Protein AF-A0AA47M384-F1 (afdb_monomer)

Nearest PDB structures (foldseek):
  1gen-assembly1_A  TM=9.900E-01  e=2.455E-19  Homo sapiens
  1ck7-assembly1_A  TM=9.830E-01  e=1.025E-17  Homo sapiens
  1gxd-assembly2_B  TM=9.566E-01  e=8.387E-17  Homo sapiens
  4fu4-assembly1_A  TM=9.458E-01  e=5.438E-13  Homo sapiens
  3ba0-assembly1_A  TM=9.433E-01  e=1.822E-12  Homo sapiens

InterPro domains:
  IPR000585 Hemopexin-like domain [cd00094] (1-154)
  IPR002048 EF-hand domain [PF13202] (533-553)
  IPR002048 EF-hand domain [PF13499] (567-629)
  IPR002048 EF-hand domain [PS50222] (528-563)
  IPR002048 EF-hand domain [PS50222] (565-600)
  IPR002048 EF-hand domain [PS50222] (607-635)
  IPR002048 EF-hand domain [SM00054] (532-560)
  IPR002048 EF-hand domain [SM00054] (569-597)
  IPR002048 EF-hand domain [SM00054] (604-632)
  IPR002048 EF-hand domain [cd00051] (533-595)
  IPR002048 EF-hand domain [cd00051] (570-628)
  IPR002123 Phospholipid/glycerol acyltransferase [PF01553] (262-385)
  IPR002123 Phospholipid/glycerol acyltransferase [SM00563] (277-388)
  IPR011992 EF-hand domain pair [SSF47473] (482-644)
  IPR018247 EF-Hand 1, calcium-binding site [PS00018] (541-553)
  IPR018247 EF-Hand 1, calcium-binding site [PS00018] (613-625)
  IPR018486 Hemopexin, conserved site [PS00024] (100-115)
  IPR018487 Hemopexin-like repeats [PF00045] (14-56)
  IPR018487 Hemopexin-like repeats [PF00045] (62-108)
  IPR018487 Hemopexin-like repeats [PF00045] (112-154)

pLDDT: mean 78.46, std 17.77, range [26.92, 98.44]

Organism: Merluccius polli (NCBI:txid89951)

Solvent-accessible surface area (backbone atoms only — not comparable to full-atom values): 38156 Å² total; per-residue (Å²): 136,63,67,60,79,55,42,69,89,60,68,101,63,70,40,24,51,36,58,41,86,88,77,66,26,43,37,39,28,40,56,49,31,32,40,44,23,52,85,66,44,75,42,90,81,52,71,37,53,47,48,80,60,77,42,64,84,83,58,56,53,44,31,20,22,26,46,42,78,92,75,66,33,34,40,42,28,38,57,56,31,32,38,48,35,34,70,92,77,72,41,58,50,88,86,53,70,40,52,37,72,83,76,38,63,91,54,72,65,61,35,61,36,37,45,56,55,89,99,49,74,42,35,39,39,30,46,92,67,31,33,40,36,28,32,66,84,80,58,40,70,77,43,80,47,45,39,49,52,78,73,66,68,43,76,80,82,77,80,80,71,79,80,77,84,74,79,78,58,86,82,51,70,84,71,60,78,70,92,70,80,69,37,39,53,52,88,70,88,84,54,76,68,48,60,62,42,24,72,61,40,35,61,56,30,51,54,50,41,50,55,48,48,66,57,48,42,59,53,29,49,64,61,44,58,95,58,65,81,67,83,92,59,72,69,77,56,71,70,45,38,46,45,46,60,73,45,50,32,53,50,47,49,50,41,44,41,47,52,24,44,44,82,42,82,41,74,62,83,75,52,27,63,72,25,19,28,37,42,37,38,65,41,24,32,90,69,57,62,54,53,38,46,74,67,68,53,31,22,32,69,39,54,56,71,58,54,70,41,81,66,57,14,47,50,50,53,72,25,59,41,48,54,37,49,91,88,42,82,62,32,55,58,51,34,47,53,51,50,35,57,45,48,71,44,74,38,72,31,68,27,38,39,39,53,36,52,77,56,43,27,56,64,67,43,43,54,38,51,47,39,78,85,31,60,68,48,59,31,34,22,42,31,41,56,45,66,82,48,92,72,70,39,60,60,34,28,85,44,45,56,54,71,69,56,30,51,51,48,37,36,25,37,88,62,46,49,38,39,41,32,32,44,78,66,45,73,61,50,80,66,26,43,76,32,22,66,56,39,29,50,52,55,50,50,56,52,22,63,75,70,73,34,54,76,46,74,40,46,68,64,20,56,50,39,17,49,54,27,41,76,61,66,30,40,39,72,42,21,63,54,32,48,74,59,52,24,66,78,67,72,52,55,67,72,58,54,54,52,51,49,54,54,48,41,65,45,20,64,86,45,88,70,34,41,31,39,64,69,36,52,20,56,67,70,69,43,78,88,42,72,57,53,51,56,54,47,51,66,31,20,77,85,68,81,70,42,30,41,52,54,32,46,55,49,29,44,60,65,58,11,49,78,38,61,38,69,70,51,46,52,54,45,50,57,65,39,19,82,84,70,76,71,42,28,40,68,65,39,52,47,53,49,52,26,62,64,55,73,42,94,87,74,83,53,70,66,60,54,57,64,42,20,77,85,66,79,71,44,35,40,65,68,36,51,50,54,42,42,74,73,42,37,80,56,24,46,60,54,49,51,38,54,52,50,50,51,51,51,51,38,60,74,68,54,61,53,60,66,60,53,65,74,66,65,82,76,83,88,83,78,86,81,88,81,88,80,87,81,90,76,90,135

Secondary structure (DSSP, 8-state):
--GGGT-TTS-S--SEEEEETTTTEEEEEETTEEEEEETTEEPTT-SEEGGGGT--TT----SEEEEETTTTEEEEEETTEEEEEETTTTEEPTT--EEHHHHSTTPPSS-SEEEE-TT-SEEEEEETTEEEEEETTTTEEEEEEEHHHHTS-PPPPP--PPPP-----GGGGGGSPP----TTB------HHHHHHHHHHHHHHHHHHHHHHHHHHHHHHHHHTT--SSSS-----HHHHHHIIIIIHHHHHHHHHHTTEEEEEEE-PPPTTT--EEEEE----GGGGHHHHHTTS-EEEEESGGGTSTTHHHHHHTT-PEEE-SS-HHHHHHHHHHHHHHHTSTTSSPPEEE-TT-S---SSSB-PPPGGGTTT---EEEEEEE---SS------SBS--HHHHHHHHHHSS-EEEEEEEPPPBPPPHHHHH-HHHHHHHHHHHHHHHHT--B----HHHHHHHHHHHHTTS-GGGG-S-HHHHHHHHT--HHHHHHHHHHHHHHTTTSTTSSEEHHHHHHHTT----HHHHHHHHHH-SS-SSEE-HHHHHHHIIIIITGGGSHHHHHHHHHHH-SS-SSEEEHHHHHHHHHHHHT-S---THHHHHHH-SS-SSEEEHHHHHHHHHH-GGGHHHHHHHHHHHHHHHHHHTTHHHHHHHTTS-PPP--------------

Radius of gyration: 36.07 Å; Cα contacts (8 Å, |Δi|>4): 1063; chains: 1; bounding box: 95×80×96 Å

Sequence (683 aa):
MLVATYWSDLPGKIDAAYENPLEEKTVFFAGNQMWVYRADQLEKGYPKRISNLDLPADLEQIDAAFNFRKNQKTYLFSGDKFWRYNEEKKKMDPGFPKLIADAWNGIPDGMDAAFSLNNIDYSYFFKGAHYFKLDDSSLKIVKLGDIAKDWLGCCPPLVRMAPRRVSALPRQQSLLLPAVLNPFVQETRLTKTHIIRGLFLVPIRGILLTLVLLLTWPVAVITTFKHPLKGSVEPMTGWRRFMCRMVMAPLGRAYYFCMGFRVVVKGRQVSSSEAPILAVAPHSTFFDGIVCIVAGLPSTVSRVENLATPIFGRCVRCLQPVLVSREDPDSRKNTIREIEKRAKSGGLWPQVLIFPEGTCTNRSCLITFKQGAFIPGVPVQPVIMRYPNKLDTVTWTWQGFGSKTLLLLTLCQLYTTVEIEFLPPQMPTEEEKKSPPLFASTVRKVMAQALGVPVTDHTYEDCRLMISAGELTLPMEAGLVEFTKISRKLNLKWDHVHKELEGFAVMAGSCKGGRITIQEFASFLKLPVNPALEDLFALFDRDGDGTIDFREYVIGVTILCRPANTEDVLRMAFKLFDTDEDERITRAEFSALLRSALGVCDLNMTKLFKEIDADGSGFITFAEFQAFALTHPEYAKLFTTYLELQRYQALQESGELEDLEEATQPGPADQEMDSNASDKKDD

Foldseek 3Di:
DAPCVQEVPDDNDWQEWEAQPPQRWIWTWDWQWIWIDDRRHTDPPDGDGPVQQVDDPPRGTWNEWEQQPVVRWIWTADFQWIWTADPVVSHTDPPDTDGCVVPQPPADGRWNYKYDDPPDQWIWTHDDQWIFIARNVVSDGPDIGGCCVPPVVHDDDDPQDPDPDPDDDPVCVVQDDDPDDAFQADDFDDDPLLVVLLVPQVVQLVVQLVVLLVQLQVLLCVLCPPQDLDDPHAADDDVSLVSLQVPVLVSLVSNQVSLFEDEAEADDDDALLQAQAEAEDDAFFPVVCVVCSVLRLAAEADEPVQLVDPSRVSSNVSSSYQYAYPVDPCSLVSSLVVLLCRSPVSRSGGRYYYHQQPFHTNLQAAEQGHLSRQQNQAKYWYKYKDWPDPGDLGGDGPHDDDRVSSSSSSSSDNHTYMYIYTDDIDHDDPVSNVPSSVVSVVSRVVRCVVSVHYYDHDGVLLVVQLVLCVVLLEHSVLSNQSVVVCCVVLVDDSVVLSVLSNVQSVLCVVRNHQWHALVSVCVSVVHDDDPLSVVLVCQLVPVSPRIHGSNSSVCCLRPQQVVLLDLVNLVVLQCQLCPVNPQWHAPVSVVVLLCVLRVHDDRPCVVVQVVLPVVVPRIHHSVSSSVVCVVCSSCSNSSVSSVVVVVVVVCVVVVVVVVVVVVPDDDDDDDDDDDDDDDDDDD

Structure (mmCIF, N/CA/C/O backbone):
data_AF-A0AA47M384-F1
#
_entry.id   AF-A0AA47M384-F1
#
loop_
_atom_site.group_PDB
_atom_site.id
_atom_site.type_symbol
_atom_site.label_atom_id
_atom_site.label_alt_id
_atom_site.label_comp_id
_atom_site.label_asym_id
_atom_site.label_entity_id
_atom_site.label_seq_id
_atom_site.pdbx_PDB_ins_code
_atom_site.Cartn_x
_atom_site.Cartn_y
_atom_site.Cartn_z
_atom_site.occupancy
_atom_site.B_iso_or_equiv
_atom_site.auth_seq_id
_atom_site.auth_comp_id
_atom_site.auth_asym_id
_atom_site.auth_atom_id
_atom_site.pdbx_PDB_model_num
ATOM 1 N N . MET A 1 1 ? -4.490 -24.724 19.136 1.00 49.66 1 MET A N 1
ATOM 2 C CA . MET A 1 1 ? -3.395 -25.471 19.796 1.00 49.66 1 MET A CA 1
ATOM 3 C C . MET A 1 1 ? -4.061 -26.397 20.807 1.00 49.66 1 MET A C 1
ATOM 5 O O . MET A 1 1 ? -5.014 -25.944 21.425 1.00 49.66 1 MET A O 1
ATOM 9 N N . LEU A 1 2 ? -3.698 -27.680 20.889 1.00 81.69 2 LEU A N 1
ATOM 10 C CA . LEU A 1 2 ? -4.409 -28.652 21.740 1.00 81.69 2 LEU A CA 1
ATOM 11 C C . LEU A 1 2 ? -3.735 -28.754 23.115 1.00 81.69 2 LEU A C 1
ATOM 13 O O . LEU A 1 2 ? -2.510 -28.767 23.177 1.00 81.69 2 LEU A O 1
ATOM 17 N N . VAL A 1 3 ? -4.514 -28.891 24.196 1.00 84.88 3 VAL A N 1
ATOM 18 C CA . VAL A 1 3 ? -3.995 -29.068 25.574 1.00 84.88 3 VAL A CA 1
ATOM 19 C C . VAL A 1 3 ? -3.041 -30.267 25.660 1.00 84.88 3 VAL A C 1
ATOM 21 O O . VAL A 1 3 ? -1.955 -30.157 26.222 1.00 84.88 3 VAL A O 1
ATOM 24 N N . ALA A 1 4 ? -3.376 -31.364 24.973 1.00 85.12 4 ALA A N 1
ATOM 25 C CA . ALA A 1 4 ? -2.554 -32.573 24.877 1.00 85.12 4 ALA A CA 1
ATOM 26 C C . ALA A 1 4 ? -1.166 -32.362 24.236 1.00 85.12 4 ALA A C 1
ATOM 28 O O . ALA A 1 4 ? -0.329 -33.255 24.293 1.00 85.12 4 ALA A O 1
ATOM 29 N N . THR A 1 5 ? -0.907 -31.206 23.608 1.00 86.38 5 THR A N 1
ATOM 30 C CA . THR A 1 5 ? 0.441 -30.848 23.125 1.00 86.38 5 THR A CA 1
ATOM 31 C C . THR A 1 5 ? 1.400 -30.543 24.280 1.00 86.38 5 THR A C 1
ATOM 33 O O . THR A 1 5 ? 2.601 -30.727 24.116 1.00 86.38 5 THR A O 1
ATOM 36 N N . TYR A 1 6 ? 0.878 -30.094 25.424 1.00 87.38 6 TYR A N 1
ATOM 37 C CA . TYR A 1 6 ? 1.662 -29.747 26.613 1.00 87.38 6 TYR A CA 1
ATOM 38 C C . TYR A 1 6 ? 1.495 -30.770 27.736 1.00 87.38 6 TYR A C 1
ATOM 40 O O . TYR A 1 6 ? 2.471 -31.134 28.379 1.00 87.38 6 TYR A O 1
ATOM 48 N N . TRP A 1 7 ? 0.271 -31.260 27.947 1.00 90.44 7 TRP A N 1
ATOM 49 C CA . TRP A 1 7 ? -0.058 -32.175 29.038 1.00 90.44 7 TRP A CA 1
ATOM 50 C C . TRP A 1 7 ? -0.847 -33.366 28.494 1.00 90.44 7 TRP A C 1
ATOM 52 O O . TRP A 1 7 ? -2.077 -33.341 28.423 1.00 90.44 7 TRP A O 1
ATOM 62 N N . SER A 1 8 ? -0.129 -34.397 28.049 1.00 87.44 8 SER A N 1
ATOM 63 C CA . SER A 1 8 ? -0.705 -35.570 27.378 1.00 87.44 8 SER A CA 1
ATOM 64 C C . SER A 1 8 ? -1.570 -36.447 28.283 1.00 87.44 8 SER A C 1
ATOM 66 O O . SER A 1 8 ? -2.451 -37.135 27.776 1.00 87.44 8 SER A O 1
ATOM 68 N N . ASP A 1 9 ? -1.333 -36.428 29.598 1.00 91.56 9 ASP A N 1
ATOM 69 C CA . ASP A 1 9 ? -2.021 -37.300 30.559 1.00 91.56 9 ASP A CA 1
ATOM 70 C C . ASP A 1 9 ? -3.311 -36.684 31.129 1.00 91.56 9 ASP A C 1
ATOM 72 O O . ASP A 1 9 ? -3.969 -37.302 31.970 1.00 91.56 9 ASP A O 1
ATOM 76 N N . LEU A 1 10 ? -3.671 -35.461 30.713 1.00 91.31 10 LEU A N 1
ATOM 77 C CA . LEU A 1 10 ? -4.918 -34.819 31.130 1.00 91.31 10 LEU A CA 1
ATOM 78 C C . LEU A 1 10 ? -6.130 -35.374 30.361 1.00 91.31 10 LEU A C 1
ATOM 80 O O . LEU A 1 10 ? -6.035 -35.659 29.164 1.00 91.31 10 LEU A O 1
ATOM 84 N N . PRO A 1 11 ? -7.300 -35.480 31.018 1.00 91.44 11 PRO A N 1
ATOM 85 C CA . PRO A 1 11 ? -8.545 -35.813 30.339 1.00 91.44 11 PRO A CA 1
ATOM 86 C C . PRO A 1 11 ? -8.979 -34.697 29.375 1.00 91.44 11 PRO A C 1
ATOM 88 O O . PRO A 1 11 ? -8.524 -33.557 29.450 1.00 91.44 11 PRO A O 1
ATOM 91 N N . GLY A 1 12 ? -9.904 -35.017 28.463 1.00 84.56 12 GLY A N 1
ATOM 92 C CA . GLY A 1 12 ? -10.359 -34.085 27.419 1.00 84.56 12 GLY A CA 1
ATOM 93 C C . GLY A 1 12 ? -11.062 -32.818 27.930 1.00 84.56 12 GLY A C 1
ATOM 94 O O . GLY A 1 12 ? -11.183 -31.853 27.179 1.00 84.56 12 GLY A O 1
ATOM 95 N N . LYS A 1 13 ? -11.500 -32.809 29.193 1.00 91.00 13 LYS A N 1
ATOM 96 C CA . LYS A 1 13 ? -12.054 -31.653 29.903 1.00 91.00 13 LYS A CA 1
ATOM 97 C C . LYS A 1 13 ? -11.437 -31.600 31.302 1.00 91.00 13 LYS A C 1
ATOM 99 O O . LYS A 1 13 ? -11.350 -32.632 31.962 1.00 91.00 13 LYS A O 1
ATOM 104 N N . ILE A 1 14 ? -11.045 -30.405 31.728 1.00 94.94 14 ILE A N 1
ATOM 105 C CA . ILE A 1 14 ? -10.668 -30.091 33.109 1.00 94.94 14 ILE A CA 1
ATOM 106 C C . ILE A 1 14 ? -11.759 -29.223 33.736 1.00 94.94 14 ILE A C 1
ATOM 108 O O . ILE A 1 14 ? -12.448 -28.500 33.013 1.00 94.94 14 ILE A O 1
ATOM 112 N N . ASP A 1 15 ? -11.898 -29.298 35.054 1.00 94.19 15 ASP A N 1
ATOM 113 C CA . ASP A 1 15 ? -12.892 -28.523 35.801 1.00 94.19 15 ASP A CA 1
ATOM 114 C C . ASP A 1 15 ? -12.263 -27.283 36.444 1.00 94.19 15 ASP A C 1
ATOM 116 O O . ASP A 1 15 ? -12.835 -26.207 36.370 1.00 94.19 15 ASP A O 1
ATOM 120 N N . ALA A 1 16 ? -11.032 -27.382 36.957 1.00 95.31 16 ALA A N 1
ATOM 121 C CA . ALA A 1 16 ? -10.297 -26.228 37.472 1.00 95.31 16 ALA A CA 1
ATOM 122 C C . ALA A 1 16 ? -8.782 -26.380 37.283 1.00 95.31 16 ALA A C 1
ATOM 124 O O . ALA A 1 16 ? -8.254 -27.491 37.197 1.00 95.31 16 ALA A O 1
ATOM 125 N N . ALA A 1 17 ? -8.063 -25.258 37.258 1.00 95.25 17 ALA A N 1
ATOM 126 C CA . ALA A 1 17 ? -6.605 -25.244 37.239 1.00 95.25 17 ALA A CA 1
ATOM 127 C C . ALA A 1 17 ? -6.055 -24.031 37.988 1.00 95.25 17 ALA A C 1
ATOM 129 O O . ALA A 1 17 ? -6.627 -22.947 37.915 1.00 95.25 17 ALA A O 1
ATOM 130 N N . TYR A 1 18 ? -4.925 -24.202 38.671 1.00 93.62 18 TYR A N 1
ATOM 131 C CA . TYR A 1 18 ? -4.189 -23.097 39.282 1.00 93.62 18 TYR A CA 1
ATOM 132 C C . TYR A 1 18 ? -2.684 -23.375 39.308 1.00 93.62 18 TYR A C 1
ATOM 134 O O . TYR A 1 18 ? -2.234 -24.507 39.119 1.00 93.62 18 TYR A O 1
ATOM 142 N N . GLU A 1 19 ? -1.896 -22.335 39.559 1.00 91.12 19 GLU A N 1
ATOM 143 C CA . GLU A 1 19 ? -0.453 -22.442 39.756 1.00 91.12 19 GLU A CA 1
ATOM 144 C C . GLU A 1 19 ? -0.107 -22.318 41.243 1.00 91.12 19 GLU A C 1
ATOM 146 O O . GLU A 1 19 ? -0.537 -21.383 41.923 1.00 91.12 19 GLU A O 1
ATOM 151 N N . ASN A 1 20 ? 0.672 -23.272 41.752 1.00 88.25 20 ASN A N 1
ATOM 152 C CA . ASN A 1 20 ? 1.230 -23.216 43.093 1.00 88.25 20 ASN A CA 1
ATOM 153 C C . ASN A 1 20 ? 2.434 -22.259 43.100 1.00 88.25 20 ASN A C 1
ATOM 155 O O . ASN A 1 20 ? 3.462 -22.598 42.508 1.00 88.25 20 ASN A O 1
ATOM 159 N N . PRO A 1 21 ? 2.357 -21.110 43.798 1.00 83.12 21 PRO A N 1
ATOM 160 C CA . PRO A 1 21 ? 3.413 -20.102 43.760 1.00 83.12 21 PRO A CA 1
ATOM 161 C C . PRO A 1 21 ? 4.701 -20.527 44.483 1.00 83.12 21 PRO A C 1
ATOM 163 O O . PRO A 1 21 ? 5.736 -19.914 44.255 1.00 83.12 21 PRO A O 1
ATOM 166 N N . LEU A 1 22 ? 4.660 -21.537 45.366 1.00 83.88 22 LEU A N 1
ATOM 167 C CA . LEU A 1 22 ? 5.841 -21.982 46.121 1.00 83.88 22 LEU A CA 1
ATOM 168 C C . LEU A 1 22 ? 6.707 -22.960 45.329 1.00 83.88 22 LEU A C 1
ATOM 170 O O . LEU A 1 22 ? 7.931 -22.917 45.415 1.00 83.88 22 LEU A O 1
ATOM 174 N N . GLU A 1 23 ? 6.067 -23.882 44.612 1.00 85.12 23 GLU A N 1
ATOM 175 C CA . GLU A 1 23 ? 6.759 -24.952 43.885 1.00 85.12 23 GLU A CA 1
ATOM 176 C C . GLU A 1 23 ? 6.804 -24.710 42.364 1.00 85.12 23 GLU A C 1
ATOM 178 O O . GLU A 1 23 ? 7.393 -25.530 41.662 1.00 85.12 23 GLU A O 1
ATOM 183 N N . GLU A 1 24 ? 6.185 -23.628 41.862 1.00 87.06 24 GLU A N 1
ATOM 184 C CA . GLU A 1 24 ? 6.002 -23.324 40.426 1.00 87.06 24 GLU A CA 1
ATOM 185 C C . GLU A 1 24 ? 5.402 -24.514 39.656 1.00 87.06 24 GLU A C 1
ATOM 187 O O . GLU A 1 24 ? 5.809 -24.881 38.551 1.00 87.06 24 GLU A O 1
ATOM 192 N N . LYS A 1 25 ? 4.438 -25.182 40.299 1.00 92.19 25 LYS A N 1
ATOM 193 C CA . LYS A 1 25 ? 3.749 -26.352 39.751 1.00 92.19 25 LYS A CA 1
ATOM 194 C C . LYS A 1 25 ? 2.340 -25.995 39.335 1.00 92.19 25 LYS A C 1
ATOM 196 O O . LYS A 1 25 ? 1.605 -25.362 40.091 1.00 92.19 25 LYS A O 1
ATOM 201 N N . THR A 1 26 ? 1.935 -26.478 38.170 1.00 93.88 26 THR A N 1
ATOM 202 C CA . THR A 1 26 ? 0.564 -26.335 37.682 1.00 93.88 26 THR A CA 1
ATOM 203 C C . THR A 1 26 ? -0.269 -27.508 38.177 1.00 93.88 26 THR A C 1
ATOM 205 O O . THR A 1 26 ? 0.099 -28.670 37.991 1.00 93.88 26 THR A O 1
ATOM 208 N N . VAL A 1 27 ? -1.387 -27.208 38.828 1.00 94.56 27 VAL A N 1
ATOM 209 C CA . VAL A 1 27 ? -2.313 -28.194 39.381 1.00 94.56 27 VAL A CA 1
ATOM 210 C C . VAL A 1 27 ? -3.604 -28.152 38.576 1.00 94.56 27 VAL A C 1
ATOM 212 O O . VAL A 1 27 ? -4.195 -27.087 38.411 1.00 94.56 27 VAL A O 1
ATOM 215 N N . PHE A 1 28 ? -4.044 -29.311 38.097 1.00 96.12 28 PHE A N 1
ATOM 216 C CA . PHE A 1 28 ? -5.286 -29.482 37.347 1.00 96.12 28 PHE A CA 1
ATOM 217 C C . PHE A 1 28 ? -6.245 -30.386 38.115 1.00 96.12 28 PHE A C 1
ATOM 219 O O . PHE A 1 28 ? -5.817 -31.387 38.693 1.00 96.12 28 PHE A O 1
ATOM 226 N N . PHE A 1 29 ? -7.534 -30.072 38.062 1.00 95.31 29 PHE A N 1
ATOM 227 C CA . PHE A 1 29 ? -8.621 -30.874 38.610 1.00 95.31 29 PHE A CA 1
ATOM 228 C C . PHE A 1 29 ? -9.540 -31.337 37.483 1.00 95.31 29 PHE A C 1
ATOM 230 O O . PHE A 1 29 ? -9.875 -30.556 36.592 1.00 95.31 29 PHE A O 1
ATOM 237 N N . ALA A 1 30 ? -9.939 -32.605 37.524 1.00 94.62 30 ALA A N 1
ATOM 238 C CA . ALA A 1 30 ? -10.971 -33.150 36.652 1.00 94.62 30 ALA A CA 1
ATOM 239 C C . ALA A 1 30 ? -11.710 -34.276 37.386 1.00 94.62 30 ALA A C 1
ATOM 241 O O . ALA A 1 30 ? -11.102 -35.275 37.790 1.00 94.62 30 ALA A O 1
ATOM 242 N N . GLY A 1 31 ? -13.013 -34.095 37.592 1.00 92.06 31 GLY A N 1
ATOM 243 C CA . GLY A 1 31 ? -13.824 -34.901 38.493 1.00 92.06 31 GLY A CA 1
ATOM 244 C C . GLY A 1 31 ? -13.202 -34.974 39.888 1.00 92.06 31 GLY A C 1
ATOM 245 O O . GLY A 1 31 ? -12.730 -33.983 40.446 1.00 92.06 31 GLY A O 1
ATOM 246 N N . ASN A 1 32 ? -13.117 -36.189 40.430 1.00 91.88 32 ASN A N 1
ATOM 247 C CA . ASN A 1 32 ? -12.560 -36.438 41.758 1.00 91.88 32 ASN A CA 1
ATOM 248 C C . ASN A 1 32 ? -11.033 -36.642 41.766 1.00 91.88 32 ASN A C 1
ATOM 250 O O . ASN A 1 32 ? -10.484 -37.144 42.755 1.00 91.88 32 ASN A O 1
ATOM 254 N N . GLN A 1 33 ? -10.341 -36.286 40.680 1.00 94.12 33 GLN A N 1
ATOM 255 C CA . GLN A 1 33 ? -8.902 -36.464 40.515 1.00 94.12 33 GLN A CA 1
ATOM 256 C C . GLN A 1 33 ? -8.170 -35.131 40.333 1.00 94.12 33 GLN A C 1
ATOM 258 O O . GLN A 1 33 ? -8.704 -34.159 39.802 1.00 94.12 33 GLN A O 1
ATOM 263 N N . MET A 1 34 ? -6.910 -35.109 40.764 1.00 94.69 34 MET A N 1
ATOM 264 C CA . MET A 1 34 ? -5.981 -34.006 40.559 1.00 94.69 34 MET A CA 1
ATOM 265 C C . MET A 1 34 ? -4.693 -34.491 39.892 1.00 94.69 34 MET A C 1
ATOM 267 O O . MET A 1 34 ? -4.189 -35.569 40.218 1.00 94.69 34 MET A O 1
ATOM 271 N N . TRP A 1 35 ? -4.130 -33.663 39.019 1.00 95.56 35 TRP A N 1
ATOM 272 C CA . TRP A 1 35 ? -2.826 -33.839 38.384 1.00 95.56 35 TRP A CA 1
ATOM 273 C C . TRP A 1 35 ? -1.931 -32.672 38.771 1.00 95.56 35 TRP A C 1
ATOM 275 O O . TRP A 1 35 ? -2.392 -31.537 38.863 1.00 95.56 35 TRP A O 1
ATOM 285 N N . VAL A 1 36 ? -0.645 -32.940 38.974 1.00 94.62 36 VAL A N 1
ATOM 286 C CA . VAL A 1 36 ? 0.340 -31.901 39.277 1.00 94.62 36 VAL A CA 1
ATOM 287 C C . VAL A 1 36 ? 1.487 -32.031 38.300 1.00 94.62 36 VAL A C 1
ATOM 289 O O . VAL A 1 36 ? 2.078 -33.102 38.172 1.00 94.62 36 VAL A O 1
ATOM 292 N N . TYR A 1 37 ? 1.801 -30.930 37.633 1.00 93.44 37 TYR A N 1
ATOM 293 C CA . TYR A 1 37 ? 2.856 -30.848 36.641 1.00 93.44 37 TYR A CA 1
ATOM 294 C C . TYR A 1 37 ? 3.935 -29.869 37.072 1.00 93.44 37 TYR A C 1
ATOM 296 O O . TYR A 1 37 ? 3.662 -28.837 37.684 1.00 93.44 37 TYR A O 1
ATOM 304 N N . ARG A 1 38 ? 5.169 -30.185 36.688 1.00 91.31 38 ARG A N 1
ATOM 305 C CA . ARG A 1 38 ? 6.281 -29.242 36.661 1.00 91.31 38 ARG A CA 1
ATOM 306 C C . ARG A 1 38 ? 6.604 -28.965 35.199 1.00 91.31 38 ARG A C 1
ATOM 308 O O . ARG A 1 38 ? 7.123 -29.848 34.521 1.00 91.31 38 ARG A O 1
ATOM 315 N N . ALA A 1 39 ? 6.274 -27.765 34.727 1.00 86.88 39 ALA A N 1
ATOM 316 C CA . ALA A 1 39 ? 6.242 -27.442 33.300 1.00 86.88 39 ALA A CA 1
ATOM 317 C C . ALA A 1 39 ? 5.353 -28.432 32.511 1.00 86.88 39 ALA A C 1
ATOM 319 O O . ALA A 1 39 ? 4.130 -28.383 32.629 1.00 86.88 39 ALA A O 1
ATOM 320 N N . ASP A 1 40 ? 5.947 -29.342 31.742 1.00 87.69 40 ASP A N 1
ATOM 321 C CA . ASP A 1 40 ? 5.279 -30.368 30.932 1.00 87.69 40 ASP A CA 1
ATOM 322 C C . ASP A 1 40 ? 5.375 -31.788 31.528 1.00 87.69 40 ASP A C 1
ATOM 324 O O . ASP A 1 40 ? 4.778 -32.725 31.003 1.00 87.69 40 ASP A O 1
ATOM 328 N N . GLN A 1 41 ? 6.081 -31.972 32.652 1.00 90.62 41 GLN A N 1
ATOM 329 C CA . GLN A 1 41 ? 6.289 -33.287 33.268 1.00 90.62 41 GLN A CA 1
ATOM 330 C C . GLN A 1 41 ? 5.303 -33.561 34.405 1.00 90.62 41 GLN A C 1
ATOM 332 O O . GLN A 1 41 ? 5.241 -32.808 35.382 1.00 90.62 41 GLN A O 1
ATOM 337 N N . LEU A 1 42 ? 4.570 -34.675 34.306 1.00 93.25 42 LEU A N 1
ATOM 338 C CA . LEU A 1 42 ? 3.677 -35.156 35.362 1.00 93.25 42 LEU A CA 1
ATOM 339 C C . LEU A 1 42 ? 4.489 -35.600 36.589 1.00 93.25 42 LEU A C 1
ATOM 341 O O . LEU A 1 42 ? 5.402 -36.425 36.492 1.00 93.25 42 LEU A O 1
ATOM 345 N N . GLU A 1 43 ? 4.148 -35.074 37.765 1.00 93.12 43 GLU A N 1
ATOM 346 C CA . GLU A 1 43 ? 4.804 -35.446 39.018 1.00 93.12 43 GLU A CA 1
ATOM 347 C C . GLU A 1 43 ? 4.481 -36.898 39.409 1.00 93.12 43 GLU A C 1
ATOM 349 O O . GLU A 1 43 ? 3.377 -37.417 39.209 1.00 93.12 43 GLU A O 1
ATOM 354 N N . LYS A 1 44 ? 5.460 -37.576 40.017 1.00 91.38 44 LYS A N 1
ATOM 355 C CA . LYS A 1 44 ? 5.329 -38.997 40.362 1.00 91.38 44 LYS A CA 1
ATOM 356 C C . LYS A 1 44 ? 4.189 -39.221 41.359 1.00 91.38 44 LYS A C 1
ATOM 358 O O . LYS A 1 44 ? 4.136 -38.602 42.421 1.00 91.38 44 LYS A O 1
ATOM 363 N N . GLY A 1 45 ? 3.321 -40.179 41.037 1.00 89.31 45 GLY A N 1
ATOM 364 C CA . GLY A 1 45 ? 2.192 -40.569 41.882 1.00 89.31 45 GLY A CA 1
ATOM 365 C C . GLY A 1 45 ? 0.917 -39.755 41.662 1.00 89.31 45 GLY A C 1
ATOM 366 O O . GLY A 1 45 ? 0.019 -39.862 42.493 1.00 89.31 45 GLY A O 1
ATOM 367 N N . TYR A 1 46 ? 0.839 -38.960 40.590 1.00 91.44 46 TYR A N 1
ATOM 368 C CA . TYR A 1 46 ? -0.399 -38.369 40.079 1.00 91.44 46 TYR A CA 1
ATOM 369 C C . TYR A 1 46 ? -0.919 -39.164 38.860 1.00 91.44 46 TYR A C 1
ATOM 371 O O . TYR A 1 46 ? -0.106 -39.767 38.158 1.00 91.44 46 TYR A O 1
ATOM 379 N N . PRO A 1 47 ? -2.241 -39.192 38.601 1.00 92.88 47 PRO A N 1
ATOM 380 C CA . PRO A 1 47 ? -3.293 -38.485 39.333 1.00 92.88 47 PRO A CA 1
ATOM 381 C C . PRO A 1 47 ? -3.583 -39.042 40.730 1.00 92.88 47 PRO A C 1
ATOM 383 O O . PRO A 1 47 ? -3.488 -40.244 40.976 1.00 92.88 47 PRO A O 1
ATOM 386 N N . LYS A 1 48 ? -3.967 -38.154 41.651 1.00 93.31 48 LYS A N 1
ATOM 387 C CA . LYS A 1 48 ? -4.434 -38.501 43.006 1.00 93.31 48 LYS A CA 1
ATOM 388 C C . LYS A 1 48 ? -5.897 -38.131 43.164 1.00 93.31 48 LYS A C 1
ATOM 390 O O . LYS A 1 48 ? -6.385 -37.266 42.450 1.00 93.31 48 LYS A O 1
ATOM 395 N N . ARG A 1 49 ? -6.592 -38.752 44.119 1.00 91.69 49 ARG A N 1
ATOM 396 C CA . ARG A 1 49 ? -7.944 -38.313 44.484 1.00 91.69 49 ARG A CA 1
ATOM 397 C C . ARG A 1 49 ? -7.890 -36.977 45.217 1.00 91.69 49 ARG A C 1
ATOM 399 O O . ARG A 1 49 ? -6.984 -36.764 46.021 1.00 91.69 49 ARG A O 1
ATOM 406 N N . ILE A 1 50 ? -8.883 -36.119 44.999 1.00 91.31 50 ILE A N 1
ATOM 407 C CA . ILE A 1 50 ? -8.980 -34.823 45.692 1.00 91.31 50 ILE A CA 1
ATOM 408 C C . ILE A 1 50 ? -9.153 -34.976 47.211 1.00 91.31 50 ILE A C 1
ATOM 410 O O . ILE A 1 50 ? -8.714 -34.114 47.965 1.00 91.31 50 ILE A O 1
ATOM 414 N N . SER A 1 51 ? -9.667 -36.119 47.680 1.00 87.38 51 SER A N 1
ATOM 415 C CA . SER A 1 51 ? -9.708 -36.485 49.104 1.00 87.38 51 SER A CA 1
ATOM 416 C C . SER A 1 51 ? -8.326 -36.490 49.770 1.00 87.38 51 SER A C 1
ATOM 418 O O . SER A 1 51 ? -8.223 -36.355 50.984 1.00 87.38 51 SER A O 1
ATOM 420 N N . ASN A 1 52 ? -7.245 -36.625 48.991 1.00 86.88 52 ASN A N 1
ATOM 421 C CA . ASN A 1 52 ? -5.877 -36.550 49.502 1.00 86.88 52 ASN A CA 1
ATOM 422 C C . ASN A 1 52 ? -5.465 -35.121 49.912 1.00 86.88 52 ASN A C 1
ATOM 424 O O . ASN A 1 52 ? -4.410 -34.969 50.521 1.00 86.88 52 ASN A O 1
ATOM 428 N N . LEU A 1 53 ? -6.263 -34.096 49.584 1.00 84.25 53 LEU A N 1
ATOM 429 C CA . LEU A 1 53 ? -6.103 -32.709 50.042 1.00 84.25 53 LEU A CA 1
ATOM 430 C C . LEU A 1 53 ? -6.906 -32.411 51.323 1.00 84.25 53 LEU A C 1
ATOM 432 O O . LEU A 1 53 ? -7.193 -31.251 51.597 1.00 84.25 53 LEU A O 1
ATOM 436 N N . ASP A 1 54 ? -7.305 -33.433 52.087 1.00 84.94 54 ASP A N 1
ATOM 437 C CA . ASP A 1 54 ? -8.230 -33.324 53.229 1.00 84.94 54 ASP A CA 1
ATOM 438 C C . ASP A 1 54 ? -9.624 -32.779 52.848 1.00 84.94 54 ASP A C 1
ATOM 440 O O . ASP A 1 54 ? -10.317 -32.167 53.665 1.00 84.94 54 ASP A O 1
ATOM 444 N N . LEU A 1 55 ? -10.048 -32.995 51.597 1.00 87.81 55 LEU A N 1
ATOM 445 C CA . LEU A 1 55 ? -11.401 -32.675 51.139 1.00 87.81 55 LEU A CA 1
ATOM 446 C C . LEU A 1 55 ? -12.389 -33.811 51.467 1.00 87.81 55 LEU A C 1
ATOM 448 O O . LEU A 1 55 ? -11.986 -34.980 51.493 1.00 87.81 55 LEU A O 1
ATOM 452 N N . PRO A 1 56 ? -13.680 -33.493 51.688 1.00 85.56 56 PRO A N 1
ATOM 453 C CA . PRO A 1 56 ? -14.721 -34.495 51.908 1.00 85.56 56 PRO A CA 1
ATOM 454 C C . PRO A 1 56 ? -14.792 -35.524 50.768 1.00 85.56 56 PRO A C 1
ATOM 456 O O . PRO A 1 56 ? -14.650 -35.179 49.596 1.00 85.56 56 PRO A O 1
ATOM 459 N N . ALA A 1 57 ? -14.986 -36.803 51.104 1.00 81.88 57 ALA A N 1
ATOM 460 C CA . ALA A 1 57 ? -14.968 -37.899 50.125 1.00 81.88 57 ALA A CA 1
ATOM 461 C C . ALA A 1 57 ? -16.196 -37.921 49.194 1.00 81.88 57 ALA A C 1
ATOM 463 O O . ALA A 1 57 ? -16.164 -38.585 48.160 1.00 81.88 57 ALA A O 1
ATOM 464 N N . ASP A 1 58 ? -17.256 -37.217 49.580 1.00 82.12 58 ASP A N 1
ATOM 465 C CA . ASP A 1 58 ? -18.487 -36.963 48.831 1.00 82.12 58 ASP A CA 1
ATOM 466 C C . ASP A 1 58 ? -18.359 -35.799 47.837 1.00 82.12 58 ASP A C 1
ATOM 468 O O . ASP A 1 58 ? -19.266 -35.578 47.040 1.00 82.12 58 ASP A O 1
ATOM 472 N N . LEU A 1 59 ? -17.240 -35.066 47.847 1.00 88.25 59 LEU A N 1
ATOM 473 C CA . LEU A 1 59 ? -16.999 -33.996 46.888 1.00 88.25 59 LEU A CA 1
ATOM 474 C C . LEU A 1 59 ? -16.662 -34.586 45.512 1.00 88.25 59 LEU A C 1
ATOM 476 O O . LEU A 1 59 ? -15.651 -35.271 45.346 1.00 88.25 59 LEU A O 1
ATOM 480 N N . GLU A 1 60 ? -17.511 -34.318 44.521 1.00 87.12 60 GLU A N 1
ATOM 481 C CA . GLU A 1 60 ? -17.374 -34.911 43.186 1.00 87.12 60 GLU A CA 1
ATOM 482 C C . GLU A 1 60 ? -16.400 -34.145 42.282 1.00 87.12 60 GLU A C 1
ATOM 484 O O . GLU A 1 60 ? -15.689 -34.778 41.501 1.00 87.12 60 GLU A O 1
ATOM 489 N N . GLN A 1 61 ? -16.344 -32.812 42.395 1.00 92.00 61 GLN A N 1
ATOM 490 C CA . GLN A 1 61 ? -15.520 -31.943 41.545 1.00 92.00 61 GLN A CA 1
ATOM 491 C C . GLN A 1 61 ? -15.191 -30.589 42.201 1.00 92.00 61 GLN A C 1
ATOM 493 O O . GLN A 1 61 ? -15.821 -30.180 43.181 1.00 92.00 61 GLN A O 1
ATOM 498 N N . ILE A 1 62 ? -14.214 -29.886 41.623 1.00 94.69 62 ILE A N 1
ATOM 499 C CA . ILE A 1 62 ? -13.840 -28.503 41.953 1.00 94.69 62 ILE A CA 1
ATOM 500 C C . ILE A 1 62 ? -14.166 -27.625 40.745 1.00 94.69 62 ILE A C 1
ATOM 502 O O . ILE A 1 62 ? -13.638 -27.879 39.666 1.00 94.69 62 ILE A O 1
ATOM 506 N N . ASP A 1 63 ? -14.993 -26.600 40.940 1.00 93.25 63 ASP A N 1
ATOM 507 C CA . ASP A 1 63 ? -15.482 -25.735 39.859 1.00 93.25 63 ASP A CA 1
ATOM 508 C C . ASP A 1 63 ? -14.483 -24.618 39.522 1.00 93.25 63 ASP A C 1
ATOM 510 O O . ASP A 1 63 ? -14.282 -24.262 38.369 1.00 93.25 63 ASP A O 1
ATOM 514 N N . ALA A 1 64 ? -13.803 -24.072 40.534 1.00 95.12 64 ALA A N 1
ATOM 515 C CA . ALA A 1 64 ? -12.764 -23.068 40.339 1.00 95.12 64 ALA A CA 1
ATOM 516 C C . ALA A 1 64 ? -11.672 -23.205 41.401 1.00 95.12 64 ALA A C 1
ATOM 518 O O . ALA A 1 64 ? -11.930 -23.555 42.553 1.00 95.12 64 ALA A O 1
ATOM 519 N N . ALA A 1 65 ? -10.434 -22.897 41.027 1.00 95.19 65 ALA A N 1
ATOM 520 C CA . ALA A 1 65 ? -9.299 -22.909 41.937 1.00 95.19 65 ALA A CA 1
ATOM 521 C C . ALA A 1 65 ? -8.362 -21.756 41.602 1.00 95.19 65 ALA A C 1
ATOM 523 O O . ALA A 1 65 ? -8.054 -21.539 40.435 1.00 95.19 65 ALA A O 1
ATOM 524 N N . PHE A 1 66 ? -7.880 -21.038 42.614 1.00 94.12 66 PHE A N 1
ATOM 525 C CA . PHE A 1 66 ? -6.823 -20.051 42.414 1.00 94.12 66 PHE A CA 1
ATOM 526 C C . PHE A 1 66 ? -5.998 -19.820 43.673 1.00 94.12 66 PHE A C 1
ATOM 528 O O . PHE A 1 66 ? -6.457 -20.057 44.792 1.00 94.12 66 PHE A O 1
ATOM 535 N N . ASN A 1 67 ? -4.773 -19.328 43.498 1.00 91.69 67 ASN A N 1
ATOM 536 C CA . ASN A 1 67 ? -3.964 -18.856 44.610 1.00 91.69 67 ASN A CA 1
ATOM 537 C C . ASN A 1 67 ? -4.189 -17.357 44.831 1.00 91.69 67 ASN A C 1
ATOM 539 O O . ASN A 1 67 ? -3.942 -16.546 43.938 1.00 91.69 67 ASN A O 1
ATOM 543 N N . PHE A 1 68 ? -4.640 -16.990 46.031 1.00 89.12 68 PHE A N 1
ATOM 544 C CA . PHE A 1 68 ? -4.882 -15.600 46.377 1.00 89.12 68 PHE A CA 1
ATOM 545 C C . PHE A 1 68 ? -3.587 -14.937 46.839 1.00 89.12 68 PHE A C 1
ATOM 547 O O . PHE A 1 68 ? -3.087 -15.160 47.948 1.00 89.12 68 PHE A O 1
ATOM 554 N N . ARG A 1 69 ? -3.045 -14.074 45.981 1.00 80.25 69 ARG A N 1
ATOM 555 C CA . ARG A 1 69 ? -1.703 -13.502 46.150 1.00 80.25 69 ARG A CA 1
ATOM 556 C C . ARG A 1 69 ? -1.538 -12.684 47.425 1.00 80.25 69 ARG A C 1
ATOM 558 O O . ARG A 1 69 ? -0.454 -12.694 48.006 1.00 80.25 69 ARG A O 1
ATOM 565 N N . LYS A 1 70 ? -2.608 -12.051 47.908 1.00 81.50 70 LYS A N 1
ATOM 566 C CA . LYS A 1 70 ? -2.590 -11.244 49.136 1.00 81.50 70 LYS A CA 1
ATOM 567 C C . LYS A 1 70 ? -2.186 -12.037 50.381 1.00 81.50 70 LYS A C 1
ATOM 569 O O . LYS A 1 70 ? -1.546 -11.482 51.267 1.00 81.50 70 LYS A O 1
ATOM 574 N N . ASN A 1 71 ? -2.570 -13.311 50.479 1.00 87.12 71 ASN A N 1
ATOM 575 C CA . ASN A 1 71 ? -2.280 -14.142 51.654 1.00 87.12 71 ASN A CA 1
ATOM 576 C C . ASN A 1 71 ? -1.568 -15.463 51.331 1.00 87.12 71 ASN A C 1
ATOM 578 O O . ASN A 1 71 ? -1.348 -16.263 52.243 1.00 87.12 71 ASN A O 1
ATOM 582 N N . GLN A 1 72 ? -1.211 -15.684 50.061 1.00 87.25 72 GLN A N 1
ATOM 583 C CA . GLN A 1 72 ? -0.521 -16.879 49.570 1.00 87.25 72 GLN A CA 1
ATOM 584 C C . GLN A 1 72 ? -1.263 -18.183 49.912 1.00 87.25 72 GLN A C 1
ATOM 586 O O . GLN A 1 72 ? -0.651 -19.240 50.072 1.00 87.25 72 GLN A O 1
ATOM 591 N N . LYS A 1 73 ? -2.593 -18.125 50.064 1.00 91.50 73 LYS A N 1
ATOM 592 C CA . LYS A 1 73 ? -3.435 -19.306 50.276 1.00 91.50 73 LYS A CA 1
ATOM 593 C C . LYS A 1 73 ? -4.147 -19.679 48.987 1.00 91.50 73 LYS A C 1
ATOM 595 O O . LYS A 1 73 ? -4.571 -18.814 48.225 1.00 91.50 73 LYS A O 1
ATOM 600 N N . THR A 1 74 ? -4.306 -20.975 48.776 1.00 94.00 74 THR A N 1
ATOM 601 C CA . THR A 1 74 ? -5.043 -21.513 47.634 1.00 94.00 74 THR A CA 1
ATOM 602 C C . THR A 1 74 ? -6.505 -21.671 48.024 1.00 94.00 74 THR A C 1
ATOM 604 O O . THR A 1 74 ? -6.810 -22.215 49.082 1.00 94.00 74 THR A O 1
ATOM 607 N N . TYR A 1 75 ? -7.412 -21.183 47.189 1.00 94.31 75 TYR A N 1
ATOM 608 C CA . TYR A 1 75 ? -8.851 -21.270 47.393 1.00 94.31 75 TYR A CA 1
ATOM 609 C C . TYR A 1 75 ? -9.441 -22.229 46.364 1.00 94.31 75 TYR A C 1
ATOM 611 O O . TYR A 1 75 ? -9.205 -22.066 45.168 1.00 94.31 75 TYR A O 1
ATOM 619 N N . LEU A 1 76 ? -10.186 -23.226 46.842 1.00 94.94 76 LEU A N 1
ATOM 620 C CA . LEU A 1 76 ? -10.866 -24.228 46.021 1.00 94.94 76 LEU A CA 1
ATOM 621 C C . LEU A 1 76 ? -12.375 -24.054 46.191 1.00 94.94 76 LEU A C 1
ATOM 623 O O . LEU A 1 76 ? -12.852 -24.066 47.324 1.00 94.94 76 LEU A O 1
ATOM 627 N N . PHE A 1 77 ? -13.109 -23.895 45.096 1.00 94.75 77 PHE A N 1
ATOM 628 C CA . PHE A 1 77 ? -14.549 -23.634 45.080 1.00 94.75 77 PHE A CA 1
ATOM 629 C C . PHE A 1 77 ? -15.302 -24.837 44.515 1.00 94.75 77 PHE A C 1
ATOM 631 O O . PHE A 1 77 ? -14.864 -25.438 43.535 1.00 94.75 77 PHE A O 1
ATOM 638 N N . SER A 1 78 ? -16.428 -25.183 45.133 1.00 93.56 78 SER A N 1
ATOM 639 C CA . SER A 1 78 ? -17.343 -26.215 44.643 1.00 93.56 78 SER A CA 1
ATOM 640 C C . SER A 1 78 ? -18.763 -25.888 45.104 1.00 93.56 78 SER A C 1
ATOM 642 O O . SER A 1 78 ? -19.019 -25.776 46.308 1.00 93.56 78 SER A O 1
ATOM 644 N N . GLY A 1 79 ? -19.672 -25.684 44.151 1.00 90.31 79 GLY A N 1
ATOM 645 C CA . GLY A 1 79 ? -21.046 -25.263 44.404 1.00 90.31 79 GLY A CA 1
ATOM 646 C C . GLY A 1 79 ? -21.125 -23.908 45.114 1.00 90.31 79 GLY A C 1
ATOM 647 O O . GLY A 1 79 ? -20.657 -22.893 44.599 1.00 90.31 79 GLY A O 1
ATOM 648 N N . ASP A 1 80 ? -21.731 -23.905 46.300 1.00 90.31 80 ASP A N 1
ATOM 649 C CA . ASP A 1 80 ? -21.923 -22.749 47.187 1.00 90.31 80 ASP A CA 1
ATOM 650 C C . ASP A 1 80 ? -20.820 -22.609 48.253 1.00 90.31 80 ASP A C 1
ATOM 652 O O . ASP A 1 80 ? -20.861 -21.713 49.103 1.00 90.31 80 ASP A O 1
ATOM 656 N N . LYS A 1 81 ? -19.820 -23.501 48.235 1.00 93.31 81 LYS A N 1
ATOM 657 C CA . LYS A 1 81 ? -18.787 -23.620 49.268 1.00 93.31 81 LYS A CA 1
ATOM 658 C C . LYS A 1 81 ? -17.388 -23.428 48.714 1.00 93.31 81 LYS A C 1
ATOM 660 O O . LYS A 1 81 ? -17.095 -23.692 47.549 1.00 93.31 81 LYS A O 1
ATOM 665 N N . PHE A 1 82 ? -16.484 -23.023 49.598 1.00 94.50 82 PHE A N 1
ATOM 666 C CA . PHE A 1 82 ? -15.063 -22.984 49.294 1.00 94.50 82 PHE A CA 1
ATOM 667 C C . PHE A 1 82 ? -14.193 -23.425 50.470 1.00 94.50 82 PHE A C 1
ATOM 669 O O . PHE A 1 82 ? -14.553 -23.273 51.643 1.00 94.50 82 PHE A O 1
ATOM 676 N N . TRP A 1 83 ? -13.011 -23.933 50.139 1.00 94.62 83 TRP A N 1
ATOM 677 C CA . TRP A 1 83 ? -11.965 -24.356 51.061 1.00 94.62 83 TRP A CA 1
ATOM 678 C C . TRP A 1 83 ? -10.723 -23.502 50.869 1.00 94.62 83 TRP A C 1
ATOM 680 O O . TRP A 1 83 ? -10.446 -23.023 49.769 1.00 94.62 83 TRP A O 1
ATOM 690 N N . ARG A 1 84 ? -9.953 -23.335 51.945 1.00 94.69 84 ARG A N 1
ATOM 691 C CA . ARG A 1 84 ? -8.676 -22.630 51.910 1.00 94.69 84 ARG A CA 1
ATOM 692 C C . ARG A 1 84 ? -7.547 -23.580 52.277 1.00 94.69 84 ARG A C 1
ATOM 694 O O . ARG A 1 84 ? -7.463 -24.056 53.408 1.00 94.69 84 ARG A O 1
ATOM 701 N N . TYR A 1 85 ? -6.675 -23.822 51.314 1.00 93.06 85 TYR A N 1
ATOM 702 C CA . TYR A 1 85 ? -5.533 -24.707 51.424 1.00 93.06 85 TYR A CA 1
ATOM 703 C C . TYR A 1 85 ? -4.250 -23.919 51.689 1.00 93.06 85 TYR A C 1
ATOM 705 O O . TYR A 1 85 ? -3.980 -22.871 51.091 1.00 93.06 85 TYR A O 1
ATOM 713 N N . ASN A 1 86 ? -3.456 -24.429 52.624 1.00 91.31 86 ASN A N 1
ATOM 714 C CA . ASN A 1 86 ? -2.202 -23.837 53.042 1.00 91.31 86 ASN A CA 1
ATOM 715 C C . ASN A 1 86 ? -1.038 -24.597 52.406 1.00 91.31 86 ASN A C 1
ATOM 717 O O . ASN A 1 86 ? -0.658 -25.666 52.884 1.00 91.31 86 ASN A O 1
ATOM 721 N N . GLU A 1 87 ? -0.469 -24.023 51.347 1.00 89.44 87 GLU A N 1
ATOM 722 C CA . GLU A 1 87 ? 0.600 -24.649 50.560 1.00 89.44 87 GLU A CA 1
ATOM 723 C C . GLU A 1 87 ? 1.863 -24.936 51.392 1.00 89.44 87 GLU A C 1
ATOM 725 O O . GLU A 1 87 ? 2.482 -25.985 51.232 1.00 89.44 87 GLU A O 1
ATOM 730 N N . GLU A 1 88 ? 2.203 -24.071 52.357 1.00 88.12 88 GLU A N 1
ATOM 731 C CA . GLU A 1 88 ? 3.369 -24.257 53.238 1.00 88.12 88 GLU A CA 1
ATOM 732 C C . GLU A 1 88 ? 3.204 -25.459 54.175 1.00 88.12 88 GLU A C 1
ATOM 734 O O . GLU A 1 88 ? 4.133 -26.237 54.387 1.00 88.12 88 GLU A O 1
ATOM 739 N N . LYS A 1 89 ? 2.005 -25.616 54.749 1.00 89.38 89 LYS A N 1
ATOM 740 C CA . LYS A 1 89 ? 1.687 -26.709 55.684 1.00 89.38 89 LYS A CA 1
ATOM 741 C C . LYS A 1 89 ? 1.196 -27.971 54.979 1.00 89.38 89 LYS A C 1
ATOM 743 O O . LYS A 1 89 ? 1.024 -28.990 55.642 1.00 89.38 89 LYS A O 1
ATOM 748 N N . LYS A 1 90 ? 0.942 -27.882 53.671 1.00 87.75 90 LYS A N 1
ATOM 749 C CA . LYS A 1 90 ? 0.323 -28.918 52.838 1.00 87.75 90 LYS A CA 1
ATOM 750 C C . LYS A 1 90 ? -0.956 -29.486 53.467 1.00 87.75 90 LYS A C 1
ATOM 752 O O . LYS A 1 90 ? -1.130 -30.698 53.549 1.00 87.75 90 LYS A O 1
ATOM 757 N N . LYS A 1 91 ? -1.810 -28.590 53.981 1.00 90.69 91 LYS A N 1
ATOM 758 C CA . LYS A 1 91 ? -3.035 -28.932 54.722 1.00 90.69 91 LYS A CA 1
ATOM 759 C C . LYS A 1 91 ? -4.124 -27.870 54.544 1.00 90.69 91 LYS A C 1
ATOM 761 O O . LYS A 1 91 ? -3.814 -26.690 54.379 1.00 90.69 91 LYS A O 1
ATOM 766 N N . MET A 1 92 ? -5.390 -28.271 54.645 1.00 91.62 92 MET A N 1
ATOM 767 C CA . MET A 1 92 ? -6.523 -27.345 54.762 1.00 91.62 92 MET A CA 1
ATOM 768 C C . MET A 1 92 ? -6.487 -26.539 56.065 1.00 91.62 92 MET A C 1
ATOM 770 O O . MET A 1 92 ? -6.192 -27.069 57.142 1.00 91.62 92 MET A O 1
ATOM 774 N N . ASP A 1 93 ? -6.818 -25.252 55.979 1.00 91.75 93 ASP A N 1
ATOM 775 C CA . ASP A 1 93 ? -6.993 -24.423 57.168 1.00 91.75 93 ASP A CA 1
ATOM 776 C C . ASP A 1 93 ? -8.256 -24.854 57.951 1.00 91.75 93 ASP A C 1
ATOM 778 O O . ASP A 1 93 ? -9.259 -25.255 57.356 1.00 91.75 93 ASP A O 1
ATOM 782 N N . PRO A 1 94 ? -8.249 -24.760 59.294 1.00 90.50 94 PRO A N 1
ATOM 783 C CA . PRO A 1 94 ? -9.420 -25.074 60.109 1.00 90.50 94 PRO A CA 1
ATOM 784 C C . PRO A 1 94 ? -10.549 -24.051 59.900 1.00 90.50 94 PRO A C 1
ATOM 786 O O . PRO A 1 94 ? -10.299 -22.862 59.695 1.00 90.50 94 PRO A O 1
ATOM 789 N N . GLY A 1 95 ? -11.802 -24.507 60.010 1.00 87.94 95 GLY A N 1
ATOM 790 C CA . GLY A 1 95 ? -12.991 -23.657 59.847 1.00 87.94 95 GLY A CA 1
ATOM 791 C C . GLY A 1 95 ? -13.470 -23.495 58.399 1.00 87.94 95 GLY A C 1
ATOM 792 O O . GLY A 1 95 ? -14.182 -22.535 58.108 1.00 87.94 95 GLY A O 1
ATOM 793 N N . PHE A 1 96 ? -13.065 -24.414 57.516 1.00 90.44 96 PHE A N 1
ATOM 794 C CA . PHE A 1 96 ? -13.554 -24.569 56.145 1.00 90.44 96 PHE A CA 1
ATOM 795 C C . PHE A 1 96 ? -14.245 -25.940 55.981 1.00 90.44 96 PHE A C 1
ATOM 797 O O . PHE A 1 96 ? -13.867 -26.878 56.690 1.00 90.44 96 PHE A O 1
ATOM 804 N N . PRO A 1 97 ? -15.233 -26.090 55.076 1.00 91.88 97 PRO A N 1
ATOM 805 C CA . PRO A 1 97 ? -15.682 -25.107 54.085 1.00 91.88 97 PRO A CA 1
ATOM 806 C C . PRO A 1 97 ? -16.444 -23.919 54.676 1.00 91.88 97 PRO A C 1
ATOM 808 O O . PRO A 1 97 ? -17.021 -24.011 55.756 1.00 91.88 97 PRO A O 1
ATOM 811 N N . LYS A 1 98 ? -16.462 -22.810 53.936 1.00 92.50 98 LYS A N 1
ATOM 812 C CA . LYS A 1 98 ? -17.342 -21.659 54.184 1.00 92.50 98 LYS A CA 1
ATOM 813 C C . LYS A 1 98 ? -18.228 -21.409 52.973 1.00 92.50 98 LYS A C 1
ATOM 815 O O . LYS A 1 98 ? -17.858 -21.802 51.868 1.00 92.50 98 LYS A O 1
ATOM 820 N N . LEU A 1 99 ? -19.361 -20.745 53.188 1.00 90.06 99 LEU A N 1
ATOM 821 C CA . LEU A 1 99 ? -20.227 -20.303 52.100 1.00 90.06 99 LEU A CA 1
ATOM 822 C C . LEU A 1 99 ? -19.568 -19.160 51.326 1.00 90.06 99 LEU A C 1
ATOM 824 O O . LEU A 1 99 ? -18.948 -18.273 51.922 1.00 90.06 99 LEU A O 1
ATOM 828 N N . ILE A 1 100 ? -19.700 -19.188 50.000 1.00 91.06 100 ILE A N 1
ATOM 829 C CA . ILE A 1 100 ? -19.160 -18.147 49.117 1.00 91.06 100 ILE A CA 1
ATOM 830 C C . ILE A 1 100 ? -19.847 -16.814 49.424 1.00 91.06 100 ILE A C 1
ATOM 832 O O . ILE A 1 100 ? -19.152 -15.836 49.690 1.00 91.06 100 ILE A O 1
ATOM 836 N N . ALA A 1 101 ? -21.181 -16.806 49.509 1.00 84.75 101 ALA A N 1
ATOM 837 C CA . ALA A 1 101 ? -21.981 -15.616 49.808 1.00 84.75 101 ALA A CA 1
ATOM 838 C C . ALA A 1 101 ? -21.580 -14.896 51.114 1.00 84.75 101 ALA A C 1
ATOM 840 O O . ALA A 1 101 ? -21.625 -13.668 51.177 1.00 84.75 101 ALA A O 1
ATOM 841 N N . ASP A 1 102 ? -21.134 -15.639 52.133 1.00 84.31 102 ASP A N 1
ATOM 842 C CA . ASP A 1 102 ? -20.748 -15.073 53.434 1.00 84.31 102 ASP A CA 1
ATOM 843 C C . ASP A 1 102 ? -19.362 -14.411 53.415 1.00 84.31 102 ASP A C 1
ATOM 845 O O . ASP A 1 102 ? -19.077 -13.519 54.217 1.00 84.31 102 ASP A O 1
ATOM 849 N N . ALA A 1 103 ? -18.462 -14.877 52.544 1.00 83.94 103 ALA A N 1
ATOM 850 C CA . ALA A 1 103 ? -17.056 -14.469 52.544 1.00 83.94 103 ALA A CA 1
ATOM 851 C C . ALA A 1 103 ? -16.656 -13.608 51.338 1.00 83.94 103 ALA A C 1
ATOM 853 O O . ALA A 1 103 ? -15.701 -12.836 51.438 1.00 83.94 103 ALA A O 1
ATOM 854 N N . TRP A 1 104 ? -17.361 -13.737 50.214 1.00 83.75 104 TRP A N 1
ATOM 855 C CA . TRP A 1 104 ? -17.045 -13.103 48.937 1.00 83.75 104 TRP A CA 1
ATOM 856 C C . TRP A 1 104 ? -18.223 -12.247 48.473 1.00 83.75 104 TRP A C 1
ATOM 858 O O . TRP A 1 104 ? -19.160 -12.717 47.831 1.00 83.75 104 TRP A O 1
ATOM 868 N N . ASN A 1 105 ? -18.175 -10.958 48.808 1.00 77.81 105 ASN A N 1
ATOM 869 C CA . ASN A 1 105 ? -19.279 -10.041 48.552 1.00 77.81 105 ASN A CA 1
ATOM 870 C C . ASN A 1 105 ? -19.510 -9.823 47.044 1.00 77.81 105 ASN A C 1
ATOM 872 O O . ASN A 1 105 ? -18.671 -9.236 46.357 1.00 77.81 105 ASN A O 1
ATOM 876 N N . GLY A 1 106 ? -20.667 -10.273 46.552 1.00 78.81 106 GLY A N 1
ATOM 877 C CA . GLY A 1 106 ? -21.110 -10.118 45.163 1.00 78.81 106 GLY A CA 1
ATOM 878 C C . GLY A 1 106 ? -20.565 -11.158 44.176 1.00 78.81 106 GLY A C 1
ATOM 879 O O . GLY A 1 106 ? -20.819 -11.030 42.978 1.00 78.81 106 GLY A O 1
ATOM 880 N N . ILE A 1 107 ? -19.827 -12.168 44.648 1.00 87.06 107 ILE A N 1
ATOM 881 C CA . ILE A 1 107 ? -19.348 -13.274 43.810 1.00 87.06 107 ILE A CA 1
ATOM 882 C C . ILE A 1 107 ? -20.421 -14.374 43.763 1.00 87.06 107 ILE A C 1
ATOM 884 O O . ILE A 1 107 ? -20.893 -14.790 44.820 1.00 87.06 107 ILE A O 1
ATOM 888 N N . PRO A 1 108 ? -20.836 -14.841 42.570 1.00 87.00 108 PRO A N 1
ATOM 889 C CA . PRO A 1 108 ? -21.870 -15.864 42.451 1.00 87.00 108 PRO A CA 1
ATOM 890 C C . PRO A 1 108 ? -21.347 -17.275 42.767 1.00 87.00 108 PRO A C 1
ATOM 892 O O . PRO A 1 108 ? -20.196 -17.590 42.480 1.00 87.00 108 PRO A O 1
ATOM 895 N N . ASP A 1 109 ? -22.229 -18.150 43.253 1.00 88.31 109 ASP A N 1
ATOM 896 C CA . ASP A 1 109 ? -21.949 -19.586 43.436 1.00 88.31 109 ASP A CA 1
ATOM 897 C C . ASP A 1 109 ? -21.746 -20.302 42.089 1.00 88.31 109 ASP A C 1
ATOM 899 O O . ASP A 1 109 ? -22.235 -19.821 41.063 1.00 88.31 109 ASP A O 1
ATOM 903 N N . GLY A 1 110 ? -21.084 -21.464 42.067 1.00 85.44 110 GLY A N 1
ATOM 904 C CA . GLY A 1 110 ? -20.882 -22.261 40.844 1.00 85.44 110 GLY A CA 1
ATOM 905 C C . GLY A 1 110 ? -20.146 -21.488 39.743 1.00 85.44 110 GLY A C 1
ATOM 906 O O . GLY A 1 110 ? -20.704 -21.232 38.674 1.00 85.44 110 GLY A O 1
ATOM 907 N N . MET A 1 111 ? -18.933 -21.030 40.051 1.00 89.94 111 MET A N 1
ATOM 908 C CA . MET A 1 111 ? -18.068 -20.292 39.124 1.00 89.94 111 MET A CA 1
ATOM 909 C C . MET A 1 111 ? -17.345 -21.236 38.170 1.00 89.94 111 MET A C 1
ATOM 911 O O . MET A 1 111 ? -16.954 -22.320 38.576 1.00 89.94 111 MET A O 1
ATOM 915 N N . ASP A 1 112 ? -17.079 -20.782 36.948 1.00 91.94 112 ASP A N 1
ATOM 916 C CA . ASP A 1 112 ? -16.395 -21.591 35.933 1.00 91.94 112 ASP A CA 1
ATOM 917 C C . ASP A 1 112 ? -14.865 -21.508 36.038 1.00 91.94 112 ASP A C 1
ATOM 919 O O . ASP A 1 112 ? -14.153 -22.415 35.617 1.00 91.94 112 ASP A O 1
ATOM 923 N N . ALA A 1 113 ? -14.336 -20.382 36.528 1.00 94.25 113 ALA A N 1
ATOM 924 C CA . ALA A 1 113 ? -12.904 -20.188 36.733 1.00 94.25 113 ALA A CA 1
ATOM 925 C C . ALA A 1 113 ? -12.627 -19.016 37.679 1.00 94.25 113 ALA A C 1
ATOM 927 O O . ALA A 1 113 ? -13.430 -18.090 37.815 1.00 94.25 113 ALA A O 1
ATOM 928 N N . ALA A 1 114 ? -11.442 -19.014 38.285 1.00 93.44 114 ALA A N 1
ATOM 929 C CA . ALA A 1 114 ? -10.914 -17.875 39.023 1.00 93.44 114 ALA A CA 1
ATOM 930 C C . ALA A 1 114 ? -9.394 -17.802 38.849 1.00 93.44 114 ALA A C 1
ATOM 932 O O . ALA A 1 114 ? -8.743 -18.840 38.764 1.00 93.44 114 ALA A O 1
ATOM 933 N N . PHE A 1 115 ? -8.817 -16.599 38.801 1.00 91.62 115 PHE A N 1
ATOM 934 C CA . PHE A 1 115 ? -7.364 -16.411 38.898 1.00 91.62 115 PHE A CA 1
ATOM 935 C C . PHE A 1 115 ? -6.969 -14.985 39.294 1.00 91.62 115 PHE A C 1
ATOM 937 O O . PHE A 1 115 ? -7.738 -14.034 39.146 1.00 91.62 115 PHE A O 1
ATOM 944 N N . SER A 1 116 ? -5.723 -14.838 39.746 1.00 86.00 116 SER A N 1
ATOM 945 C CA . SER A 1 116 ? -5.068 -13.550 40.000 1.00 86.00 116 SER A CA 1
ATOM 946 C C . SER A 1 116 ? -3.886 -13.383 39.037 1.00 86.00 116 SER A C 1
ATOM 948 O O . SER A 1 116 ? -3.110 -14.318 38.836 1.00 86.00 116 SER A O 1
ATOM 950 N N . LEU A 1 117 ? -3.745 -12.204 38.424 1.00 76.31 117 LEU A N 1
ATOM 951 C CA . LEU A 1 117 ? -2.662 -11.904 37.474 1.00 76.31 117 LEU A CA 1
ATOM 952 C C . LEU A 1 117 ? -1.407 -11.382 38.185 1.00 76.31 117 LEU A C 1
ATOM 954 O O . LEU A 1 117 ? -1.483 -10.670 39.183 1.00 76.31 117 LEU A O 1
ATOM 958 N N . ASN A 1 118 ? -0.231 -11.690 37.631 1.00 63.88 118 ASN A N 1
ATOM 959 C CA . ASN A 1 118 ? 1.040 -11.153 38.121 1.00 63.88 118 ASN A CA 1
ATOM 960 C C . ASN A 1 118 ? 1.091 -9.618 37.967 1.00 63.88 118 ASN A C 1
ATOM 962 O O . ASN A 1 118 ? 0.762 -9.097 36.904 1.00 63.88 118 ASN A O 1
ATOM 966 N N . ASN A 1 119 ? 1.574 -8.919 39.004 1.00 60.56 119 ASN A N 1
ATOM 967 C CA . ASN A 1 119 ? 1.777 -7.457 39.061 1.00 60.56 119 ASN A CA 1
ATOM 968 C C . ASN A 1 119 ? 0.502 -6.597 39.020 1.00 60.56 119 ASN A C 1
ATOM 970 O O . ASN A 1 119 ? 0.558 -5.426 38.643 1.00 60.56 119 ASN A O 1
ATOM 974 N N . ILE A 1 120 ? -0.646 -7.167 39.384 1.00 69.19 120 ILE A N 1
ATOM 975 C CA . ILE A 1 120 ? -1.945 -6.498 39.343 1.00 69.19 120 ILE A CA 1
ATOM 976 C C . ILE A 1 120 ? -2.715 -6.869 40.623 1.00 69.19 120 ILE A C 1
ATOM 978 O O . ILE A 1 120 ? -2.938 -8.050 40.863 1.00 69.19 120 ILE A O 1
ATOM 982 N N . ASP A 1 121 ? -3.153 -5.884 41.416 1.00 79.88 121 ASP A N 1
ATOM 983 C CA . ASP A 1 121 ? -3.878 -6.085 42.694 1.00 79.88 121 ASP A CA 1
ATOM 984 C C . ASP A 1 121 ? -5.367 -6.457 42.501 1.00 79.88 121 ASP A C 1
ATOM 986 O O . ASP A 1 121 ? -6.254 -5.961 43.199 1.00 79.88 121 ASP A O 1
ATOM 990 N N . TYR A 1 122 ? -5.665 -7.296 41.507 1.00 87.81 122 TYR A N 1
ATOM 991 C CA . TYR A 1 122 ? -7.031 -7.701 41.188 1.00 87.81 122 TYR A CA 1
ATOM 992 C C . TYR A 1 122 ? -7.146 -9.207 40.954 1.00 87.81 122 TYR A C 1
ATOM 994 O O . TYR A 1 122 ? -6.355 -9.806 40.217 1.00 87.81 122 TYR A O 1
ATOM 1002 N N . SER A 1 123 ? -8.219 -9.774 41.494 1.00 89.62 123 SER A N 1
ATOM 1003 C CA . SER A 1 123 ? -8.650 -11.149 41.261 1.00 89.62 123 SER A CA 1
ATOM 1004 C C . SER A 1 123 ? -9.863 -11.175 40.339 1.00 89.62 123 SER A C 1
ATOM 1006 O O . SER A 1 123 ? -10.748 -10.319 40.413 1.00 89.62 123 SER A O 1
ATOM 1008 N N . TYR A 1 124 ? -9.899 -12.157 39.447 1.00 92.75 124 TYR A N 1
ATOM 1009 C CA . TYR A 1 124 ? -10.920 -12.285 38.416 1.00 92.75 124 TYR A CA 1
ATOM 1010 C C . TYR A 1 124 ? -11.680 -13.590 38.603 1.00 92.75 124 TYR A C 1
ATOM 1012 O O . TYR A 1 124 ? -11.069 -14.653 38.698 1.00 92.75 124 TYR A O 1
ATOM 1020 N N . PHE A 1 125 ? -13.007 -13.498 38.629 1.00 93.25 125 PHE A N 1
ATOM 1021 C CA . PHE A 1 125 ? -13.920 -14.629 38.784 1.00 93.25 125 PHE A CA 1
ATOM 1022 C C . PHE A 1 125 ? -14.829 -14.710 37.562 1.00 93.25 125 PHE A C 1
ATOM 1024 O O . PHE A 1 125 ? -15.358 -13.689 37.131 1.00 93.25 125 PHE A O 1
ATOM 1031 N N . PHE A 1 126 ? -15.015 -15.896 36.996 1.00 94.12 126 PHE A N 1
ATOM 1032 C CA . PHE A 1 126 ? -15.698 -16.096 35.719 1.00 94.12 126 PHE A CA 1
ATOM 1033 C C . PHE A 1 126 ? -16.950 -16.940 35.914 1.00 94.12 126 PHE A C 1
ATOM 1035 O O . PHE A 1 126 ? -16.918 -17.950 36.618 1.00 94.12 126 PHE A O 1
ATOM 1042 N N . LYS A 1 127 ? -18.049 -16.519 35.285 1.00 91.38 127 LYS A N 1
ATOM 1043 C CA . LYS A 1 127 ? -19.297 -17.280 35.254 1.00 91.38 127 LYS A CA 1
ATOM 1044 C C . LYS A 1 127 ? -20.078 -16.992 33.973 1.00 91.38 127 LYS A C 1
ATOM 1046 O O . LYS A 1 127 ? -20.451 -15.848 33.694 1.00 91.38 127 LYS A O 1
ATOM 1051 N N . GLY A 1 128 ? -20.370 -18.036 33.207 1.00 91.56 128 GLY A N 1
ATOM 1052 C CA . GLY A 1 128 ? -21.006 -17.946 31.901 1.00 91.56 128 GLY A CA 1
ATOM 1053 C C . GLY A 1 128 ? -20.178 -17.102 30.932 1.00 91.56 128 GLY A C 1
ATOM 1054 O O . GLY A 1 128 ? -19.003 -17.366 30.706 1.00 91.56 128 GLY A O 1
ATOM 1055 N N . ALA A 1 129 ? -20.796 -16.068 30.357 1.00 87.56 129 ALA A N 1
ATOM 1056 C CA . ALA A 1 129 ? -20.145 -15.144 29.422 1.00 87.56 129 ALA A CA 1
ATOM 1057 C C . ALA A 1 129 ? -19.483 -13.925 30.099 1.00 87.56 129 ALA A C 1
ATOM 1059 O O . ALA A 1 129 ? -18.917 -13.076 29.410 1.00 87.56 129 ALA A O 1
ATOM 1060 N N . HIS A 1 130 ? -19.544 -13.820 31.430 1.00 91.19 130 HIS A N 1
ATOM 1061 C CA . HIS A 1 130 ? -19.136 -12.624 32.167 1.00 91.19 130 HIS A CA 1
ATOM 1062 C C . HIS A 1 130 ? -18.042 -12.917 33.193 1.00 91.19 130 HIS A C 1
ATOM 1064 O O . HIS A 1 130 ? -17.874 -14.047 33.659 1.00 91.19 130 HIS A O 1
ATOM 1070 N N . TYR A 1 131 ? -17.321 -11.869 33.583 1.00 92.94 131 TYR A N 1
ATOM 1071 C CA . TYR A 1 131 ? -16.339 -11.929 34.656 1.00 92.94 131 TYR A CA 1
ATOM 1072 C C . TYR A 1 131 ? -16.509 -10.781 35.655 1.00 92.94 131 TYR A C 1
ATOM 1074 O O . TYR A 1 131 ? -16.895 -9.662 35.305 1.00 92.94 131 TYR A O 1
ATOM 1082 N N . PHE A 1 132 ? -16.166 -11.057 36.907 1.00 91.50 132 PHE A N 1
ATOM 1083 C CA . PHE A 1 132 ? -16.176 -10.127 38.025 1.00 91.50 132 PHE A CA 1
ATOM 1084 C C . PHE A 1 132 ? -14.732 -9.788 38.382 1.00 91.50 132 PHE A C 1
ATOM 1086 O O . PHE A 1 132 ? -13.936 -10.672 38.700 1.00 91.50 132 PHE A O 1
ATOM 1093 N N . LYS A 1 133 ? -14.388 -8.501 38.321 1.00 90.94 133 LYS A N 1
ATOM 1094 C CA . LYS A 1 133 ? -13.089 -7.982 38.754 1.00 90.94 133 LYS A CA 1
ATOM 1095 C C . LYS A 1 133 ? -13.195 -7.530 40.205 1.00 90.94 133 LYS A C 1
ATOM 1097 O O . LYS A 1 133 ? -13.888 -6.553 40.490 1.00 90.94 133 LYS A O 1
ATOM 1102 N N . LEU A 1 134 ? -12.494 -8.218 41.093 1.00 87.75 134 LEU A N 1
ATOM 1103 C CA . LEU A 1 134 ? -12.401 -7.909 42.513 1.00 87.75 134 LEU A CA 1
ATOM 1104 C C . LEU A 1 134 ? -11.091 -7.169 42.791 1.00 87.75 134 LEU A C 1
ATOM 1106 O O . LEU A 1 134 ? -10.037 -7.606 42.340 1.00 87.75 134 LEU A O 1
ATOM 1110 N N . ASP A 1 135 ? -11.151 -6.060 43.522 1.00 86.25 135 ASP A N 1
ATOM 1111 C CA . ASP A 1 135 ? -9.958 -5.437 44.105 1.00 86.25 135 ASP A CA 1
ATOM 1112 C C . ASP A 1 135 ? -9.523 -6.224 45.346 1.00 86.25 135 ASP A C 1
ATOM 1114 O O . ASP A 1 135 ? -10.281 -6.351 46.311 1.00 86.25 135 ASP A O 1
ATOM 1118 N N . ASP A 1 136 ? -8.294 -6.738 45.332 1.00 84.62 136 ASP A N 1
ATOM 1119 C CA . ASP A 1 136 ? -7.759 -7.593 46.392 1.00 84.62 136 ASP A CA 1
ATOM 1120 C C . ASP A 1 136 ? -7.624 -6.836 47.722 1.00 84.62 136 ASP A C 1
ATOM 1122 O O . ASP A 1 136 ? -7.715 -7.429 48.806 1.00 84.62 136 ASP A O 1
ATOM 1126 N N . SER A 1 137 ? -7.427 -5.515 47.671 1.00 82.38 137 SER A N 1
ATOM 1127 C CA . SER A 1 137 ? -7.273 -4.675 48.859 1.00 82.38 137 SER A CA 1
ATOM 1128 C C . SER A 1 137 ? -8.603 -4.461 49.566 1.00 82.38 137 SER A C 1
ATOM 1130 O O . SER A 1 137 ? -8.711 -4.780 50.755 1.00 82.38 137 SER A O 1
ATOM 1132 N N . SER A 1 138 ? -9.608 -3.967 48.838 1.00 81.94 138 SER A N 1
ATOM 1133 C CA . SER A 1 138 ? -10.923 -3.630 49.391 1.00 81.94 138 SER A CA 1
ATOM 1134 C C . SER A 1 138 ? -11.922 -4.792 49.425 1.00 81.94 138 SER A C 1
ATOM 1136 O O . SER A 1 138 ? -12.945 -4.669 50.099 1.00 81.94 138 SER A O 1
ATOM 1138 N N . LEU A 1 139 ? -11.641 -5.901 48.727 1.00 81.94 139 LEU A N 1
ATOM 1139 C CA . LEU A 1 139 ? -12.565 -7.022 48.496 1.00 81.94 139 LEU A CA 1
ATOM 1140 C C . LEU A 1 139 ? -13.915 -6.568 47.913 1.00 81.94 139 LEU A C 1
ATOM 1142 O O . LEU A 1 139 ? -14.960 -7.152 48.198 1.00 81.94 139 LEU A O 1
ATOM 1146 N N . LYS A 1 140 ? -13.897 -5.505 47.099 1.00 80.81 140 LYS A N 1
ATOM 1147 C CA . LYS A 1 140 ? -15.069 -4.998 46.379 1.00 80.81 140 LYS A CA 1
ATOM 1148 C C . LYS A 1 140 ? -14.960 -5.300 44.895 1.00 80.81 140 LYS A C 1
ATOM 1150 O O . LYS A 1 140 ? -13.878 -5.248 44.310 1.00 80.81 140 LYS A O 1
ATOM 1155 N N . ILE A 1 141 ? -16.105 -5.572 44.279 1.00 83.00 141 ILE A N 1
ATOM 1156 C CA . ILE A 1 141 ? -16.200 -5.728 42.830 1.00 83.00 141 ILE A CA 1
ATOM 1157 C C . ILE A 1 141 ? -16.102 -4.343 42.200 1.00 83.00 141 ILE A C 1
ATOM 1159 O O . ILE A 1 141 ? -16.943 -3.480 42.440 1.00 83.00 141 ILE A O 1
ATOM 1163 N N . VAL A 1 142 ? -15.058 -4.134 41.403 1.00 84.62 142 VAL A N 1
ATOM 1164 C CA . VAL A 1 142 ? -14.794 -2.860 40.721 1.00 84.62 142 VAL A CA 1
ATOM 1165 C C . VAL A 1 142 ? -15.355 -2.828 39.302 1.00 84.62 142 VAL A C 1
ATOM 1167 O O . VAL A 1 142 ? -15.556 -1.750 38.749 1.00 84.62 142 VAL A O 1
ATOM 1170 N N . LYS A 1 143 ? -15.586 -3.996 38.688 1.00 84.25 143 LYS A N 1
ATOM 1171 C CA . LYS A 1 143 ? -16.125 -4.105 37.327 1.00 84.25 143 LYS A CA 1
ATOM 1172 C C . LYS A 1 143 ? -16.804 -5.459 37.109 1.00 84.25 143 LYS A C 1
ATOM 1174 O O . LYS A 1 143 ? -16.243 -6.490 37.474 1.00 84.25 143 LYS A O 1
ATOM 1179 N N . LEU A 1 144 ? -17.956 -5.433 36.443 1.00 87.00 144 LEU A N 1
ATOM 1180 C CA . LEU A 1 144 ? -18.534 -6.570 35.725 1.00 87.00 144 LEU A CA 1
ATOM 1181 C C . LEU A 1 144 ? -18.202 -6.393 34.237 1.00 87.00 144 LEU A C 1
ATOM 1183 O O . LEU A 1 144 ? -18.448 -5.317 33.690 1.00 87.00 144 LEU A O 1
ATOM 1187 N N . GLY A 1 145 ? -17.596 -7.392 33.600 1.00 82.44 145 GLY A N 1
ATOM 1188 C CA . GLY A 1 145 ? -17.203 -7.316 32.190 1.00 82.44 145 GLY A CA 1
ATOM 1189 C C . GLY A 1 145 ? -17.577 -8.561 31.394 1.00 82.44 145 GLY A C 1
ATOM 1190 O O . GLY A 1 145 ? -17.977 -9.579 31.957 1.00 82.44 145 GLY A O 1
ATOM 1191 N N . ASP A 1 146 ? -17.449 -8.461 30.075 1.00 84.06 146 ASP A N 1
ATOM 1192 C CA . ASP A 1 146 ? -17.773 -9.525 29.121 1.00 84.06 146 ASP A CA 1
ATOM 1193 C C . ASP A 1 146 ? -16.491 -10.263 28.710 1.00 84.06 146 ASP A C 1
ATOM 1195 O O . ASP A 1 146 ? -15.488 -9.634 28.366 1.00 84.06 146 ASP A O 1
ATOM 1199 N N . ILE A 1 147 ? -16.497 -11.597 28.774 1.00 85.50 147 ILE A N 1
ATOM 1200 C CA . ILE A 1 147 ? -15.310 -12.419 28.489 1.00 85.50 147 ILE A CA 1
ATOM 1201 C C . ILE A 1 147 ? -14.924 -12.322 27.013 1.00 85.50 147 ILE A C 1
ATOM 1203 O O . ILE A 1 147 ? -13.744 -12.180 26.684 1.00 85.50 147 ILE A O 1
ATOM 1207 N N . ALA A 1 148 ? -15.907 -12.385 26.116 1.00 76.44 148 ALA A N 1
ATOM 1208 C CA . ALA A 1 148 ? -15.664 -12.350 24.684 1.00 76.44 148 ALA A CA 1
ATOM 1209 C C . ALA A 1 148 ? -15.000 -11.020 24.298 1.00 76.44 148 ALA A C 1
ATOM 1211 O O . ALA A 1 148 ? -13.960 -11.026 23.643 1.00 76.44 148 ALA A O 1
ATOM 1212 N N . LYS A 1 149 ? -15.523 -9.898 24.795 1.00 76.81 149 LYS A N 1
ATOM 1213 C CA . LYS A 1 149 ? -15.009 -8.553 24.524 1.00 76.81 149 LYS A CA 1
ATOM 1214 C C . LYS A 1 149 ? -13.674 -8.265 25.214 1.00 76.81 149 LYS A C 1
ATOM 1216 O O . LYS A 1 149 ? -12.715 -7.878 24.549 1.00 76.81 149 LYS A O 1
ATOM 1221 N N . ASP A 1 150 ? -13.607 -8.438 26.534 1.00 79.38 150 ASP A N 1
ATOM 1222 C CA . ASP A 1 150 ? -12.502 -7.915 27.348 1.00 79.38 150 ASP A CA 1
ATOM 1223 C C . ASP A 1 150 ? -11.311 -8.887 27.448 1.00 79.38 150 ASP A C 1
ATOM 1225 O O . ASP A 1 150 ? -10.181 -8.440 27.647 1.00 79.38 150 ASP A O 1
ATOM 1229 N N . TRP A 1 151 ? -11.540 -10.202 27.307 1.00 80.62 151 TRP A N 1
ATOM 1230 C CA . TRP A 1 151 ? -10.491 -11.229 27.427 1.00 80.62 151 TRP A CA 1
ATOM 1231 C C . TRP A 1 151 ? -10.101 -11.861 26.094 1.00 80.62 151 TRP A C 1
ATOM 1233 O O . TRP A 1 151 ? -8.921 -12.130 25.868 1.00 80.62 151 TRP A O 1
ATOM 1243 N N . LEU A 1 152 ? -11.075 -12.109 25.215 1.00 80.75 152 LEU A N 1
ATOM 1244 C CA . LEU A 1 152 ? -10.848 -12.802 23.941 1.00 80.75 152 LEU A CA 1
ATOM 1245 C C . LEU A 1 152 ? -10.722 -11.848 22.743 1.00 80.75 152 LEU A C 1
ATOM 1247 O O . LEU A 1 152 ? -10.314 -12.281 21.665 1.00 80.75 152 LEU A O 1
ATOM 1251 N N . GLY A 1 153 ? -11.047 -10.562 22.915 1.00 71.88 153 GLY A N 1
ATOM 1252 C CA . GLY A 1 153 ? -11.035 -9.570 21.836 1.00 71.88 153 GLY A CA 1
ATOM 1253 C C . GLY A 1 153 ? -12.069 -9.850 20.739 1.00 71.88 153 GLY A C 1
ATOM 1254 O O . GLY A 1 153 ? -11.910 -9.401 19.604 1.00 71.88 153 GLY A O 1
ATOM 1255 N N . CYS A 1 154 ? -13.107 -10.624 21.050 1.00 65.31 154 CYS A N 1
ATOM 1256 C CA . CYS A 1 154 ? -14.222 -10.904 20.164 1.00 65.31 154 CYS A CA 1
ATOM 1257 C C . CYS A 1 154 ? -15.164 -9.697 20.130 1.00 65.31 154 CYS A C 1
ATOM 1259 O O . CYS A 1 154 ? -15.728 -9.295 21.147 1.00 65.31 154 CYS A O 1
ATOM 1261 N N . CYS A 1 155 ? -15.364 -9.144 18.938 1.00 50.97 155 CYS A N 1
ATOM 1262 C CA . CYS A 1 155 ? -16.404 -8.154 18.702 1.00 50.97 155 CYS A CA 1
ATOM 1263 C C . CYS A 1 155 ? -17.743 -8.890 18.503 1.00 50.97 155 CYS A C 1
ATOM 1265 O O . CYS A 1 155 ? -17.773 -9.856 17.731 1.00 50.97 155 CYS A O 1
ATOM 1267 N N . PRO A 1 156 ? -18.839 -8.506 19.181 1.00 43.28 156 PRO A N 1
ATOM 1268 C CA . PRO A 1 156 ? -20.136 -9.116 18.919 1.00 43.28 156 PRO A CA 1
ATOM 1269 C C . PRO A 1 156 ? -20.554 -8.878 17.456 1.00 43.28 156 PRO A C 1
ATOM 1271 O O . PRO A 1 156 ? -20.283 -7.806 16.908 1.00 43.28 156 PRO A O 1
ATOM 1274 N N . PRO A 1 157 ? -21.232 -9.841 16.802 1.00 35.47 157 PRO A N 1
ATOM 1275 C CA . PRO A 1 157 ? -21.888 -9.580 15.531 1.00 35.47 157 PRO A CA 1
ATOM 1276 C C . PRO A 1 157 ? -22.955 -8.503 15.735 1.00 35.47 157 PRO A C 1
ATOM 1278 O O . PRO A 1 157 ? -23.765 -8.590 16.659 1.00 35.47 157 PRO A O 1
ATOM 1281 N N . LEU A 1 158 ? -22.940 -7.502 14.860 1.00 37.41 158 LEU A N 1
ATOM 1282 C CA . LEU A 1 158 ? -23.865 -6.374 14.847 1.00 37.41 158 LEU A CA 1
ATOM 1283 C C . LEU A 1 158 ? -25.324 -6.848 14.910 1.00 37.41 158 LEU A C 1
ATOM 1285 O O . LEU A 1 158 ? -25.785 -7.610 14.053 1.00 37.41 158 LEU A O 1
ATOM 1289 N N . VAL A 1 159 ? -26.083 -6.326 15.875 1.00 33.84 159 VAL A N 1
ATOM 1290 C CA . VAL A 1 159 ? -27.535 -6.234 15.726 1.00 33.84 159 VAL A CA 1
ATOM 1291 C C . VAL A 1 159 ? -27.762 -5.231 14.600 1.00 33.84 159 VAL A C 1
ATOM 1293 O O . VAL A 1 159 ? -27.588 -4.033 14.793 1.00 33.84 159 VAL A O 1
ATOM 1296 N N . ARG A 1 160 ? -28.106 -5.720 13.404 1.00 30.91 160 ARG A N 1
ATOM 1297 C CA . ARG A 1 160 ? -28.619 -4.872 12.322 1.00 30.91 160 ARG A CA 1
ATOM 1298 C C . ARG A 1 160 ? -29.858 -4.146 12.842 1.00 30.91 160 ARG A C 1
ATOM 1300 O O . ARG A 1 160 ? -30.937 -4.736 12.878 1.00 30.91 160 ARG A O 1
ATOM 1307 N N . MET A 1 161 ? -29.720 -2.885 13.237 1.00 33.00 161 MET A N 1
ATOM 1308 C CA . MET A 1 161 ? -30.882 -2.016 13.346 1.00 33.00 161 MET A CA 1
ATOM 1309 C C . MET A 1 161 ? -31.369 -1.734 11.927 1.00 33.00 161 MET A C 1
ATOM 1311 O O . MET A 1 161 ? -30.589 -1.414 11.032 1.00 33.00 161 MET A O 1
ATOM 1315 N N . ALA A 1 162 ? -32.661 -1.954 11.694 1.00 27.30 162 ALA A N 1
ATOM 1316 C CA . ALA A 1 162 ? -33.266 -1.656 10.407 1.00 27.30 162 ALA A CA 1
ATOM 1317 C C . ALA A 1 162 ? -33.112 -0.149 10.127 1.00 27.30 162 ALA A C 1
ATOM 1319 O O . ALA A 1 162 ? -33.446 0.652 11.003 1.00 27.30 162 ALA A O 1
ATOM 1320 N N . PRO A 1 163 ? -32.636 0.253 8.936 1.00 31.34 163 PRO A N 1
ATOM 1321 C CA . PRO A 1 163 ? -32.423 1.659 8.634 1.00 31.34 163 PRO A CA 1
ATOM 1322 C C . PRO A 1 163 ? -33.769 2.390 8.659 1.00 31.34 163 PRO A C 1
ATOM 1324 O O . PRO A 1 163 ? -34.673 2.081 7.873 1.00 31.34 163 PRO A O 1
ATOM 1327 N N . ARG A 1 164 ? -33.916 3.380 9.548 1.00 33.78 164 ARG A N 1
ATOM 1328 C CA . ARG A 1 164 ? -34.942 4.413 9.372 1.00 33.78 164 ARG A CA 1
ATOM 1329 C C . ARG A 1 164 ? -34.506 5.264 8.183 1.00 33.78 164 ARG A C 1
ATOM 1331 O O . ARG A 1 164 ? -33.390 5.765 8.136 1.00 33.78 164 ARG A O 1
ATOM 1338 N N . ARG A 1 165 ? -35.365 5.321 7.162 1.00 32.09 165 ARG A N 1
ATOM 1339 C CA . ARG A 1 165 ? -35.057 5.894 5.847 1.00 32.09 165 ARG A CA 1
ATOM 1340 C C . ARG A 1 165 ? -34.695 7.376 5.964 1.00 32.09 165 ARG A C 1
ATOM 1342 O O . ARG A 1 165 ? -35.586 8.216 5.976 1.00 32.09 165 ARG A O 1
ATOM 1349 N N . VAL A 1 166 ? -33.409 7.689 5.892 1.00 34.28 166 VAL A N 1
ATOM 1350 C CA . VAL A 1 166 ? -32.961 8.908 5.219 1.00 34.28 166 VAL A CA 1
ATOM 1351 C C . VAL A 1 166 ? -32.709 8.497 3.774 1.00 34.28 166 VAL A C 1
ATOM 1353 O O . VAL A 1 166 ? -31.776 7.759 3.465 1.00 34.28 166 VAL A O 1
ATOM 1356 N N . SER A 1 167 ? -33.623 8.860 2.879 1.00 30.98 167 SER A N 1
ATOM 1357 C CA . SER A 1 167 ? -33.517 8.559 1.451 1.00 30.98 167 SER A CA 1
ATOM 1358 C C . SER A 1 167 ? -32.206 9.112 0.893 1.00 30.98 167 SER A C 1
ATOM 1360 O O . SER A 1 167 ? -32.021 10.327 0.820 1.00 30.98 167 SER A O 1
ATOM 1362 N N . ALA A 1 168 ? -31.301 8.215 0.494 1.00 31.89 168 ALA A N 1
ATOM 1363 C CA . ALA A 1 168 ? -30.037 8.591 -0.112 1.00 31.89 168 ALA A CA 1
ATOM 1364 C C . ALA A 1 168 ? -30.286 9.372 -1.415 1.00 31.89 168 ALA A C 1
ATOM 1366 O O . ALA A 1 168 ? -30.880 8.857 -2.365 1.00 31.89 168 ALA A O 1
ATOM 1367 N N . LEU A 1 169 ? -29.840 10.628 -1.465 1.00 31.52 169 LEU A N 1
ATOM 1368 C CA . LEU A 1 169 ? -29.923 11.463 -2.662 1.00 31.52 169 LEU A CA 1
ATOM 1369 C C . LEU A 1 169 ? -29.104 10.821 -3.807 1.00 31.52 169 LEU A C 1
ATOM 1371 O O . LEU A 1 169 ? -27.972 10.389 -3.572 1.00 31.52 169 LEU A O 1
ATOM 1375 N N . PRO A 1 170 ? -29.570 10.841 -5.072 1.00 31.25 170 PRO A N 1
ATOM 1376 C CA . PRO A 1 170 ? -28.932 10.132 -6.196 1.00 31.25 170 PRO A CA 1
ATOM 1377 C C . PRO A 1 170 ? -27.448 10.468 -6.456 1.00 31.25 170 PRO A C 1
ATOM 1379 O O . PRO A 1 170 ? -26.717 9.669 -7.036 1.00 31.25 170 PRO A O 1
ATOM 1382 N N . ARG A 1 171 ? -26.948 11.628 -5.998 1.00 36.56 171 ARG A N 1
ATOM 1383 C CA . ARG A 1 171 ? -25.522 12.015 -6.102 1.00 36.56 171 ARG A CA 1
ATOM 1384 C C . ARG A 1 171 ? -24.590 11.235 -5.147 1.00 36.56 171 ARG A C 1
ATOM 1386 O O . ARG A 1 171 ? -23.367 11.301 -5.309 1.00 36.56 171 ARG A O 1
ATOM 1393 N N . GLN A 1 172 ? -25.133 10.497 -4.173 1.00 37.09 172 GLN A N 1
ATOM 1394 C CA . GLN A 1 172 ? -24.384 9.841 -3.089 1.00 37.09 172 GLN A CA 1
ATOM 1395 C C . GLN A 1 172 ? -23.772 8.476 -3.458 1.00 37.09 172 GLN A C 1
ATOM 1397 O O . GLN A 1 172 ? -22.787 8.085 -2.839 1.00 37.09 172 GLN A O 1
ATOM 1402 N N . GLN A 1 173 ? -24.232 7.798 -4.519 1.00 35.78 173 GLN A N 1
ATOM 1403 C CA . GLN A 1 173 ? -23.647 6.514 -4.957 1.00 35.78 173 GLN A CA 1
ATOM 1404 C C . GLN A 1 173 ? -22.160 6.615 -5.343 1.00 35.78 173 GLN A C 1
ATOM 1406 O O . GLN A 1 173 ? -21.419 5.646 -5.223 1.00 35.78 173 GLN A O 1
ATOM 1411 N N . SER A 1 174 ? -21.684 7.799 -5.750 1.00 36.28 174 SER A N 1
ATOM 1412 C CA . SER A 1 174 ? -20.267 8.021 -6.091 1.00 36.28 174 SER A CA 1
ATOM 1413 C C . SER A 1 174 ? -19.315 8.060 -4.883 1.00 36.28 174 SER A C 1
ATOM 1415 O O . SER A 1 174 ? -18.100 8.204 -5.072 1.00 36.28 174 SER A O 1
ATOM 1417 N N . LEU A 1 175 ? -19.860 8.005 -3.660 1.00 38.41 175 LEU A N 1
ATOM 1418 C CA . LEU A 1 175 ? -19.123 8.100 -2.401 1.00 38.41 175 LEU A CA 1
ATOM 1419 C C . LEU A 1 175 ? -19.121 6.807 -1.575 1.00 38.41 175 LEU A C 1
ATOM 1421 O O . LEU A 1 175 ? -18.364 6.746 -0.616 1.00 38.41 175 LEU A O 1
ATOM 1425 N N . LEU A 1 176 ? -19.873 5.782 -1.973 1.00 39.97 176 LEU A N 1
ATOM 1426 C CA . LEU A 1 176 ? -19.818 4.465 -1.340 1.00 39.97 176 LEU A CA 1
ATOM 1427 C C . LEU A 1 176 ? -18.504 3.762 -1.717 1.00 39.97 176 LEU A C 1
ATOM 1429 O O . LEU A 1 176 ? -18.028 3.898 -2.852 1.00 39.97 176 LEU A O 1
ATOM 1433 N N . LEU A 1 177 ? -17.889 3.045 -0.774 1.00 41.12 177 LEU A N 1
ATOM 1434 C CA . LEU A 1 177 ? -16.783 2.140 -1.082 1.00 41.12 177 LEU A CA 1
ATOM 1435 C C . LEU A 1 177 ? -17.356 0.906 -1.807 1.00 41.12 177 LEU A C 1
ATOM 1437 O O . LEU A 1 177 ? -18.191 0.203 -1.241 1.00 41.12 177 LEU A O 1
ATOM 1441 N N . PRO A 1 178 ? -16.910 0.558 -3.027 1.00 39.75 178 PRO A N 1
ATOM 1442 C CA . PRO A 1 178 ? -16.879 -0.855 -3.372 1.00 39.75 178 PRO A CA 1
ATOM 1443 C C . PRO A 1 178 ? -15.914 -1.544 -2.395 1.00 39.75 178 PRO A C 1
ATOM 1445 O O . PRO A 1 178 ? -14.969 -0.910 -1.938 1.00 39.75 178 PRO A O 1
ATOM 1448 N N . ALA A 1 179 ? -16.110 -2.824 -2.076 1.00 45.69 179 ALA A N 1
ATOM 1449 C CA . ALA A 1 179 ? -15.120 -3.600 -1.325 1.00 45.69 179 ALA A CA 1
ATOM 1450 C C . ALA A 1 179 ? -13.792 -3.604 -2.108 1.00 45.69 179 ALA A C 1
ATOM 1452 O O . ALA A 1 179 ? -13.611 -4.400 -3.033 1.00 45.69 179 ALA A O 1
ATOM 1453 N N . VAL A 1 180 ? -12.897 -2.650 -1.831 1.00 50.81 180 VAL A N 1
ATOM 1454 C CA . VAL A 1 180 ? -11.684 -2.486 -2.628 1.00 50.81 180 VAL A CA 1
ATOM 1455 C C . VAL A 1 180 ? -10.643 -3.466 -2.118 1.00 50.81 180 VAL A C 1
ATOM 1457 O O . VAL A 1 180 ? -10.224 -3.425 -0.965 1.00 50.81 180 VAL A O 1
ATOM 1460 N N . LEU A 1 181 ? -10.213 -4.354 -3.012 1.00 57.31 181 LEU A N 1
ATOM 1461 C CA . LEU A 1 181 ? -9.025 -5.178 -2.829 1.00 57.31 181 LEU A CA 1
ATOM 1462 C C . LEU A 1 181 ? -7.838 -4.265 -2.517 1.00 57.31 181 LEU A C 1
ATOM 1464 O O . LEU A 1 181 ? -7.460 -3.459 -3.364 1.00 57.31 181 LEU A O 1
ATOM 1468 N N . ASN A 1 182 ? -7.252 -4.393 -1.326 1.00 71.12 182 ASN A N 1
ATOM 1469 C CA . ASN A 1 182 ? -6.072 -3.630 -0.933 1.00 71.12 182 ASN A CA 1
ATOM 1470 C C . ASN A 1 182 ? -4.874 -4.038 -1.821 1.00 71.12 182 ASN A C 1
ATOM 1472 O O . ASN A 1 182 ? -4.367 -5.160 -1.686 1.00 71.12 182 ASN A O 1
ATOM 1476 N N . PRO A 1 183 ? -4.386 -3.169 -2.733 1.00 79.56 183 PRO A N 1
ATOM 1477 C CA . PRO A 1 183 ? -3.307 -3.536 -3.642 1.00 79.56 183 PRO A CA 1
ATOM 1478 C C . PRO A 1 183 ? -1.918 -3.456 -2.998 1.00 79.56 183 PRO A C 1
ATOM 1480 O O . PRO A 1 183 ? -0.917 -3.748 -3.655 1.00 79.56 183 PRO A O 1
ATOM 1483 N N . PHE A 1 184 ? -1.833 -3.043 -1.733 1.00 80.50 184 PHE A N 1
ATOM 1484 C CA . PHE A 1 184 ? -0.584 -2.766 -1.025 1.00 80.50 184 PHE A CA 1
ATOM 1485 C C . PHE A 1 184 ? -0.268 -3.788 0.072 1.00 80.50 184 PHE A C 1
ATOM 1487 O O . PHE A 1 184 ? 0.711 -3.613 0.802 1.00 80.50 184 PHE A O 1
ATOM 1494 N N . VAL A 1 185 ? -1.041 -4.873 0.146 1.00 75.88 185 VAL A N 1
ATOM 1495 C CA . VAL A 1 185 ? -0.824 -5.988 1.072 1.00 75.88 185 VAL A CA 1
ATOM 1496 C C . VAL A 1 185 ? -0.491 -7.244 0.291 1.00 75.88 185 VAL A C 1
ATOM 1498 O O . VAL A 1 185 ? -1.151 -7.574 -0.695 1.00 75.88 185 VAL A O 1
ATOM 1501 N N . GLN A 1 186 ? 0.536 -7.956 0.741 1.00 80.44 186 GLN A N 1
ATOM 1502 C CA . GLN A 1 186 ? 0.887 -9.263 0.213 1.00 80.44 186 GLN A CA 1
ATOM 1503 C C . GLN A 1 186 ? 1.167 -10.233 1.359 1.00 80.44 186 GLN A C 1
ATOM 1505 O O . GLN A 1 186 ? 2.162 -10.103 2.073 1.00 80.44 186 GLN A O 1
ATOM 1510 N N . GLU A 1 187 ? 0.333 -11.266 1.471 1.00 72.81 187 GLU A N 1
ATOM 1511 C CA . GLU A 1 187 ? 0.582 -12.400 2.357 1.00 72.81 187 GLU A CA 1
ATOM 1512 C C . GLU A 1 187 ? 1.139 -13.583 1.565 1.00 72.81 187 GLU A C 1
ATOM 1514 O O . GLU A 1 187 ? 0.436 -14.238 0.795 1.00 72.81 187 GLU A O 1
ATOM 1519 N N . THR A 1 188 ? 2.413 -13.900 1.781 1.00 76.69 188 THR A N 1
ATOM 1520 C CA . THR A 1 188 ? 3.043 -15.074 1.171 1.00 76.69 188 THR A CA 1
ATOM 1521 C C . THR A 1 188 ? 3.315 -16.126 2.244 1.00 76.69 188 THR A C 1
ATOM 1523 O O . THR A 1 188 ? 4.165 -15.949 3.117 1.00 76.69 188 THR A O 1
ATOM 1526 N N . ARG A 1 189 ? 2.619 -17.267 2.162 1.00 72.94 189 ARG A N 1
ATOM 1527 C CA . ARG A 1 189 ? 2.831 -18.410 3.065 1.00 72.94 189 ARG A CA 1
ATOM 1528 C C . ARG A 1 189 ? 3.996 -19.270 2.582 1.00 72.94 189 ARG A C 1
ATOM 1530 O O . ARG A 1 189 ? 3.917 -19.926 1.544 1.00 72.94 189 ARG A O 1
ATOM 1537 N N . LEU A 1 190 ? 5.080 -19.287 3.352 1.00 75.38 190 LEU A N 1
ATOM 1538 C CA . LEU A 1 190 ? 6.267 -20.085 3.048 1.00 75.38 190 LEU A CA 1
ATOM 1539 C C . LEU A 1 190 ? 6.097 -21.533 3.521 1.00 75.38 190 LEU A C 1
ATOM 1541 O O . LEU A 1 190 ? 5.704 -21.796 4.655 1.00 75.38 190 LEU A O 1
ATOM 1545 N N . THR A 1 191 ? 6.450 -22.492 2.667 1.00 74.12 191 THR A N 1
ATOM 1546 C CA . THR A 1 191 ? 6.515 -23.913 3.038 1.00 74.12 191 THR A CA 1
ATOM 1547 C C . THR A 1 191 ? 7.935 -24.303 3.448 1.00 74.12 191 THR A C 1
ATOM 1549 O O . THR A 1 191 ? 8.912 -23.784 2.905 1.00 74.12 191 THR A O 1
ATOM 1552 N N . LYS A 1 192 ? 8.080 -25.298 4.337 1.00 75.44 192 LYS A N 1
ATOM 1553 C CA . LYS A 1 192 ? 9.395 -25.830 4.768 1.00 75.44 192 LYS A CA 1
ATOM 1554 C C . LYS A 1 192 ? 10.292 -26.265 3.595 1.00 75.44 192 LYS A C 1
ATOM 1556 O O . LYS A 1 192 ? 11.511 -26.148 3.659 1.00 75.44 192 LYS A O 1
ATOM 1561 N N . THR A 1 193 ? 9.691 -26.697 2.486 1.00 75.75 193 THR A N 1
ATOM 1562 C CA . THR A 1 193 ? 10.395 -27.093 1.257 1.00 75.75 193 THR A CA 1
ATOM 1563 C C . THR A 1 193 ? 11.115 -25.939 0.551 1.00 75.75 193 THR A C 1
ATOM 1565 O O . THR A 1 193 ? 12.105 -26.187 -0.136 1.00 75.75 193 THR A O 1
ATOM 1568 N N . HIS A 1 194 ? 10.685 -24.684 0.733 1.00 76.56 194 HIS A N 1
ATOM 1569 C CA . HIS A 1 194 ? 11.380 -23.520 0.169 1.00 76.56 194 HIS A CA 1
ATOM 1570 C C . HIS A 1 194 ? 12.696 -23.234 0.888 1.00 76.56 194 HIS A C 1
ATOM 1572 O O . HIS A 1 194 ? 13.697 -22.942 0.236 1.00 76.56 194 HIS A O 1
ATOM 1578 N N . ILE A 1 195 ? 12.710 -23.381 2.215 1.00 74.50 195 ILE A N 1
ATOM 1579 C CA . ILE A 1 195 ? 13.901 -23.143 3.039 1.00 74.50 195 ILE A CA 1
ATOM 1580 C C . ILE A 1 195 ? 15.007 -24.141 2.666 1.00 74.50 195 ILE A C 1
ATOM 1582 O O . ILE A 1 195 ? 16.148 -23.745 2.444 1.00 74.50 195 ILE A O 1
ATOM 1586 N N . ILE A 1 196 ? 14.651 -25.420 2.496 1.00 81.62 196 ILE A N 1
ATOM 1587 C CA . ILE A 1 196 ? 15.602 -26.479 2.119 1.00 81.62 196 ILE A CA 1
ATOM 1588 C C . ILE A 1 196 ? 16.209 -26.215 0.732 1.00 81.62 196 ILE A C 1
ATOM 1590 O O . ILE A 1 196 ? 17.418 -26.335 0.558 1.00 81.62 196 ILE A O 1
ATOM 1594 N N . ARG A 1 197 ? 15.399 -25.808 -0.257 1.00 84.19 197 ARG A N 1
ATOM 1595 C CA . ARG A 1 197 ? 15.897 -25.453 -1.603 1.00 84.19 197 ARG A CA 1
ATOM 1596 C C . ARG A 1 197 ? 16.835 -24.248 -1.570 1.00 84.19 197 ARG A C 1
ATOM 1598 O O . ARG A 1 197 ? 17.840 -24.240 -2.279 1.00 84.19 197 ARG A O 1
ATOM 1605 N N . GLY A 1 198 ? 16.522 -23.262 -0.731 1.00 85.50 198 GLY A N 1
ATOM 1606 C CA . GLY A 1 198 ? 17.343 -22.072 -0.529 1.00 85.50 198 GLY A CA 1
ATOM 1607 C C . GLY A 1 198 ? 18.774 -22.384 -0.104 1.00 85.50 198 GLY A C 1
ATOM 1608 O O . GLY A 1 198 ? 19.701 -21.779 -0.636 1.00 85.50 198 GLY A O 1
ATOM 1609 N N . LEU A 1 199 ? 18.959 -23.380 0.770 1.00 87.38 199 LEU A N 1
ATOM 1610 C CA . LEU A 1 199 ? 20.275 -23.781 1.279 1.00 87.38 199 LEU A CA 1
ATOM 1611 C C . LEU A 1 199 ? 21.256 -24.167 0.158 1.00 87.38 199 LEU A C 1
ATOM 1613 O O . LEU A 1 199 ? 22.445 -23.883 0.261 1.00 87.38 199 LEU A O 1
ATOM 1617 N N . PHE A 1 200 ? 20.755 -24.764 -0.928 1.00 89.75 200 PHE A N 1
ATOM 1618 C CA . PHE A 1 200 ? 21.573 -25.192 -2.067 1.00 89.75 200 PHE A CA 1
ATOM 1619 C C . PHE A 1 200 ? 21.593 -24.170 -3.211 1.00 89.75 200 PHE A C 1
ATOM 1621 O O . PHE A 1 200 ? 22.646 -23.918 -3.795 1.00 89.75 200 PHE A O 1
ATOM 1628 N N . LEU A 1 201 ? 20.448 -23.566 -3.552 1.00 93.62 201 LEU A N 1
ATOM 1629 C CA . LEU A 1 201 ? 20.344 -22.672 -4.712 1.00 93.62 201 LEU A CA 1
ATOM 1630 C C . LEU A 1 201 ? 20.973 -21.300 -4.467 1.00 93.62 201 LEU A C 1
ATOM 1632 O O . LEU A 1 201 ? 21.614 -20.756 -5.367 1.00 93.62 201 LEU A O 1
ATOM 1636 N N . VAL A 1 202 ? 20.806 -20.734 -3.269 1.00 94.69 202 VAL A N 1
ATOM 1637 C CA . VAL A 1 202 ? 21.257 -19.367 -2.977 1.00 94.69 202 VAL A CA 1
ATOM 1638 C C . VAL A 1 202 ? 22.781 -19.231 -3.080 1.00 94.69 202 VAL A C 1
ATOM 1640 O O . VAL A 1 202 ? 23.211 -18.292 -3.749 1.00 94.69 202 VAL A O 1
ATOM 1643 N N . PRO A 1 203 ? 23.616 -20.144 -2.535 1.00 95.12 203 PRO A N 1
ATOM 1644 C CA . PRO A 1 203 ? 25.069 -20.056 -2.700 1.00 95.12 203 PRO A CA 1
ATOM 1645 C C . PRO A 1 203 ? 25.509 -20.128 -4.166 1.00 95.12 203 PRO A C 1
ATOM 1647 O O . PRO A 1 203 ? 26.305 -19.304 -4.614 1.00 95.12 203 PRO A O 1
ATOM 1650 N N . ILE A 1 204 ? 24.940 -21.061 -4.939 1.00 94.81 204 ILE A N 1
ATOM 1651 C CA . ILE A 1 204 ? 25.264 -21.239 -6.362 1.00 94.81 204 ILE A CA 1
ATOM 1652 C C . ILE A 1 204 ? 24.911 -19.972 -7.147 1.00 94.81 204 ILE A C 1
ATOM 1654 O O . ILE A 1 204 ? 25.740 -19.441 -7.888 1.00 94.81 204 ILE A O 1
ATOM 1658 N N . ARG A 1 205 ? 23.697 -19.441 -6.952 1.00 95.50 205 ARG A N 1
ATOM 1659 C CA . ARG A 1 205 ? 23.272 -18.191 -7.591 1.00 95.50 205 ARG A CA 1
ATOM 1660 C C . ARG A 1 205 ? 24.120 -17.014 -7.133 1.00 95.50 205 ARG A C 1
ATOM 1662 O O . ARG A 1 205 ? 24.504 -16.208 -7.967 1.00 95.50 205 ARG A O 1
ATOM 1669 N N . GLY A 1 206 ? 24.468 -16.930 -5.852 1.00 94.62 206 GLY A N 1
ATOM 1670 C CA . GLY A 1 206 ? 25.342 -15.888 -5.315 1.00 94.62 206 GLY A CA 1
ATOM 1671 C C . GLY A 1 206 ? 26.688 -15.824 -6.040 1.00 94.62 206 GLY A C 1
ATOM 1672 O O . GLY A 1 206 ? 27.109 -14.743 -6.456 1.00 94.62 206 GLY A O 1
ATOM 1673 N N . ILE A 1 207 ? 27.320 -16.978 -6.278 1.00 95.62 207 ILE A N 1
ATOM 1674 C CA . ILE A 1 207 ? 28.577 -17.074 -7.035 1.00 95.62 207 ILE A CA 1
ATOM 1675 C C . ILE A 1 207 ? 28.370 -16.617 -8.484 1.00 95.62 207 ILE A C 1
ATOM 1677 O O . ILE A 1 207 ? 29.083 -15.730 -8.955 1.00 95.62 207 ILE A O 1
ATOM 1681 N N . LEU A 1 208 ? 27.364 -17.159 -9.180 1.00 95.81 208 LEU A N 1
ATOM 1682 C CA . LEU A 1 208 ? 27.076 -16.802 -10.575 1.00 95.81 208 LEU A CA 1
ATOM 1683 C C . LEU A 1 208 ? 26.776 -15.306 -10.745 1.00 95.81 208 LEU A C 1
ATOM 1685 O O . LEU A 1 208 ? 27.303 -14.664 -11.652 1.00 95.81 208 LEU A O 1
ATOM 1689 N N . LEU A 1 209 ? 25.972 -14.731 -9.851 1.00 94.44 209 LEU A N 1
ATOM 1690 C CA . LEU A 1 209 ? 25.637 -13.309 -9.871 1.00 94.44 209 LEU A CA 1
ATOM 1691 C C . LEU A 1 209 ? 26.868 -12.448 -9.622 1.00 94.44 209 LEU A C 1
ATOM 1693 O O . LEU A 1 209 ? 27.046 -11.444 -10.306 1.00 94.44 209 LEU A O 1
ATOM 1697 N N . THR A 1 210 ? 27.742 -12.854 -8.702 1.00 92.25 210 THR A N 1
ATOM 1698 C CA . THR A 1 210 ? 28.997 -12.142 -8.441 1.00 92.25 210 THR A CA 1
ATOM 1699 C C . THR A 1 210 ? 29.890 -12.138 -9.681 1.00 92.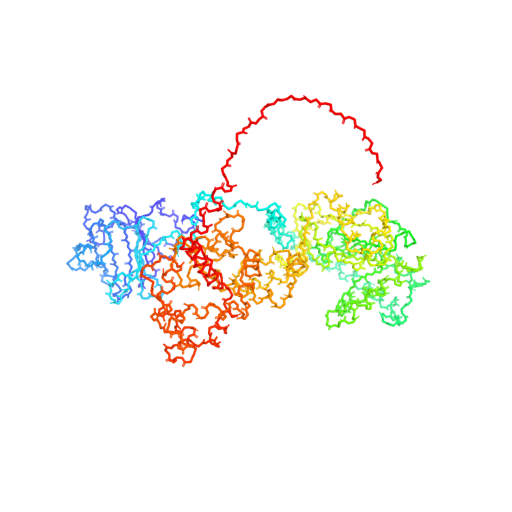25 210 THR A C 1
ATOM 1701 O O . THR A 1 210 ? 30.385 -11.082 -10.065 1.00 92.25 210 THR A O 1
ATOM 1704 N N . LEU A 1 211 ? 30.028 -13.274 -10.371 1.00 94.19 211 LEU A N 1
ATOM 1705 C CA . LEU A 1 211 ? 30.795 -13.367 -11.619 1.00 94.19 211 LEU A CA 1
ATOM 1706 C C . LEU A 1 211 ? 30.229 -12.453 -12.716 1.00 94.19 211 LEU A C 1
ATOM 1708 O O . LEU A 1 211 ? 30.977 -11.710 -13.351 1.00 94.19 211 LEU A O 1
ATOM 1712 N N . VAL A 1 212 ? 28.906 -12.444 -12.911 1.00 94.56 212 VAL A N 1
ATOM 1713 C CA . VAL A 1 212 ? 28.261 -11.553 -13.891 1.00 94.56 212 VAL A CA 1
ATOM 1714 C C . VAL A 1 212 ? 28.425 -10.079 -13.498 1.00 94.56 212 VAL A C 1
ATOM 1716 O O . VAL A 1 212 ? 28.660 -9.229 -14.361 1.00 94.56 212 VAL A O 1
ATOM 1719 N N . LEU A 1 213 ? 28.352 -9.746 -12.206 1.00 90.88 213 LEU A N 1
ATOM 1720 C CA . LEU A 1 213 ? 28.555 -8.380 -11.713 1.00 90.88 213 LEU A CA 1
ATOM 1721 C C . LEU A 1 213 ? 30.003 -7.895 -11.893 1.00 90.88 213 LEU A C 1
ATOM 1723 O O . LEU A 1 213 ? 30.215 -6.752 -12.303 1.00 90.88 213 LEU A O 1
ATOM 1727 N N . LEU A 1 214 ? 30.990 -8.772 -11.684 1.00 90.88 214 LEU A N 1
ATOM 1728 C CA . LEU A 1 214 ? 32.407 -8.484 -11.933 1.00 90.88 214 LEU A CA 1
ATOM 1729 C C . LEU A 1 214 ? 32.698 -8.190 -13.411 1.00 90.88 214 LEU A C 1
ATOM 1731 O O . LEU A 1 214 ? 33.567 -7.374 -13.706 1.00 90.88 214 LEU A O 1
ATOM 1735 N N . LEU A 1 215 ? 31.950 -8.800 -14.336 1.00 91.62 215 LEU A N 1
ATOM 1736 C CA . LEU A 1 215 ? 32.062 -8.534 -15.775 1.00 91.62 215 LEU A CA 1
ATOM 1737 C C . LEU A 1 215 ? 31.281 -7.286 -16.213 1.00 91.62 215 LEU A C 1
ATOM 1739 O O . LEU A 1 215 ? 31.764 -6.499 -17.025 1.00 91.62 215 LEU A O 1
ATOM 1743 N N . THR A 1 216 ? 30.075 -7.077 -15.684 1.00 91.25 216 THR A N 1
ATOM 1744 C CA . THR A 1 216 ? 29.212 -5.946 -16.079 1.00 91.25 216 THR A CA 1
ATOM 1745 C C . THR A 1 216 ? 29.736 -4.602 -15.605 1.00 91.25 216 THR A C 1
ATOM 1747 O O . THR A 1 216 ? 29.661 -3.622 -16.347 1.00 91.25 216 THR A O 1
ATOM 1750 N N . TRP A 1 217 ? 30.282 -4.530 -14.391 1.00 90.62 217 TRP A N 1
ATOM 1751 C CA . TRP A 1 217 ? 30.754 -3.274 -13.821 1.00 90.62 217 TRP A CA 1
ATOM 1752 C C . TRP A 1 217 ? 31.829 -2.557 -14.660 1.00 90.62 217 TRP A C 1
ATOM 1754 O O . TRP A 1 217 ? 31.607 -1.388 -14.995 1.00 90.62 217 TRP A O 1
ATOM 1764 N N . PRO A 1 218 ? 32.955 -3.189 -15.058 1.00 92.19 218 PRO A N 1
ATOM 1765 C CA . PRO A 1 218 ? 33.984 -2.514 -15.852 1.00 92.19 218 PRO A CA 1
ATOM 1766 C C . PRO A 1 218 ? 33.454 -2.086 -17.225 1.00 92.19 218 PRO A C 1
ATOM 1768 O O . PRO A 1 218 ? 33.734 -0.973 -17.672 1.00 92.19 218 PRO A O 1
ATOM 1771 N N . VAL A 1 219 ? 32.610 -2.907 -17.859 1.00 91.56 219 VAL A N 1
ATOM 1772 C CA . VAL A 1 219 ? 31.961 -2.556 -19.131 1.00 91.56 219 VAL A CA 1
ATOM 1773 C C . VAL A 1 219 ? 31.077 -1.318 -18.965 1.00 91.56 219 VAL A C 1
ATOM 1775 O O . VAL A 1 219 ? 31.143 -0.396 -19.783 1.00 91.56 219 VAL A O 1
ATOM 1778 N N . ALA A 1 220 ? 30.296 -1.240 -17.886 1.00 90.69 220 ALA A N 1
ATOM 1779 C CA . ALA A 1 220 ? 29.464 -0.080 -17.586 1.00 90.69 220 ALA A CA 1
ATOM 1780 C C . ALA A 1 220 ? 30.305 1.176 -17.283 1.00 90.69 220 ALA A C 1
ATOM 1782 O O . ALA A 1 220 ? 29.943 2.281 -17.699 1.00 90.69 220 ALA A O 1
ATOM 1783 N N . VAL A 1 221 ? 31.450 1.036 -16.602 1.00 90.88 221 VAL A N 1
ATOM 1784 C CA . VAL A 1 221 ? 32.403 2.138 -16.368 1.00 90.88 221 VAL A CA 1
ATOM 1785 C C . VAL A 1 221 ? 32.937 2.686 -17.689 1.00 90.88 221 VAL A C 1
ATOM 1787 O O . VAL A 1 221 ? 32.842 3.893 -17.907 1.00 90.88 221 VAL A O 1
ATOM 1790 N N . ILE A 1 222 ? 33.427 1.821 -18.580 1.00 91.56 222 ILE A N 1
ATOM 1791 C CA . ILE A 1 222 ? 33.975 2.211 -19.889 1.00 91.56 222 ILE A CA 1
ATOM 1792 C C . ILE A 1 222 ? 32.893 2.877 -20.745 1.00 91.56 222 ILE A C 1
ATOM 1794 O O . ILE A 1 222 ? 33.086 3.975 -21.266 1.00 91.56 222 ILE A O 1
ATOM 1798 N N . THR A 1 223 ? 31.714 2.258 -20.826 1.00 89.06 223 THR A N 1
ATOM 1799 C CA . THR A 1 223 ? 30.603 2.740 -21.663 1.00 89.06 223 THR A CA 1
ATOM 1800 C C . THR A 1 223 ? 30.088 4.110 -21.209 1.00 89.06 223 THR A C 1
ATOM 1802 O O . THR A 1 223 ? 29.698 4.938 -22.033 1.00 89.06 223 THR A O 1
ATOM 1805 N N . THR A 1 224 ? 30.126 4.390 -19.903 1.00 88.31 224 THR A N 1
ATOM 1806 C CA . THR A 1 224 ? 29.633 5.653 -19.316 1.00 88.31 224 THR A CA 1
ATOM 1807 C C . THR A 1 224 ? 30.742 6.665 -19.027 1.00 88.31 224 THR A C 1
ATOM 1809 O O . THR A 1 224 ? 30.473 7.738 -18.486 1.00 88.31 224 THR A O 1
ATOM 1812 N N . PHE A 1 225 ? 31.993 6.362 -19.382 1.00 87.94 225 PHE A N 1
ATOM 1813 C CA . PHE A 1 225 ? 33.134 7.218 -19.076 1.00 87.94 225 PHE A CA 1
ATOM 1814 C C . PHE A 1 225 ? 32.960 8.618 -19.684 1.00 87.94 225 PHE A C 1
ATOM 1816 O O . PHE A 1 225 ? 32.686 8.742 -20.882 1.00 87.94 225 PHE A O 1
ATOM 1823 N N . LYS A 1 226 ? 33.086 9.661 -18.849 1.00 82.88 226 LYS A N 1
ATOM 1824 C CA . LYS A 1 226 ? 32.911 11.085 -19.204 1.00 82.88 226 LYS A CA 1
ATOM 1825 C C . LYS A 1 226 ? 31.591 11.437 -19.921 1.00 82.88 226 LYS A C 1
ATOM 1827 O O . LYS A 1 226 ? 31.526 12.463 -20.586 1.00 82.88 226 LYS A O 1
ATOM 1832 N N . HIS A 1 227 ? 30.539 10.623 -19.794 1.00 81.94 227 HIS A N 1
ATOM 1833 C CA . HIS A 1 227 ? 29.226 10.963 -20.350 1.00 81.94 227 HIS A CA 1
ATOM 1834 C C . HIS A 1 227 ? 28.389 11.730 -19.313 1.00 81.94 227 HIS A C 1
ATOM 1836 O O . HIS A 1 227 ? 28.167 11.196 -18.220 1.00 81.94 227 HIS A O 1
ATOM 1842 N N . PRO A 1 228 ? 27.904 12.949 -19.612 1.00 79.00 228 PRO A N 1
ATOM 1843 C CA . PRO A 1 228 ? 27.084 13.707 -18.673 1.00 79.00 228 PRO A CA 1
ATOM 1844 C C . PRO A 1 228 ? 25.710 13.046 -18.467 1.00 79.00 228 PRO A C 1
ATOM 1846 O O . PRO A 1 228 ? 25.171 12.404 -19.370 1.00 79.00 228 PRO A O 1
ATOM 1849 N N . LEU A 1 229 ? 25.154 13.207 -17.260 1.00 73.06 229 LEU A N 1
ATOM 1850 C CA . LEU A 1 229 ? 23.802 12.754 -16.871 1.00 73.06 229 LEU A CA 1
ATOM 1851 C C . LEU A 1 229 ? 22.852 13.913 -16.531 1.00 73.06 229 LEU A C 1
ATOM 1853 O O . LEU A 1 229 ? 21.659 13.695 -16.346 1.00 73.06 229 LEU A O 1
ATOM 1857 N N . LYS A 1 230 ? 23.380 15.133 -16.417 1.00 67.19 230 LYS A N 1
ATOM 1858 C CA . LYS A 1 230 ? 22.641 16.381 -16.199 1.00 67.19 230 LYS A CA 1
ATOM 1859 C C . LYS A 1 230 ? 23.224 17.449 -17.129 1.00 67.19 230 LYS A C 1
ATOM 1861 O O . LYS A 1 230 ? 24.408 17.380 -17.452 1.00 67.19 230 LYS A O 1
ATOM 1866 N N . GLY A 1 231 ? 22.405 18.416 -17.539 1.00 68.00 231 GLY A N 1
ATOM 1867 C CA . GLY A 1 231 ? 22.803 19.469 -18.482 1.00 68.00 231 GLY A CA 1
ATOM 1868 C C . GLY A 1 231 ? 22.611 19.050 -19.943 1.00 68.00 231 GLY A C 1
ATOM 1869 O O . GLY A 1 231 ? 21.550 18.541 -20.303 1.00 68.00 231 GLY A O 1
ATOM 1870 N N . SER A 1 232 ? 23.623 19.253 -20.789 1.00 63.06 232 SER A N 1
ATOM 1871 C CA . SER A 1 232 ? 23.614 18.916 -22.223 1.00 63.06 232 SER A CA 1
ATOM 1872 C C . SER A 1 232 ? 23.772 17.410 -22.473 1.00 63.06 232 SER A C 1
ATOM 1874 O O . SER A 1 232 ? 24.779 16.937 -22.994 1.00 63.06 232 SER A O 1
ATOM 1876 N N . VAL A 1 233 ? 22.777 16.625 -22.058 1.00 80.12 233 VAL A N 1
ATOM 1877 C CA . VAL A 1 233 ? 22.755 15.180 -22.312 1.00 80.12 233 VAL A CA 1
ATOM 1878 C C . VAL A 1 233 ? 22.324 14.921 -23.759 1.00 80.12 233 VAL A C 1
ATOM 1880 O O . VAL A 1 233 ? 21.247 15.347 -24.177 1.00 80.12 233 VAL A O 1
ATOM 1883 N N . GLU A 1 234 ? 23.156 14.194 -24.499 1.00 84.56 234 GLU A N 1
ATOM 1884 C CA . GLU A 1 234 ? 22.893 13.701 -25.858 1.00 84.56 234 GLU A CA 1
ATOM 1885 C C . GLU A 1 234 ? 22.672 12.180 -25.848 1.00 84.56 234 GLU A C 1
ATOM 1887 O O . GLU A 1 234 ? 23.170 11.505 -24.940 1.00 84.56 234 GLU A O 1
ATOM 1892 N N . PRO A 1 235 ? 21.925 11.604 -26.810 1.00 87.44 235 PRO A N 1
ATOM 1893 C CA . PRO A 1 235 ? 21.714 10.161 -26.867 1.00 87.44 235 PRO A CA 1
ATOM 1894 C C . PRO A 1 235 ? 23.029 9.426 -27.162 1.00 87.44 235 PRO A C 1
ATOM 1896 O O . PRO A 1 235 ? 23.844 9.883 -27.961 1.00 87.44 235 PRO A O 1
ATOM 1899 N N . MET A 1 236 ? 23.239 8.254 -26.554 1.00 87.00 236 MET A N 1
ATOM 1900 C CA . MET A 1 236 ? 24.423 7.443 -26.855 1.00 87.00 236 MET A CA 1
ATOM 1901 C C . MET A 1 236 ? 24.409 6.978 -28.318 1.00 87.00 236 MET A C 1
ATOM 1903 O O . MET A 1 236 ? 23.488 6.289 -28.764 1.00 87.00 236 MET A O 1
ATOM 1907 N N . THR A 1 237 ? 25.479 7.289 -29.051 1.00 87.12 237 THR A N 1
ATOM 1908 C CA . THR A 1 237 ? 25.673 6.916 -30.460 1.00 87.12 237 THR A CA 1
ATOM 1909 C C . THR A 1 237 ? 26.932 6.060 -30.662 1.00 87.12 237 THR A C 1
ATOM 1911 O O . THR A 1 237 ? 27.713 5.819 -29.734 1.00 87.12 237 THR A O 1
ATOM 1914 N N . GLY A 1 238 ? 27.100 5.526 -31.878 1.00 89.31 238 GLY A N 1
ATOM 1915 C CA . GLY A 1 238 ? 28.301 4.799 -32.301 1.00 89.31 238 GLY A CA 1
ATOM 1916 C C . GLY A 1 238 ? 28.666 3.607 -31.410 1.00 89.31 238 GLY A C 1
ATOM 1917 O O . GLY A 1 238 ? 27.819 2.777 -31.066 1.00 89.31 238 GLY A O 1
ATOM 1918 N N . TRP A 1 239 ? 29.944 3.529 -31.022 1.00 90.12 239 TRP A N 1
ATOM 1919 C CA . TRP A 1 239 ? 30.494 2.411 -30.251 1.00 90.12 239 TRP A CA 1
ATOM 1920 C C . TRP A 1 239 ? 29.854 2.258 -28.862 1.00 90.12 239 TRP A C 1
ATOM 1922 O O . TRP A 1 239 ? 29.696 1.137 -28.391 1.00 90.12 239 TRP A O 1
ATOM 1932 N N . ARG A 1 240 ? 29.416 3.348 -28.209 1.00 89.94 240 ARG A N 1
ATOM 1933 C CA . ARG A 1 240 ? 28.751 3.266 -26.892 1.00 89.94 240 ARG A CA 1
ATOM 1934 C C . ARG A 1 240 ? 27.399 2.573 -27.000 1.00 89.94 240 ARG A C 1
ATOM 1936 O O . ARG A 1 240 ? 27.092 1.685 -26.208 1.00 89.94 240 ARG A O 1
ATOM 1943 N N . ARG A 1 241 ? 26.619 2.920 -28.030 1.00 87.88 241 ARG A N 1
ATOM 1944 C CA . ARG A 1 241 ? 25.345 2.252 -28.336 1.00 87.88 241 ARG A CA 1
ATOM 1945 C C . ARG A 1 241 ? 25.559 0.778 -28.677 1.00 87.88 241 ARG A C 1
ATOM 1947 O O . ARG A 1 241 ? 24.782 -0.069 -28.237 1.00 87.88 241 ARG A O 1
ATOM 1954 N N . PHE A 1 242 ? 26.623 0.475 -29.420 1.00 89.50 242 PHE A N 1
ATOM 1955 C CA . PHE A 1 242 ? 27.032 -0.899 -29.701 1.00 89.50 242 PHE A CA 1
ATOM 1956 C C . PHE A 1 242 ? 27.348 -1.670 -28.410 1.00 89.50 242 PHE A C 1
ATOM 1958 O O . PHE A 1 242 ? 26.772 -2.734 -28.198 1.00 89.50 242 PHE A O 1
ATOM 1965 N N . MET A 1 243 ? 28.156 -1.108 -27.503 1.00 91.19 243 MET A N 1
ATOM 1966 C CA . MET A 1 243 ? 28.479 -1.724 -26.207 1.00 91.19 243 MET A CA 1
ATOM 1967 C C . MET A 1 243 ? 27.233 -1.959 -25.345 1.00 91.19 243 MET A C 1
ATOM 1969 O O . MET A 1 243 ? 27.056 -3.050 -24.800 1.00 91.19 243 MET A O 1
ATOM 1973 N N . CYS A 1 244 ? 26.320 -0.986 -25.267 1.00 88.19 244 CYS A N 1
ATOM 1974 C CA . CYS A 1 244 ? 25.050 -1.163 -24.562 1.00 88.19 244 CYS A CA 1
ATOM 1975 C C . CYS A 1 244 ? 24.236 -2.335 -25.141 1.00 88.19 244 CYS A C 1
ATOM 1977 O O . CYS A 1 244 ? 23.774 -3.206 -24.404 1.00 88.19 244 CYS A O 1
ATOM 1979 N N . ARG A 1 245 ? 24.082 -2.399 -26.469 1.00 87.38 245 ARG A N 1
ATOM 1980 C CA . ARG A 1 245 ? 23.204 -3.384 -27.117 1.00 87.38 245 ARG A CA 1
ATOM 1981 C C . ARG A 1 245 ? 23.811 -4.786 -27.197 1.00 87.38 245 ARG A C 1
ATOM 1983 O O . ARG A 1 245 ? 23.092 -5.759 -26.998 1.00 87.38 245 ARG A O 1
ATOM 1990 N N . MET A 1 246 ? 25.096 -4.892 -27.524 1.00 90.94 246 MET A N 1
ATOM 1991 C CA . MET A 1 246 ? 25.768 -6.169 -27.798 1.00 90.94 246 MET A CA 1
ATOM 1992 C C . MET A 1 246 ? 26.461 -6.766 -26.575 1.00 90.94 246 MET A C 1
ATOM 1994 O O . MET A 1 246 ? 26.688 -7.968 -26.557 1.00 90.94 246 MET A O 1
ATOM 1998 N N . VAL A 1 247 ? 26.769 -5.965 -25.549 1.00 92.19 247 VAL A N 1
ATOM 1999 C CA . VAL A 1 247 ? 27.468 -6.450 -24.347 1.00 92.19 247 VAL A CA 1
ATOM 2000 C C . VAL A 1 247 ? 26.593 -6.300 -23.106 1.00 92.19 247 VAL A C 1
ATOM 2002 O O . VAL A 1 247 ? 26.271 -7.296 -22.460 1.00 92.19 247 VAL A O 1
ATOM 2005 N N . MET A 1 248 ? 26.128 -5.086 -22.794 1.00 91.31 248 MET A N 1
ATOM 2006 C CA . MET A 1 248 ? 25.357 -4.856 -21.563 1.00 91.31 248 MET A CA 1
ATOM 2007 C C . MET A 1 248 ? 24.001 -5.570 -21.564 1.00 91.31 248 MET A C 1
ATOM 2009 O O . MET A 1 248 ? 23.631 -6.152 -20.547 1.00 91.31 248 MET A O 1
ATOM 2013 N N . ALA A 1 249 ? 23.259 -5.569 -22.678 1.00 91.38 249 ALA A N 1
ATOM 2014 C CA . ALA A 1 249 ? 21.959 -6.241 -22.730 1.00 91.38 249 ALA A CA 1
ATOM 2015 C C . ALA A 1 249 ? 22.069 -7.776 -22.571 1.00 91.38 249 ALA A C 1
ATOM 2017 O O . ALA A 1 249 ? 21.350 -8.320 -21.731 1.00 91.38 249 ALA A O 1
ATOM 2018 N N . PRO A 1 250 ? 22.974 -8.499 -23.268 1.00 94.44 250 PRO A N 1
ATOM 2019 C CA . PRO A 1 250 ? 23.204 -9.921 -23.000 1.00 94.44 250 PRO A CA 1
ATOM 2020 C C . PRO A 1 250 ? 23.681 -10.215 -21.577 1.00 94.44 250 PRO A C 1
ATOM 2022 O O . PRO A 1 250 ? 23.176 -11.152 -20.964 1.00 94.44 250 PRO A O 1
ATOM 2025 N N . LEU A 1 251 ? 24.581 -9.399 -21.013 1.00 94.31 251 LEU A N 1
ATOM 2026 C CA . LEU A 1 251 ? 25.004 -9.563 -19.620 1.00 94.31 251 LEU A CA 1
ATOM 2027 C C . LEU A 1 251 ? 23.847 -9.337 -18.633 1.00 94.31 251 LEU A C 1
ATOM 2029 O O . LEU A 1 251 ? 23.731 -10.060 -17.649 1.00 94.31 251 LEU A O 1
ATOM 2033 N N . GLY A 1 252 ? 22.950 -8.389 -18.915 1.00 93.50 252 GLY A N 1
ATOM 2034 C CA . GLY A 1 252 ? 21.716 -8.201 -18.152 1.00 93.50 252 GLY A CA 1
ATOM 2035 C C . GLY A 1 252 ? 20.779 -9.409 -18.242 1.00 93.50 252 GLY A C 1
ATOM 2036 O O . GLY A 1 252 ? 20.200 -9.812 -17.237 1.00 93.50 252 GLY A O 1
ATOM 2037 N N . ARG A 1 253 ? 20.665 -10.045 -19.419 1.00 94.62 253 ARG A N 1
ATOM 2038 C CA . ARG A 1 253 ? 19.902 -11.299 -19.574 1.00 94.62 253 ARG A CA 1
ATOM 2039 C C . ARG A 1 253 ? 20.535 -12.430 -18.772 1.00 94.62 253 ARG A C 1
ATOM 2041 O O . ARG A 1 253 ? 19.815 -13.140 -18.080 1.00 94.62 253 ARG A O 1
ATOM 2048 N N . ALA A 1 254 ? 21.861 -12.559 -18.827 1.00 95.69 254 ALA A N 1
ATOM 2049 C CA . ALA A 1 254 ? 22.604 -13.534 -18.038 1.00 95.69 254 ALA A CA 1
ATOM 2050 C C . ALA A 1 254 ? 22.408 -13.301 -16.533 1.00 95.69 254 ALA A C 1
ATOM 2052 O O . ALA A 1 254 ? 22.154 -14.254 -15.807 1.00 95.69 254 ALA A O 1
ATOM 2053 N N . TYR A 1 255 ? 22.429 -12.045 -16.075 1.00 95.19 255 TYR A N 1
ATOM 2054 C CA . TYR A 1 255 ? 22.174 -11.683 -14.681 1.00 95.19 255 TYR A CA 1
ATOM 2055 C C . TYR A 1 255 ? 20.811 -12.203 -14.200 1.00 95.19 255 TYR A C 1
ATOM 2057 O O . TYR A 1 255 ? 20.756 -12.996 -13.262 1.00 95.19 255 TYR A O 1
ATOM 2065 N N . TYR A 1 256 ? 19.718 -11.849 -14.884 1.00 95.75 256 TYR A N 1
ATOM 2066 C CA . TYR A 1 256 ? 18.379 -12.322 -14.511 1.00 95.75 256 TYR A CA 1
ATOM 2067 C C . TYR A 1 256 ? 18.218 -13.841 -14.671 1.00 95.75 256 TYR A C 1
ATOM 2069 O O . TYR A 1 256 ? 17.574 -14.482 -13.840 1.00 95.75 256 TYR A O 1
ATOM 2077 N N . PHE A 1 257 ? 18.847 -14.444 -15.682 1.00 96.00 257 PHE A N 1
ATOM 2078 C CA . PHE A 1 257 ? 18.865 -15.897 -15.845 1.00 96.00 257 PHE A CA 1
ATOM 2079 C C . PHE A 1 257 ? 19.552 -16.597 -14.661 1.00 96.00 257 PHE A C 1
ATOM 2081 O O . PHE A 1 257 ? 18.997 -17.541 -14.102 1.00 96.00 257 PHE A O 1
ATOM 2088 N N . CYS A 1 258 ? 20.704 -16.094 -14.201 1.00 95.62 258 CYS A N 1
ATOM 2089 C CA . CYS A 1 258 ? 21.403 -16.598 -13.015 1.00 95.62 258 CYS A CA 1
ATOM 2090 C C . CYS A 1 258 ? 20.585 -16.422 -11.727 1.00 95.62 258 CYS A C 1
ATOM 2092 O O . CYS A 1 258 ? 20.705 -17.236 -10.815 1.00 95.62 258 CYS A O 1
ATOM 2094 N N . MET A 1 259 ? 19.715 -15.411 -11.649 1.00 94.56 259 MET A N 1
ATOM 2095 C CA . MET A 1 259 ? 18.751 -15.267 -10.548 1.00 94.56 259 MET A CA 1
ATOM 2096 C C . MET A 1 259 ? 17.602 -16.282 -10.614 1.00 94.56 259 MET A C 1
ATOM 2098 O O . MET A 1 259 ? 16.850 -16.392 -9.651 1.00 94.56 259 MET A O 1
ATOM 2102 N N . GLY A 1 260 ? 17.459 -17.017 -11.722 1.00 94.75 260 GLY A N 1
ATOM 2103 C CA . GLY A 1 260 ? 16.393 -17.989 -11.955 1.00 94.75 260 GLY A CA 1
ATOM 2104 C C . GLY A 1 260 ? 15.205 -17.453 -12.755 1.00 94.75 260 GLY A C 1
ATOM 2105 O O . GLY A 1 260 ? 14.169 -18.116 -12.784 1.00 94.75 260 GLY A O 1
ATOM 2106 N N . PHE A 1 261 ? 15.304 -16.279 -13.388 1.00 96.69 261 PHE A N 1
ATOM 2107 C CA . PHE A 1 261 ? 14.189 -15.733 -14.162 1.00 96.69 261 PHE A CA 1
ATOM 2108 C C . PHE A 1 261 ? 14.052 -16.402 -15.529 1.00 96.69 261 PHE A C 1
ATOM 2110 O O . PHE A 1 261 ? 15.001 -16.477 -16.311 1.00 96.69 261 PHE A O 1
ATOM 2117 N N . ARG A 1 262 ? 12.825 -16.817 -15.848 1.00 96.44 262 ARG A N 1
ATOM 2118 C CA . ARG A 1 262 ? 12.411 -17.263 -17.176 1.00 96.44 262 ARG A CA 1
ATOM 2119 C C . ARG A 1 262 ? 11.546 -16.181 -17.804 1.00 96.44 262 ARG A C 1
ATOM 2121 O O . ARG A 1 262 ? 10.412 -15.969 -17.387 1.00 96.44 262 ARG A O 1
ATOM 2128 N N . VAL A 1 263 ? 12.085 -15.510 -18.812 1.00 96.62 263 VAL A N 1
ATOM 2129 C CA . VAL A 1 263 ? 11.382 -14.432 -19.511 1.00 96.62 263 VAL A CA 1
ATOM 2130 C C . VAL A 1 263 ? 10.577 -15.007 -20.668 1.00 96.62 263 VAL A C 1
ATOM 2132 O O . VAL A 1 263 ? 11.126 -15.696 -21.527 1.00 96.62 263 VAL A O 1
ATOM 2135 N N . VAL A 1 264 ? 9.287 -14.692 -20.707 1.00 97.25 264 VAL A N 1
ATOM 2136 C CA . VAL A 1 264 ? 8.396 -14.964 -21.836 1.00 97.25 264 VAL A CA 1
ATOM 2137 C C . VAL A 1 264 ? 7.985 -13.623 -22.424 1.00 97.25 264 VAL A C 1
ATOM 2139 O O . VAL A 1 264 ? 7.414 -12.794 -21.723 1.00 97.25 264 VAL A O 1
ATOM 2142 N N . VAL A 1 265 ? 8.288 -13.395 -23.700 1.00 97.38 265 VAL A N 1
ATOM 2143 C CA . VAL A 1 265 ? 7.931 -12.149 -24.390 1.00 97.38 265 VAL A CA 1
ATOM 2144 C C . VAL A 1 265 ? 6.766 -12.415 -25.333 1.00 97.38 265 VAL A C 1
ATOM 2146 O O . VAL A 1 265 ? 6.826 -13.345 -26.136 1.00 97.38 265 VAL A O 1
ATOM 2149 N N . LYS A 1 266 ? 5.714 -11.605 -25.229 1.00 97.38 266 LYS A N 1
ATOM 2150 C CA . LYS A 1 266 ? 4.520 -11.629 -26.083 1.00 97.38 266 LYS A CA 1
ATOM 2151 C C . LYS A 1 266 ? 4.356 -10.276 -26.784 1.00 97.38 266 LYS A C 1
ATOM 2153 O O . LYS A 1 266 ? 4.800 -9.246 -26.277 1.00 97.38 266 LYS A O 1
ATOM 2158 N N . GLY A 1 267 ? 3.706 -10.276 -27.944 1.00 95.62 267 GLY A N 1
ATOM 2159 C CA . GLY A 1 267 ? 3.535 -9.069 -28.756 1.00 95.62 267 GLY A CA 1
ATOM 2160 C C . GLY A 1 267 ? 4.841 -8.571 -29.385 1.00 95.62 267 GLY A C 1
ATOM 2161 O O . GLY A 1 267 ? 5.853 -9.274 -29.410 1.00 95.62 267 GLY A O 1
ATOM 2162 N N . ARG A 1 268 ? 4.812 -7.349 -29.928 1.00 95.69 268 ARG A N 1
ATOM 2163 C CA . ARG A 1 268 ? 5.951 -6.737 -30.625 1.00 95.69 268 ARG A CA 1
ATOM 2164 C C . ARG A 1 268 ? 6.196 -5.319 -30.119 1.00 95.69 268 ARG A C 1
ATOM 2166 O O . ARG A 1 268 ? 5.310 -4.472 -30.170 1.00 95.69 268 ARG A O 1
ATOM 2173 N N . GLN A 1 269 ? 7.425 -5.051 -29.689 1.00 96.44 269 GLN A N 1
ATOM 2174 C CA . GLN A 1 269 ? 7.882 -3.696 -29.391 1.00 96.44 269 GLN A CA 1
ATOM 2175 C C . GLN A 1 269 ? 7.971 -2.877 -30.687 1.00 96.44 269 GLN A C 1
ATOM 2177 O O . GLN A 1 269 ? 8.579 -3.333 -31.664 1.00 96.44 269 GLN A O 1
ATOM 2182 N N . VAL A 1 270 ? 7.380 -1.682 -30.692 1.00 96.31 270 VAL A N 1
ATOM 2183 C CA . VAL A 1 270 ? 7.481 -0.741 -31.817 1.00 96.31 270 VAL A CA 1
ATOM 2184 C C . VAL A 1 270 ? 8.706 0.164 -31.683 1.00 96.31 270 VAL A C 1
ATOM 2186 O O . VAL A 1 270 ? 9.360 0.199 -30.640 1.00 96.31 270 VAL A O 1
ATOM 2189 N N . SER A 1 271 ? 9.069 0.877 -32.749 1.00 95.25 271 SER A N 1
ATOM 2190 C CA . SER A 1 271 ? 10.208 1.800 -32.716 1.00 95.25 271 SER A CA 1
ATOM 2191 C C . SER A 1 271 ? 9.905 3.057 -31.889 1.00 95.25 271 SER A C 1
ATOM 2193 O O . SER A 1 271 ? 8.751 3.438 -31.688 1.00 95.25 271 SER A O 1
ATOM 2195 N N . SER A 1 272 ? 10.958 3.770 -31.469 1.00 93.88 272 SER A N 1
ATOM 2196 C CA . SER A 1 272 ? 10.824 5.063 -30.780 1.00 93.88 272 SER A CA 1
ATOM 2197 C C . SER A 1 272 ? 10.187 6.161 -31.634 1.00 93.88 272 SER A C 1
ATOM 2199 O O . SER A 1 272 ? 9.698 7.139 -31.081 1.00 93.88 272 SER A O 1
ATOM 2201 N N . SER A 1 273 ? 10.189 6.019 -32.962 1.00 93.44 273 SER A N 1
ATOM 2202 C CA . SER A 1 273 ? 9.513 6.944 -33.876 1.00 93.44 273 SER A CA 1
ATOM 2203 C C . SER A 1 273 ? 7.997 6.736 -33.915 1.00 93.44 273 SER A C 1
ATOM 2205 O O . SER A 1 273 ? 7.270 7.689 -34.161 1.00 93.44 273 SER A O 1
ATOM 2207 N N . GLU A 1 274 ? 7.528 5.504 -33.697 1.00 95.00 274 GLU A N 1
ATOM 2208 C CA . GLU A 1 274 ? 6.102 5.159 -33.706 1.00 95.00 274 GLU A CA 1
ATOM 2209 C C . GLU A 1 274 ? 5.468 5.397 -32.334 1.00 95.00 274 GLU A C 1
ATOM 2211 O O . GLU A 1 274 ? 4.456 6.085 -32.234 1.00 95.00 274 GLU A O 1
ATOM 2216 N N . ALA A 1 275 ? 6.092 4.882 -31.270 1.00 96.62 275 ALA A N 1
ATOM 2217 C CA . ALA A 1 275 ? 5.690 5.154 -29.895 1.00 96.62 275 ALA A CA 1
ATOM 2218 C C . ALA A 1 275 ? 6.928 5.456 -29.043 1.00 96.62 275 ALA A C 1
ATOM 2220 O O . ALA A 1 275 ? 7.631 4.534 -28.619 1.00 96.62 275 ALA A O 1
ATOM 2221 N N . PRO A 1 276 ? 7.234 6.733 -28.771 1.00 96.88 276 PRO A N 1
ATOM 2222 C CA . PRO A 1 276 ? 8.432 7.106 -28.026 1.00 96.88 276 PRO A CA 1
ATOM 2223 C C . PRO A 1 276 ? 8.400 6.712 -26.544 1.00 96.88 276 PRO A C 1
ATOM 2225 O O . PRO A 1 276 ? 9.443 6.760 -25.895 1.00 96.88 276 PRO A O 1
ATOM 2228 N N . ILE A 1 277 ? 7.246 6.337 -25.987 1.00 97.62 277 ILE A N 1
ATOM 2229 C CA . ILE A 1 277 ? 7.085 6.041 -24.557 1.00 97.62 277 ILE A CA 1
ATOM 2230 C C . ILE A 1 277 ? 6.595 4.603 -24.362 1.00 97.62 277 ILE A C 1
ATOM 2232 O O . ILE A 1 277 ? 5.632 4.181 -24.998 1.00 97.62 277 ILE A O 1
ATOM 2236 N N . LEU A 1 278 ? 7.241 3.873 -23.447 1.00 98.19 278 LEU A N 1
ATOM 2237 C CA . LEU A 1 278 ? 6.802 2.569 -22.946 1.00 98.19 278 LEU A CA 1
ATOM 2238 C C . LEU A 1 278 ? 6.175 2.758 -21.560 1.00 98.19 278 LEU A C 1
ATOM 2240 O O . LEU A 1 278 ? 6.888 3.050 -20.597 1.00 98.19 278 LEU A O 1
ATOM 2244 N N . ALA A 1 279 ? 4.858 2.589 -21.449 1.00 97.75 279 ALA A N 1
ATOM 2245 C CA . ALA A 1 279 ? 4.160 2.623 -20.164 1.00 97.75 279 ALA A CA 1
ATOM 2246 C C . ALA A 1 279 ? 4.026 1.200 -19.612 1.00 97.75 279 ALA A C 1
ATOM 2248 O O . ALA A 1 279 ? 3.326 0.382 -20.204 1.00 97.75 279 ALA A O 1
ATOM 2249 N N . VAL A 1 280 ? 4.700 0.897 -18.500 1.00 97.75 280 VAL A N 1
ATOM 2250 C CA . VAL A 1 280 ? 4.794 -0.469 -17.957 1.00 97.75 280 VAL A CA 1
ATOM 2251 C C . VAL A 1 280 ? 3.959 -0.621 -16.689 1.00 97.75 280 VAL A C 1
ATOM 2253 O O . VAL A 1 280 ? 4.151 0.140 -15.743 1.00 97.75 280 VAL A O 1
ATOM 2256 N N . ALA A 1 281 ? 3.052 -1.598 -16.648 1.00 96.88 281 ALA A N 1
ATOM 2257 C CA . ALA A 1 281 ? 2.230 -1.893 -15.470 1.00 96.88 281 ALA A CA 1
ATOM 2258 C C . ALA A 1 281 ? 1.748 -3.364 -15.460 1.00 96.88 281 ALA A C 1
ATOM 2260 O O . ALA A 1 281 ? 1.626 -3.964 -16.523 1.00 96.88 281 ALA A O 1
ATOM 2261 N N . PRO A 1 282 ? 1.434 -3.967 -14.306 1.00 95.69 282 PRO A N 1
ATOM 2262 C CA . PRO A 1 282 ? 1.565 -3.390 -12.976 1.00 95.69 282 PRO A CA 1
ATOM 2263 C C . PRO A 1 282 ? 3.035 -3.240 -12.576 1.00 95.69 282 PRO A C 1
ATOM 2265 O O . PRO A 1 282 ? 3.882 -4.003 -13.042 1.00 95.69 282 PRO A O 1
ATOM 2268 N N . HIS A 1 283 ? 3.348 -2.251 -11.739 1.00 94.25 283 HIS A N 1
ATOM 2269 C CA . HIS A 1 283 ? 4.659 -2.182 -11.105 1.00 94.25 283 HIS A CA 1
ATOM 2270 C C . HIS A 1 283 ? 4.552 -2.938 -9.790 1.00 94.25 283 HIS A C 1
ATOM 2272 O O . HIS A 1 283 ? 3.763 -2.571 -8.932 1.00 94.25 283 HIS A O 1
ATOM 2278 N N . SER A 1 284 ? 5.302 -4.011 -9.606 1.00 91.88 284 SER A N 1
ATOM 2279 C CA . SER A 1 284 ? 5.115 -4.904 -8.461 1.00 91.88 284 SER A CA 1
ATOM 2280 C C . SER A 1 284 ? 6.385 -5.262 -7.740 1.00 91.88 284 SER A C 1
ATOM 2282 O O . SER A 1 284 ? 6.324 -5.797 -6.636 1.00 91.88 284 SER A O 1
ATOM 2284 N N . THR A 1 285 ? 7.539 -5.026 -8.352 1.00 92.94 285 THR A N 1
ATOM 2285 C CA . THR A 1 285 ? 8.800 -5.423 -7.751 1.00 92.94 285 THR A CA 1
ATOM 2286 C C . THR A 1 285 ? 9.970 -4.628 -8.288 1.00 92.94 285 THR A C 1
ATOM 2288 O O . THR A 1 285 ? 9.971 -4.131 -9.411 1.00 92.94 285 THR A O 1
ATOM 2291 N N . PHE A 1 286 ? 11.041 -4.555 -7.502 1.00 89.62 286 PHE A N 1
ATOM 2292 C CA . PHE A 1 286 ? 12.297 -3.990 -7.983 1.00 89.62 286 PHE A CA 1
ATOM 2293 C C . PHE A 1 286 ? 12.940 -4.854 -9.089 1.00 89.62 286 PHE A C 1
ATOM 2295 O O . PHE A 1 286 ? 13.800 -4.358 -9.818 1.00 89.62 286 PHE A O 1
ATOM 2302 N N . PHE A 1 287 ? 12.503 -6.110 -9.273 1.00 94.06 287 PHE A N 1
ATOM 2303 C CA . PHE A 1 287 ? 12.892 -6.939 -10.423 1.00 94.06 287 PHE A CA 1
ATOM 2304 C C . PHE A 1 287 ? 12.224 -6.528 -11.741 1.00 94.06 287 PHE A C 1
ATOM 2306 O O . PHE A 1 287 ? 12.660 -6.995 -12.794 1.00 94.06 287 PHE A O 1
ATOM 2313 N N . ASP A 1 288 ? 11.222 -5.639 -11.722 1.00 94.62 288 ASP A N 1
ATOM 2314 C CA . ASP A 1 288 ? 10.529 -5.203 -12.940 1.00 94.62 288 ASP A CA 1
ATOM 2315 C C . ASP A 1 288 ? 11.487 -4.527 -13.922 1.00 94.62 288 ASP A C 1
ATOM 2317 O O . ASP A 1 288 ? 11.242 -4.533 -15.124 1.00 94.62 288 ASP A O 1
ATOM 2321 N N . GLY A 1 289 ? 12.646 -4.048 -13.446 1.00 91.56 289 GLY A N 1
ATOM 2322 C CA . GLY A 1 289 ? 13.748 -3.566 -14.279 1.00 91.56 289 GLY A CA 1
ATOM 2323 C C . GLY A 1 289 ? 14.234 -4.566 -15.341 1.00 91.56 289 GLY A C 1
ATOM 2324 O O . GLY A 1 289 ? 14.938 -4.166 -16.269 1.00 91.56 289 GLY A O 1
ATOM 2325 N N . ILE A 1 290 ? 13.841 -5.842 -15.270 1.00 95.12 290 ILE A N 1
ATOM 2326 C CA . ILE A 1 290 ? 14.044 -6.821 -16.345 1.00 95.12 290 ILE A CA 1
ATOM 2327 C C . ILE A 1 290 ? 13.422 -6.371 -17.674 1.00 95.12 290 ILE A C 1
ATOM 2329 O O . ILE A 1 290 ? 13.982 -6.654 -18.736 1.00 95.12 290 ILE A O 1
ATOM 2333 N N . VAL A 1 291 ? 12.334 -5.591 -17.634 1.00 95.62 291 VAL A N 1
ATOM 2334 C CA . VAL A 1 291 ? 11.714 -5.006 -18.829 1.00 95.62 291 VAL A CA 1
ATOM 2335 C C . VAL A 1 291 ? 12.699 -4.124 -19.597 1.00 95.62 291 VAL A C 1
ATOM 2337 O O . VAL A 1 291 ? 12.699 -4.141 -20.824 1.00 95.62 291 VAL A O 1
ATOM 2340 N N . CYS A 1 292 ? 13.617 -3.434 -18.910 1.00 94.31 292 CYS A N 1
ATOM 2341 C CA . CYS A 1 292 ? 14.637 -2.612 -19.558 1.00 94.31 292 CYS A CA 1
ATOM 2342 C C . CYS A 1 292 ? 15.598 -3.469 -20.386 1.00 94.31 292 CYS A C 1
ATOM 2344 O O . CYS A 1 292 ? 16.055 -3.045 -21.442 1.00 94.31 292 CYS A O 1
ATOM 2346 N N . ILE A 1 293 ? 15.897 -4.687 -19.936 1.00 94.31 293 ILE A N 1
ATOM 2347 C CA . ILE A 1 293 ? 16.764 -5.615 -20.667 1.00 94.31 293 ILE A CA 1
ATOM 2348 C C . ILE A 1 293 ? 16.044 -6.167 -21.902 1.00 94.31 293 ILE A C 1
ATOM 2350 O O . ILE A 1 293 ? 16.642 -6.288 -22.975 1.00 94.31 293 ILE A O 1
ATOM 2354 N N . VAL A 1 294 ? 14.755 -6.485 -21.763 1.00 94.06 294 VAL A N 1
ATOM 2355 C CA . VAL A 1 294 ? 13.922 -7.005 -22.857 1.00 94.06 294 VAL A CA 1
ATOM 2356 C C . VAL A 1 294 ? 13.671 -5.938 -23.918 1.00 94.06 294 VAL A C 1
ATOM 2358 O O . VAL A 1 294 ? 13.855 -6.217 -25.099 1.00 94.06 294 VAL A O 1
ATOM 2361 N N . ALA A 1 295 ? 13.369 -4.709 -23.499 1.00 93.62 295 ALA A N 1
ATOM 2362 C CA . ALA A 1 295 ? 13.080 -3.574 -24.371 1.00 93.62 295 ALA A CA 1
ATOM 2363 C C . ALA A 1 295 ? 14.327 -2.933 -25.019 1.00 93.62 295 ALA A C 1
ATOM 2365 O O . ALA A 1 295 ? 14.222 -1.912 -25.698 1.00 93.62 295 ALA A O 1
ATOM 2366 N N . GLY A 1 296 ? 15.523 -3.499 -24.809 1.00 90.81 296 GLY A N 1
ATOM 2367 C CA . GLY A 1 296 ? 16.750 -3.036 -25.462 1.00 90.81 296 GLY A CA 1
ATOM 2368 C C . GLY A 1 296 ? 17.398 -1.804 -24.823 1.00 90.81 296 GLY A C 1
ATOM 2369 O O . GLY A 1 296 ? 17.973 -0.988 -25.539 1.00 90.81 296 GLY A O 1
ATOM 2370 N N . LEU A 1 297 ? 17.349 -1.705 -23.492 1.00 92.19 297 LEU A N 1
ATOM 2371 C CA . LEU A 1 297 ? 17.909 -0.624 -22.671 1.00 92.19 297 LEU A CA 1
ATOM 2372 C C . LEU A 1 297 ? 17.309 0.761 -22.997 1.00 92.19 297 LEU A C 1
ATOM 2374 O O . LEU A 1 297 ? 18.049 1.678 -23.361 1.00 92.19 297 LEU A O 1
ATOM 2378 N N . PRO A 1 298 ? 15.975 0.925 -22.874 1.00 93.56 298 PRO A N 1
ATOM 2379 C CA . PRO A 1 298 ? 15.317 2.215 -23.044 1.00 93.56 298 PRO A CA 1
ATOM 2380 C C . PRO A 1 298 ? 15.780 3.222 -21.987 1.00 93.56 298 PRO A C 1
ATOM 2382 O O . PRO A 1 298 ? 16.310 2.859 -20.931 1.00 93.56 298 PRO A O 1
ATOM 2385 N N . SER A 1 299 ? 15.521 4.501 -22.252 1.00 93.62 299 SER A N 1
ATOM 2386 C CA . SER A 1 299 ? 15.711 5.538 -21.247 1.00 93.62 299 SER A CA 1
ATOM 2387 C C . SER A 1 299 ? 14.693 5.385 -20.129 1.00 93.62 299 SER A C 1
ATOM 2389 O O . SER A 1 299 ? 13.528 5.162 -20.406 1.00 93.62 299 SER A O 1
ATOM 2391 N N . THR A 1 300 ? 15.097 5.475 -18.864 1.00 91.88 300 THR A N 1
ATOM 2392 C CA . THR A 1 300 ? 14.191 5.252 -17.720 1.00 91.88 300 THR A CA 1
ATOM 2393 C C . THR A 1 300 ? 14.012 6.511 -16.893 1.00 91.88 300 THR A C 1
ATOM 2395 O O . THR A 1 300 ? 14.907 7.347 -16.835 1.00 91.88 300 THR A O 1
ATOM 2398 N N . VAL A 1 301 ? 12.884 6.649 -16.202 1.00 90.25 301 VAL A N 1
ATOM 2399 C CA . VAL A 1 301 ? 12.746 7.658 -15.142 1.00 90.25 301 VAL A CA 1
ATOM 2400 C C . VAL A 1 301 ? 13.194 7.031 -13.822 1.00 90.25 301 VAL A C 1
ATOM 2402 O O . VAL A 1 301 ? 12.646 6.014 -13.407 1.00 90.25 301 VAL A O 1
ATOM 2405 N N . SER A 1 302 ? 14.197 7.613 -13.162 1.00 88.19 302 SER A N 1
ATOM 2406 C CA . SER A 1 302 ? 14.778 7.060 -11.930 1.00 88.19 302 SER A CA 1
ATOM 2407 C C . SER A 1 302 ? 15.033 8.140 -10.889 1.00 88.19 302 SER A C 1
ATOM 2409 O O . SER A 1 302 ? 15.376 9.275 -11.219 1.00 88.19 302 SER A O 1
ATOM 2411 N N . ARG A 1 303 ? 14.937 7.768 -9.609 1.00 85.50 303 ARG A N 1
ATOM 2412 C CA . ARG A 1 303 ? 15.379 8.641 -8.520 1.00 85.50 303 ARG A CA 1
ATOM 2413 C C . ARG A 1 303 ? 16.886 8.875 -8.570 1.00 85.50 303 ARG A C 1
ATOM 2415 O O . ARG A 1 303 ? 17.626 8.001 -9.036 1.00 85.50 303 ARG A O 1
ATOM 2422 N N . VAL A 1 304 ? 17.332 10.034 -8.084 1.00 84.38 304 VAL A N 1
ATOM 2423 C CA . VAL A 1 304 ? 18.759 10.397 -8.044 1.00 84.38 304 VAL A CA 1
ATOM 2424 C C . VAL A 1 304 ? 19.536 9.443 -7.134 1.00 84.38 304 VAL A C 1
ATOM 2426 O O . VAL A 1 304 ? 20.616 8.990 -7.511 1.00 84.38 304 VAL A O 1
ATOM 2429 N N . GLU A 1 305 ? 18.955 9.064 -5.995 1.00 84.44 305 GLU A N 1
ATOM 2430 C CA . GLU A 1 305 ? 19.564 8.160 -5.005 1.00 84.44 305 GLU A CA 1
ATOM 2431 C C . GLU A 1 305 ? 19.950 6.791 -5.595 1.00 84.44 305 GLU A C 1
ATOM 2433 O O . GLU A 1 305 ? 20.973 6.219 -5.218 1.00 84.44 305 GLU A O 1
ATOM 2438 N N . ASN A 1 306 ? 19.205 6.290 -6.589 1.00 84.44 306 ASN A N 1
ATOM 2439 C CA . ASN A 1 306 ? 19.505 5.014 -7.254 1.00 84.44 306 ASN A CA 1
ATOM 2440 C C . ASN A 1 306 ? 20.869 5.025 -7.970 1.00 84.44 306 ASN A C 1
ATOM 2442 O O . ASN A 1 306 ? 21.460 3.973 -8.213 1.00 84.44 306 ASN A O 1
ATOM 2446 N N . LEU A 1 307 ? 21.395 6.206 -8.319 1.00 84.00 307 LEU A N 1
ATOM 2447 C CA . LEU A 1 307 ? 22.727 6.332 -8.913 1.00 84.00 307 LEU A CA 1
ATOM 2448 C C . LEU A 1 307 ? 23.860 6.175 -7.894 1.00 84.00 307 LEU A C 1
ATOM 2450 O O . LEU A 1 307 ? 25.001 5.952 -8.308 1.00 84.00 307 LEU A O 1
ATOM 2454 N N . ALA A 1 308 ? 23.566 6.320 -6.599 1.00 83.19 308 ALA A N 1
ATOM 2455 C CA . ALA A 1 308 ? 24.536 6.166 -5.521 1.00 83.19 308 ALA A CA 1
ATOM 2456 C C . ALA A 1 308 ? 24.747 4.693 -5.130 1.00 83.19 308 ALA A C 1
ATOM 2458 O O . ALA A 1 308 ? 25.738 4.371 -4.478 1.00 83.19 308 ALA A O 1
ATOM 2459 N N . THR A 1 309 ? 23.862 3.782 -5.551 1.00 80.88 309 THR A N 1
ATOM 2460 C CA . THR A 1 309 ? 23.989 2.351 -5.255 1.00 80.88 309 THR A CA 1
ATOM 2461 C C . THR A 1 309 ? 25.265 1.772 -5.887 1.00 80.88 309 THR A C 1
ATOM 2463 O O . THR A 1 309 ? 25.432 1.864 -7.111 1.00 80.88 309 THR A O 1
ATOM 2466 N N . PRO A 1 310 ? 26.164 1.141 -5.104 1.00 73.25 310 PRO A N 1
ATOM 2467 C CA . PRO A 1 310 ? 27.378 0.527 -5.633 1.00 73.25 310 PRO A CA 1
ATOM 2468 C C . PRO A 1 310 ? 27.061 -0.497 -6.723 1.00 73.25 310 PRO A C 1
ATOM 2470 O O . PRO A 1 310 ? 26.101 -1.257 -6.614 1.00 73.25 310 PRO A O 1
ATOM 2473 N N . ILE A 1 311 ? 27.882 -0.520 -7.774 1.00 78.12 311 ILE A N 1
ATOM 2474 C CA . ILE A 1 311 ? 27.744 -1.376 -8.965 1.00 78.12 311 ILE A CA 1
ATOM 2475 C C . ILE A 1 311 ? 26.490 -1.066 -9.805 1.00 78.12 311 ILE A C 1
ATOM 2477 O O . ILE A 1 311 ? 26.619 -0.607 -10.942 1.00 78.12 311 ILE A O 1
ATOM 2481 N N . PHE A 1 312 ? 25.290 -1.230 -9.246 1.00 80.31 312 PHE A N 1
ATOM 2482 C CA . PHE A 1 312 ? 24.007 -1.008 -9.921 1.00 80.31 312 PHE A CA 1
ATOM 2483 C C . PHE A 1 312 ? 23.832 0.417 -10.438 1.00 80.31 312 PHE A C 1
ATOM 2485 O O . PHE A 1 312 ? 23.418 0.602 -11.582 1.00 80.31 312 PHE A O 1
ATOM 2492 N N . GLY A 1 313 ? 24.217 1.426 -9.653 1.00 83.81 313 GLY A N 1
ATOM 2493 C CA . GLY A 1 313 ? 24.110 2.827 -10.054 1.00 83.81 313 GLY A CA 1
ATOM 2494 C C . GLY A 1 313 ? 24.905 3.129 -11.324 1.00 83.81 313 GLY A C 1
ATOM 2495 O O . GLY A 1 313 ? 24.489 3.950 -12.137 1.00 83.81 313 GLY A O 1
ATOM 2496 N N . ARG A 1 314 ? 26.014 2.411 -11.563 1.00 85.88 314 ARG A N 1
ATOM 2497 C CA . ARG A 1 314 ? 26.810 2.535 -12.792 1.00 85.88 314 ARG A CA 1
ATOM 2498 C C . ARG A 1 314 ? 26.111 1.891 -13.992 1.00 85.88 314 ARG A C 1
ATOM 2500 O O . ARG A 1 314 ? 26.113 2.497 -15.059 1.00 85.88 314 ARG A O 1
ATOM 2507 N N . CYS A 1 315 ? 25.480 0.732 -13.819 1.00 86.31 315 CYS A N 1
ATOM 2508 C CA . CYS A 1 315 ? 24.686 0.084 -14.868 1.00 86.31 315 CYS A CA 1
ATOM 2509 C C . CYS A 1 315 ? 23.459 0.922 -15.255 1.00 86.31 315 CYS A C 1
ATOM 2511 O O . CYS A 1 315 ? 23.164 1.066 -16.438 1.00 86.31 315 CYS A O 1
ATOM 2513 N N . VAL A 1 316 ? 22.791 1.553 -14.283 1.00 87.69 316 VAL A N 1
ATOM 2514 C CA . VAL A 1 316 ? 21.652 2.451 -14.540 1.00 87.69 316 VAL A CA 1
ATOM 2515 C C . VAL A 1 316 ? 22.054 3.630 -15.435 1.00 87.69 316 VAL A C 1
ATOM 2517 O O . VAL A 1 316 ? 21.276 4.036 -16.291 1.00 87.69 316 VAL A O 1
ATOM 2520 N N . ARG A 1 317 ? 23.291 4.139 -15.343 1.00 88.81 317 ARG A N 1
ATOM 2521 C CA . ARG A 1 317 ? 23.786 5.218 -16.227 1.00 88.81 317 ARG A CA 1
ATOM 2522 C C . ARG A 1 317 ? 23.831 4.826 -17.704 1.00 88.81 317 ARG A C 1
ATOM 2524 O O . ARG A 1 317 ? 23.707 5.708 -18.550 1.00 88.81 317 ARG A O 1
ATOM 2531 N N . CYS A 1 318 ? 23.962 3.536 -18.026 1.00 88.56 318 CYS A N 1
ATOM 2532 C CA . CYS A 1 318 ? 23.883 3.047 -19.406 1.00 88.56 318 CYS A CA 1
ATOM 2533 C C . CYS A 1 318 ? 22.495 3.265 -20.027 1.00 88.56 318 CYS A C 1
ATOM 2535 O O . CYS A 1 318 ? 22.395 3.349 -21.245 1.00 88.56 318 CYS A O 1
ATOM 2537 N N . LEU A 1 319 ? 21.451 3.399 -19.201 1.00 90.44 319 LEU A N 1
ATOM 2538 C CA . LEU A 1 319 ? 20.089 3.712 -19.639 1.00 90.44 319 LEU A CA 1
ATOM 2539 C C . LEU A 1 319 ? 19.886 5.212 -19.902 1.00 90.44 319 LEU A C 1
ATOM 2541 O O . LEU A 1 319 ? 18.826 5.603 -20.361 1.00 90.44 319 LEU A O 1
ATOM 2545 N N . GLN A 1 320 ? 20.853 6.081 -19.579 1.00 91.31 320 GLN A N 1
ATOM 2546 C CA . GLN A 1 320 ? 20.678 7.542 -19.612 1.00 91.31 320 GLN A CA 1
ATOM 2547 C C . GLN A 1 320 ? 19.375 7.982 -18.916 1.00 91.31 320 GLN A C 1
ATOM 2549 O O . GLN A 1 320 ? 18.491 8.534 -19.573 1.00 91.31 320 GLN A O 1
ATOM 2554 N N . PRO A 1 321 ? 19.189 7.703 -17.615 1.00 91.88 321 PRO A N 1
ATOM 2555 C CA . PRO A 1 321 ? 17.907 7.929 -16.966 1.00 91.88 321 PRO A CA 1
ATOM 2556 C C . PRO A 1 321 ? 17.553 9.419 -16.910 1.00 91.88 321 PRO A C 1
ATOM 2558 O O . PRO A 1 321 ? 18.424 10.272 -16.730 1.00 91.88 321 PRO A O 1
ATOM 2561 N N . VAL A 1 322 ? 16.265 9.732 -17.021 1.00 91.44 322 VAL A N 1
ATOM 2562 C CA . VAL A 1 322 ? 15.720 11.021 -16.598 1.00 91.44 322 VAL A CA 1
ATOM 2563 C C . VAL A 1 322 ? 15.633 10.998 -15.076 1.00 91.44 322 VAL A C 1
ATOM 2565 O O . VAL A 1 322 ? 14.926 10.178 -14.489 1.00 91.44 322 VAL A O 1
ATOM 2568 N N . LEU A 1 323 ? 16.391 11.878 -14.430 1.00 88.75 323 LEU A N 1
ATOM 2569 C CA . LEU A 1 323 ? 16.497 11.901 -12.978 1.00 88.75 323 LEU A CA 1
ATOM 2570 C C . LEU A 1 323 ? 15.375 12.723 -12.348 1.00 88.75 323 LEU A C 1
ATOM 2572 O O . LEU A 1 323 ? 15.034 13.800 -12.839 1.00 88.75 323 LEU A O 1
ATOM 2576 N N . VAL A 1 324 ? 14.840 12.218 -11.239 1.00 85.69 324 VAL A N 1
ATOM 2577 C CA . VAL A 1 324 ? 13.852 12.913 -10.411 1.00 85.69 324 VAL A CA 1
ATOM 2578 C C . VAL A 1 324 ? 14.316 12.946 -8.954 1.00 85.69 324 VAL A C 1
ATOM 2580 O O . VAL A 1 324 ? 14.711 11.920 -8.402 1.00 85.69 324 VAL A O 1
ATOM 2583 N N . SER A 1 325 ? 14.277 14.123 -8.336 1.00 81.50 325 SER A N 1
ATOM 2584 C CA . SER A 1 325 ? 14.437 14.319 -6.894 1.00 81.50 325 SER A CA 1
ATOM 2585 C C . SER A 1 325 ? 13.079 14.630 -6.268 1.00 81.50 325 SER A C 1
ATOM 2587 O O . SER A 1 325 ? 12.227 15.270 -6.887 1.00 81.50 325 SER A O 1
ATOM 2589 N N . ARG A 1 326 ? 12.865 14.143 -5.045 1.00 71.31 326 ARG A N 1
ATOM 2590 C CA . ARG A 1 326 ? 11.669 14.452 -4.244 1.00 71.31 326 ARG A CA 1
ATOM 2591 C C . ARG A 1 326 ? 11.844 15.697 -3.379 1.00 71.31 326 ARG A C 1
ATOM 2593 O O . ARG A 1 326 ? 10.845 16.288 -2.990 1.00 71.31 326 ARG A O 1
ATOM 2600 N N . GLU A 1 327 ? 13.088 16.063 -3.102 1.00 73.31 327 GLU A N 1
ATOM 2601 C CA . GLU A 1 327 ? 13.462 17.189 -2.242 1.00 73.31 327 GLU A CA 1
ATOM 2602 C C . GLU A 1 327 ? 13.436 18.513 -3.011 1.00 73.31 327 GLU A C 1
ATOM 2604 O O . GLU A 1 327 ? 13.150 19.557 -2.439 1.00 73.31 327 GLU A O 1
ATOM 2609 N N . ASP A 1 328 ? 13.689 18.462 -4.322 1.00 75.75 328 ASP A N 1
ATOM 2610 C CA . ASP A 1 328 ? 13.729 19.631 -5.198 1.00 75.75 328 ASP A CA 1
ATOM 2611 C C . ASP A 1 328 ? 12.358 19.859 -5.881 1.00 75.75 328 ASP A C 1
ATOM 2613 O O . ASP A 1 328 ? 11.944 19.048 -6.726 1.00 75.75 328 ASP A O 1
ATOM 2617 N N . PRO A 1 329 ? 11.645 20.962 -5.568 1.00 68.31 329 PRO A N 1
ATOM 2618 C CA . PRO A 1 329 ? 10.351 21.289 -6.166 1.00 68.31 329 PRO A CA 1
ATOM 2619 C C . PRO A 1 329 ? 10.407 21.448 -7.691 1.00 68.31 329 PRO A C 1
ATOM 2621 O O . PRO A 1 329 ? 9.461 21.057 -8.386 1.00 68.31 329 PRO A O 1
ATOM 2624 N N . ASP A 1 330 ? 11.512 21.977 -8.221 1.00 77.44 330 ASP A N 1
ATOM 2625 C CA . ASP A 1 330 ? 11.695 22.223 -9.651 1.00 77.44 330 ASP A CA 1
ATOM 2626 C C . ASP A 1 330 ? 12.201 20.986 -10.397 1.00 77.44 330 ASP A C 1
ATOM 2628 O O . ASP A 1 330 ? 12.016 20.876 -11.616 1.00 77.44 330 ASP A O 1
ATOM 2632 N N . SER A 1 331 ? 12.722 19.981 -9.681 1.00 80.00 331 SER A N 1
ATOM 2633 C CA . SER A 1 331 ? 13.117 18.709 -10.287 1.00 80.00 331 SER A CA 1
ATOM 2634 C C . SER A 1 331 ? 11.963 18.058 -11.042 1.00 80.00 331 SER A C 1
ATOM 2636 O O . SER A 1 331 ? 12.200 17.525 -12.122 1.00 80.00 331 SER A O 1
ATOM 2638 N N . ARG A 1 332 ? 10.723 18.119 -10.535 1.00 78.31 332 ARG A N 1
ATOM 2639 C CA . ARG A 1 332 ? 9.556 17.532 -11.221 1.00 78.31 332 ARG A CA 1
ATOM 2640 C C . ARG A 1 332 ? 9.279 18.204 -12.565 1.00 78.31 332 ARG A C 1
ATOM 2642 O O . ARG A 1 332 ? 9.044 17.512 -13.554 1.00 78.31 332 ARG A O 1
ATOM 2649 N N . LYS A 1 333 ? 9.358 19.537 -12.622 1.00 84.94 333 LYS A N 1
ATOM 2650 C CA . LYS A 1 333 ? 9.195 20.301 -13.870 1.00 84.94 333 LYS A CA 1
ATOM 2651 C C . LYS A 1 333 ? 10.309 19.966 -14.861 1.00 84.94 333 LYS A C 1
ATOM 2653 O O . LYS A 1 333 ? 10.039 19.762 -16.041 1.00 84.94 333 LYS A O 1
ATOM 2658 N N . ASN A 1 334 ? 11.545 19.852 -14.378 1.00 86.56 334 ASN A N 1
ATOM 2659 C CA . ASN A 1 334 ? 12.697 19.492 -15.203 1.00 86.56 334 ASN A CA 1
ATOM 2660 C C . ASN A 1 334 ? 12.589 18.063 -15.757 1.00 86.56 334 ASN A C 1
ATOM 2662 O O . ASN A 1 334 ? 12.856 17.850 -16.937 1.00 86.56 334 ASN A O 1
ATOM 2666 N N . THR A 1 335 ? 12.128 17.101 -14.950 1.00 88.44 335 THR A N 1
ATOM 2667 C CA . THR A 1 335 ? 11.837 15.731 -15.397 1.00 88.44 335 THR A CA 1
ATOM 2668 C C . THR A 1 335 ? 10.804 15.731 -16.526 1.00 88.44 335 THR A C 1
ATOM 2670 O O . THR A 1 335 ? 11.023 15.078 -17.541 1.00 88.44 335 THR A O 1
ATOM 2673 N N . ILE A 1 336 ? 9.710 16.488 -16.383 1.00 89.00 336 ILE A N 1
ATOM 2674 C CA . ILE A 1 336 ? 8.662 16.586 -17.413 1.00 89.00 336 ILE A CA 1
ATOM 2675 C C . ILE A 1 336 ? 9.222 17.182 -18.710 1.00 89.00 336 ILE A C 1
ATOM 2677 O O . ILE A 1 336 ? 9.030 16.595 -19.773 1.00 89.00 336 ILE A O 1
ATOM 2681 N N . ARG A 1 337 ? 9.971 18.291 -18.626 1.00 90.81 337 ARG A N 1
ATOM 2682 C CA . ARG A 1 337 ? 10.618 18.920 -19.793 1.00 90.81 337 ARG A CA 1
ATOM 2683 C C . ARG A 1 337 ? 11.560 17.960 -20.517 1.00 90.81 337 ARG A C 1
ATOM 2685 O O . ARG A 1 337 ? 11.578 17.920 -21.743 1.00 90.81 337 ARG A O 1
ATOM 2692 N N . GLU A 1 338 ? 12.334 17.174 -19.774 1.00 90.88 338 GLU A N 1
ATOM 2693 C CA . GLU A 1 338 ? 13.270 16.215 -20.359 1.00 90.88 338 GLU A CA 1
ATOM 2694 C C . GLU A 1 338 ? 12.547 15.019 -21.001 1.00 90.88 338 GLU A C 1
ATOM 2696 O O . GLU A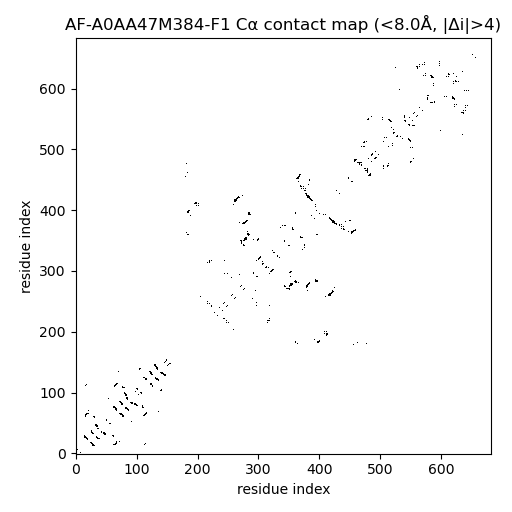 1 338 ? 12.937 14.582 -22.083 1.00 90.88 338 GLU A O 1
ATOM 2701 N N . ILE A 1 339 ? 11.464 14.519 -20.390 1.00 92.75 339 ILE A N 1
ATOM 2702 C CA . ILE A 1 339 ? 10.604 13.495 -21.007 1.00 92.75 339 ILE A CA 1
ATOM 2703 C C . ILE A 1 339 ? 10.017 14.029 -22.314 1.00 92.75 339 ILE A C 1
ATOM 2705 O O . ILE A 1 339 ? 10.097 13.353 -23.336 1.00 92.75 339 ILE A O 1
ATOM 2709 N N . GLU A 1 340 ? 9.477 15.248 -22.308 1.00 93.81 340 GLU A N 1
ATOM 2710 C CA . GLU A 1 340 ? 8.896 15.876 -23.493 1.00 93.81 340 GLU A CA 1
ATOM 2711 C C . GLU A 1 340 ? 9.929 16.052 -24.613 1.00 93.81 340 GLU A C 1
ATOM 2713 O O . GLU A 1 340 ? 9.686 15.633 -25.747 1.00 93.81 340 GLU A O 1
ATOM 2718 N N . LYS A 1 341 ? 11.114 16.581 -24.285 1.00 92.94 341 LYS A N 1
ATOM 2719 C CA . LYS A 1 341 ? 12.233 16.742 -25.224 1.00 92.94 341 LYS A CA 1
ATOM 2720 C C . LYS A 1 341 ? 12.628 15.417 -25.880 1.00 92.94 341 LYS A C 1
ATOM 2722 O O . LYS A 1 341 ? 12.846 15.370 -27.090 1.00 92.94 341 LYS A O 1
ATOM 2727 N N . ARG A 1 342 ? 12.737 14.335 -25.101 1.00 93.31 342 ARG A N 1
ATOM 2728 C CA . ARG A 1 342 ? 13.126 13.011 -25.618 1.00 93.31 342 ARG A CA 1
ATOM 2729 C C . ARG A 1 342 ? 12.009 12.371 -26.426 1.00 93.31 342 ARG A C 1
ATOM 2731 O O . ARG A 1 342 ? 12.271 11.824 -27.497 1.00 93.31 342 ARG A O 1
ATOM 2738 N N . ALA A 1 343 ? 10.773 12.477 -25.953 1.00 94.31 343 ALA A N 1
ATOM 2739 C CA . ALA A 1 343 ? 9.633 11.848 -26.594 1.00 94.31 343 ALA A CA 1
ATOM 2740 C C . ALA A 1 343 ? 9.270 12.511 -27.934 1.00 94.31 343 ALA A C 1
ATOM 2742 O O . ALA A 1 343 ? 8.910 11.821 -28.882 1.00 94.31 343 ALA A O 1
ATOM 2743 N N . LYS A 1 344 ? 9.454 13.832 -28.058 1.00 94.06 344 LYS A N 1
ATOM 2744 C CA . LYS A 1 344 ? 9.220 14.590 -29.301 1.00 94.06 344 LYS A CA 1
ATOM 2745 C C . LYS A 1 344 ? 10.431 14.631 -30.244 1.00 94.06 344 LYS A C 1
ATOM 2747 O O . LYS A 1 344 ? 10.429 15.370 -31.220 1.00 94.06 344 LYS A O 1
ATOM 2752 N N . SER A 1 345 ? 11.462 13.824 -29.992 1.00 91.75 345 SER A N 1
ATOM 2753 C CA . SER A 1 345 ? 12.711 13.839 -30.771 1.00 91.75 345 SER A CA 1
ATOM 2754 C C . SER A 1 345 ? 12.654 13.107 -32.122 1.00 91.75 345 SER A C 1
ATOM 2756 O O . SER A 1 345 ? 13.691 12.927 -32.758 1.00 91.75 345 SER A O 1
ATOM 2758 N N . GLY A 1 346 ? 11.481 12.626 -32.552 1.00 88.06 346 GLY A N 1
ATOM 2759 C CA . GLY A 1 346 ? 11.323 11.918 -33.831 1.00 88.06 346 GLY A CA 1
ATOM 2760 C C . GLY A 1 346 ? 12.090 10.592 -33.918 1.00 88.06 346 GLY A C 1
ATOM 2761 O O . GLY A 1 346 ? 12.452 10.156 -35.005 1.00 88.06 346 GLY A O 1
ATOM 2762 N N . GLY A 1 347 ? 12.378 9.959 -32.776 1.00 87.19 347 GLY A N 1
ATOM 2763 C CA . GLY A 1 347 ? 13.107 8.688 -32.704 1.00 87.19 347 GLY A CA 1
ATOM 2764 C C . GLY A 1 347 ? 14.632 8.807 -32.579 1.00 87.19 347 GLY A C 1
ATOM 2765 O O . GLY A 1 347 ? 15.309 7.778 -32.549 1.00 87.19 347 GLY A O 1
ATOM 2766 N N . LEU A 1 348 ? 15.183 10.023 -32.449 1.00 89.81 348 LEU A N 1
ATOM 2767 C CA . LEU A 1 348 ? 16.607 10.231 -32.132 1.00 89.81 348 LEU A CA 1
ATOM 2768 C C . LEU A 1 348 ? 16.989 9.608 -30.783 1.00 89.81 348 LEU A C 1
ATOM 2770 O O . LEU A 1 348 ? 18.072 9.037 -30.636 1.00 89.81 348 LEU A O 1
ATOM 2774 N N . TRP A 1 349 ? 16.090 9.701 -29.803 1.00 92.81 349 TRP A N 1
ATOM 2775 C CA . TRP A 1 349 ? 16.249 9.048 -28.511 1.00 92.81 349 TRP A CA 1
ATOM 2776 C C . TRP A 1 349 ? 15.682 7.619 -28.513 1.00 92.81 349 TRP A C 1
ATOM 2778 O O . TRP A 1 349 ? 14.687 7.340 -29.192 1.00 92.81 349 TRP A O 1
ATOM 2788 N N . PRO A 1 350 ? 16.276 6.699 -27.724 1.00 92.31 350 PRO A N 1
ATOM 2789 C CA . PRO A 1 350 ? 15.609 5.460 -27.336 1.00 92.31 350 PRO A CA 1
ATOM 2790 C C . PRO A 1 350 ? 14.262 5.750 -26.666 1.00 92.31 350 PRO A C 1
ATOM 2792 O O . PRO A 1 350 ? 14.075 6.825 -26.092 1.00 92.31 350 PRO A O 1
ATOM 2795 N N . GLN A 1 351 ? 13.350 4.774 -26.694 1.00 95.75 351 GLN A N 1
ATOM 2796 C CA . GLN A 1 351 ? 12.064 4.906 -26.005 1.00 95.75 351 GLN A CA 1
ATOM 2797 C C . GLN A 1 351 ? 12.265 5.245 -24.524 1.00 95.75 351 GLN A C 1
ATOM 2799 O O . GLN A 1 351 ? 13.233 4.796 -23.905 1.00 95.75 351 GLN A O 1
ATOM 2804 N N . VAL A 1 352 ? 11.346 6.023 -23.958 1.00 96.31 352 VAL A N 1
ATOM 2805 C CA . VAL A 1 352 ? 11.327 6.368 -22.537 1.00 96.31 352 VAL A CA 1
ATOM 2806 C C . VAL A 1 352 ? 10.388 5.410 -21.812 1.00 96.31 352 VAL A C 1
ATOM 2808 O O . VAL A 1 352 ? 9.185 5.405 -22.049 1.00 96.31 352 VAL A O 1
ATOM 2811 N N . LEU A 1 353 ? 10.940 4.586 -20.931 1.00 96.75 353 LEU A N 1
ATOM 2812 C CA . LEU A 1 353 ? 10.229 3.619 -20.116 1.00 96.75 353 LEU A CA 1
ATOM 2813 C C . LEU A 1 353 ? 9.832 4.225 -18.771 1.00 96.75 353 LEU A C 1
ATOM 2815 O O . LEU A 1 353 ? 10.675 4.718 -18.013 1.00 96.75 353 LEU A O 1
ATOM 2819 N N . ILE A 1 354 ? 8.535 4.170 -18.480 1.00 96.00 354 ILE A N 1
ATOM 2820 C CA . ILE A 1 354 ? 7.927 4.762 -17.291 1.00 96.00 354 ILE A CA 1
ATOM 2821 C C . ILE A 1 354 ? 6.960 3.751 -16.680 1.00 96.00 354 ILE A C 1
ATOM 2823 O O . ILE A 1 354 ? 6.134 3.175 -17.383 1.00 96.00 354 ILE A O 1
ATOM 2827 N N . PHE A 1 355 ? 7.035 3.577 -15.361 1.00 95.19 355 PHE A N 1
ATOM 2828 C CA . PHE A 1 355 ? 6.014 2.887 -14.574 1.00 95.19 355 PHE A CA 1
ATOM 2829 C C . PHE A 1 355 ? 5.015 3.931 -14.055 1.00 95.19 355 PHE A C 1
ATOM 2831 O O . PHE A 1 355 ? 5.322 4.626 -13.077 1.00 95.19 355 PHE A O 1
ATOM 2838 N N . PRO A 1 356 ? 3.851 4.121 -14.706 1.00 93.88 356 PRO A N 1
ATOM 2839 C CA . PRO A 1 356 ? 2.948 5.215 -14.378 1.00 93.88 356 PRO A CA 1
ATOM 2840 C C . PRO A 1 356 ? 2.274 5.054 -13.007 1.00 93.88 356 PRO A C 1
ATOM 2842 O O . PRO A 1 356 ? 1.872 6.063 -12.440 1.00 93.88 356 PRO A O 1
ATOM 2845 N N . GLU A 1 357 ? 2.216 3.854 -12.419 1.00 90.00 357 GLU A N 1
ATOM 2846 C CA . GLU A 1 357 ? 1.758 3.649 -11.028 1.00 90.00 357 GLU A CA 1
ATOM 2847 C C . GLU A 1 357 ? 2.593 4.462 -10.022 1.00 90.00 357 GLU A C 1
ATOM 2849 O O . GLU A 1 357 ? 2.086 5.034 -9.057 1.00 90.00 357 GLU A O 1
ATOM 2854 N N . GLY A 1 358 ? 3.905 4.575 -10.263 1.00 84.56 358 GLY A N 1
ATOM 2855 C CA . GLY A 1 358 ? 4.819 5.344 -9.419 1.00 84.56 358 GLY A CA 1
ATOM 2856 C C . GLY A 1 358 ? 5.026 4.792 -7.999 1.00 84.56 358 GLY A C 1
ATOM 2857 O O . GLY A 1 358 ? 5.618 5.499 -7.175 1.00 84.56 358 GLY A O 1
ATOM 2858 N N . THR A 1 359 ? 4.548 3.578 -7.723 1.00 86.00 359 THR A N 1
ATOM 2859 C CA . THR A 1 359 ? 4.792 2.741 -6.538 1.00 86.00 359 THR A CA 1
ATOM 2860 C C . THR A 1 359 ? 4.563 1.270 -6.910 1.00 86.00 359 THR A C 1
ATOM 2862 O O . THR A 1 359 ? 4.124 1.015 -8.028 1.00 86.00 359 THR A O 1
ATOM 2865 N N . CYS A 1 360 ? 4.888 0.330 -6.018 1.00 90.19 360 CYS A N 1
ATOM 2866 C CA . CYS A 1 360 ? 4.706 -1.099 -6.267 1.00 90.19 360 CYS A CA 1
ATOM 2867 C C . CYS A 1 360 ? 3.399 -1.629 -5.642 1.00 90.19 360 CYS A C 1
ATOM 2869 O O . CYS A 1 360 ? 3.041 -1.250 -4.525 1.00 90.19 360 CYS A O 1
ATOM 2871 N N . THR A 1 361 ? 2.713 -2.517 -6.362 1.00 90.31 361 THR A N 1
ATOM 2872 C CA . THR A 1 361 ? 1.408 -3.113 -6.035 1.00 90.31 361 THR A CA 1
ATOM 2873 C C . THR A 1 361 ? 1.447 -4.647 -6.123 1.00 90.31 361 THR A C 1
ATOM 2875 O O . THR A 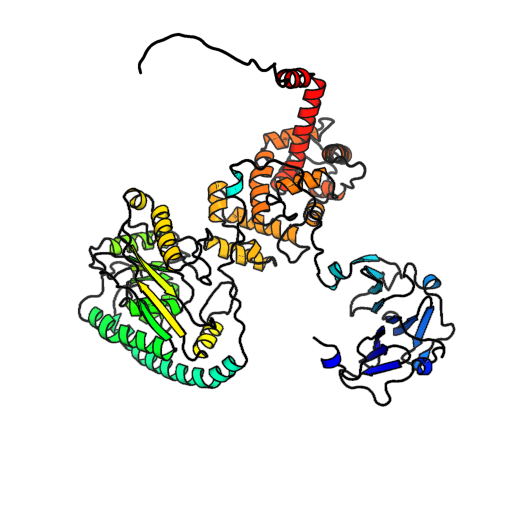1 361 ? 2.328 -5.234 -6.757 1.00 90.31 361 THR A O 1
ATOM 2878 N N . ASN A 1 362 ? 0.467 -5.323 -5.520 1.00 88.81 362 ASN A N 1
ATOM 2879 C CA . ASN A 1 362 ? 0.324 -6.786 -5.531 1.00 88.81 362 ASN A CA 1
ATOM 2880 C C . ASN A 1 362 ? -0.306 -7.365 -6.814 1.00 88.81 362 ASN A C 1
ATOM 2882 O O . ASN A 1 362 ? -0.555 -8.567 -6.878 1.00 88.81 362 ASN A O 1
ATOM 2886 N N . ARG A 1 363 ? -0.553 -6.537 -7.842 1.00 91.06 363 ARG A N 1
ATOM 2887 C CA . ARG A 1 363 ? -1.184 -6.916 -9.128 1.00 91.06 363 ARG A CA 1
ATOM 2888 C C . ARG A 1 363 ? -2.659 -7.313 -9.057 1.00 91.06 363 ARG A C 1
ATOM 2890 O O . ARG A 1 363 ? -3.195 -7.739 -10.075 1.00 91.06 363 ARG A O 1
ATOM 2897 N N . SER A 1 364 ? -3.327 -7.173 -7.912 1.00 87.12 364 SER A N 1
ATOM 2898 C CA . SER A 1 364 ? -4.771 -7.443 -7.812 1.00 87.12 364 SER A CA 1
ATOM 2899 C C . SER A 1 364 ? -5.620 -6.436 -8.595 1.00 87.12 364 SER A C 1
ATOM 2901 O O . SER A 1 364 ? -6.711 -6.774 -9.045 1.00 87.12 364 SER A O 1
ATOM 2903 N N . CYS A 1 365 ? -5.120 -5.212 -8.781 1.00 88.25 365 CYS A N 1
ATOM 2904 C CA . CYS A 1 365 ? -5.742 -4.153 -9.569 1.00 88.25 365 CYS A CA 1
ATOM 2905 C C . CYS A 1 365 ? -4.692 -3.146 -10.069 1.00 88.25 365 CYS A C 1
ATOM 2907 O O . CYS A 1 365 ? -3.559 -3.132 -9.583 1.00 88.25 365 CYS A O 1
ATOM 2909 N N . LEU A 1 366 ? -5.069 -2.297 -11.033 1.00 90.69 366 LEU A N 1
ATOM 2910 C CA . LEU A 1 366 ? -4.254 -1.149 -11.454 1.00 90.69 366 LEU A CA 1
ATOM 2911 C C . LEU A 1 366 ? -4.697 0.129 -10.734 1.00 90.69 366 LEU A C 1
ATOM 2913 O O . LEU A 1 366 ? -5.854 0.551 -10.837 1.00 90.69 366 LEU A O 1
ATOM 2917 N N . ILE A 1 367 ? -3.750 0.780 -10.063 1.00 89.38 367 ILE A N 1
ATOM 2918 C CA . ILE A 1 367 ? -3.967 2.056 -9.369 1.00 89.38 367 ILE A CA 1
ATOM 2919 C C . ILE A 1 367 ? -3.958 3.245 -10.343 1.00 89.38 367 ILE A C 1
ATOM 2921 O O . ILE A 1 367 ? -3.728 3.093 -11.546 1.00 89.38 367 ILE A O 1
ATOM 2925 N N . THR A 1 368 ? -4.219 4.457 -9.854 1.00 87.94 368 THR A N 1
ATOM 2926 C CA . THR A 1 368 ? -4.213 5.663 -10.692 1.00 87.94 368 THR A CA 1
ATOM 2927 C C . THR A 1 368 ? -2.833 5.932 -11.288 1.00 87.94 368 THR A C 1
ATOM 2929 O O . THR A 1 368 ? -1.828 6.050 -10.588 1.00 87.94 368 THR A O 1
ATOM 2932 N N . PHE A 1 369 ? -2.796 6.090 -12.610 1.00 93.75 369 PHE A N 1
ATOM 2933 C CA . PHE A 1 369 ? -1.579 6.406 -13.345 1.00 93.75 369 PHE A CA 1
ATOM 2934 C C . PHE A 1 369 ? -1.195 7.879 -13.200 1.00 93.75 369 PHE A C 1
ATOM 2936 O O . PHE A 1 369 ? -1.995 8.791 -13.418 1.00 93.75 369 PHE A O 1
ATOM 2943 N N . LYS A 1 370 ? 0.078 8.120 -12.890 1.00 89.75 370 LYS A N 1
ATOM 2944 C CA . LYS A 1 370 ? 0.690 9.446 -12.908 1.00 89.75 370 LYS A CA 1
ATOM 2945 C C . LYS A 1 370 ? 0.784 9.958 -14.340 1.00 89.75 370 LYS A C 1
ATOM 2947 O O . LYS A 1 370 ? 1.153 9.242 -15.266 1.00 89.75 370 LYS A O 1
ATOM 2952 N N . GLN A 1 371 ? 0.540 11.254 -14.494 1.00 89.50 371 GLN A N 1
ATOM 2953 C CA . GLN A 1 371 ? 0.428 11.911 -15.798 1.00 89.50 371 GLN A CA 1
ATOM 2954 C C . GLN A 1 371 ? 1.770 12.076 -16.527 1.00 89.50 371 GLN A C 1
ATOM 2956 O O . GLN A 1 371 ? 1.776 12.376 -17.713 1.00 89.50 371 GLN A O 1
ATOM 2961 N N . GLY A 1 372 ? 2.910 11.872 -15.855 1.00 88.81 372 GLY A N 1
ATOM 2962 C CA . GLY A 1 372 ? 4.243 12.169 -16.399 1.00 88.81 372 GLY A CA 1
ATOM 2963 C C . GLY A 1 372 ? 4.546 11.525 -17.758 1.00 88.81 372 GLY A C 1
ATOM 2964 O O . GLY A 1 372 ? 5.177 12.158 -18.597 1.00 88.81 372 GLY A O 1
ATOM 2965 N N . ALA A 1 373 ? 4.055 10.305 -17.996 1.00 92.12 373 ALA A N 1
ATOM 2966 C CA . ALA A 1 373 ? 4.207 9.606 -19.276 1.00 92.12 373 ALA A CA 1
ATOM 2967 C C . ALA A 1 373 ? 3.281 10.130 -20.388 1.00 92.12 373 ALA A C 1
ATOM 2969 O O . ALA A 1 373 ? 3.515 9.863 -21.559 1.00 92.12 373 ALA A O 1
ATOM 2970 N N . PHE A 1 374 ? 2.232 10.866 -20.029 1.00 95.88 374 PHE A N 1
ATOM 2971 C CA . PHE A 1 374 ? 1.127 11.234 -20.914 1.00 95.88 374 PHE A CA 1
ATOM 2972 C C . PHE A 1 374 ? 1.106 12.734 -21.243 1.00 95.88 374 PHE A C 1
ATOM 2974 O O . PHE A 1 374 ? 0.520 13.126 -22.246 1.00 95.88 374 PHE A O 1
ATOM 2981 N N . ILE A 1 375 ? 1.803 13.566 -20.456 1.00 94.12 375 ILE A N 1
ATOM 2982 C CA . ILE A 1 375 ? 1.954 15.015 -20.692 1.00 94.12 375 ILE A CA 1
ATOM 2983 C C . ILE A 1 375 ? 2.435 15.359 -22.112 1.00 94.12 375 ILE A C 1
ATOM 2985 O O . ILE A 1 375 ? 1.904 16.311 -22.678 1.00 94.12 375 ILE A O 1
ATOM 2989 N N . PRO A 1 376 ? 3.390 14.632 -22.733 1.00 94.38 376 PRO A N 1
ATOM 2990 C CA . PRO A 1 376 ? 3.868 15.019 -24.060 1.00 94.38 376 PRO A CA 1
ATOM 2991 C C . PRO A 1 376 ? 2.819 14.926 -25.181 1.00 94.38 376 PRO A C 1
ATOM 2993 O O . PRO A 1 376 ? 3.068 15.477 -26.253 1.00 94.38 376 PRO A O 1
ATOM 2996 N N . GLY A 1 377 ? 1.688 14.234 -24.972 1.00 94.50 377 GLY A N 1
ATOM 2997 C CA . GLY A 1 377 ? 0.628 14.085 -25.981 1.00 94.50 377 GLY A CA 1
ATOM 2998 C C . GLY A 1 377 ? 1.046 13.269 -27.211 1.00 94.50 377 GLY A C 1
ATOM 2999 O O . GLY A 1 377 ? 0.543 13.494 -28.310 1.00 94.50 377 GLY A O 1
ATOM 3000 N N . VAL A 1 378 ? 2.002 12.355 -27.039 1.00 95.69 378 VAL A N 1
ATOM 3001 C CA . VAL A 1 378 ? 2.557 11.483 -28.089 1.00 95.69 378 VAL A CA 1
ATOM 3002 C C . VAL A 1 378 ? 2.066 10.041 -27.915 1.00 95.69 378 VAL A C 1
ATOM 3004 O O . VAL A 1 378 ? 1.575 9.703 -26.836 1.00 95.69 378 VAL A O 1
ATOM 3007 N N . PRO A 1 379 ? 2.224 9.168 -28.925 1.00 97.12 379 PRO A N 1
ATOM 3008 C CA . PRO A 1 379 ? 1.811 7.776 -28.805 1.00 97.12 379 PRO A CA 1
ATOM 3009 C C . PRO A 1 379 ? 2.569 7.038 -27.695 1.00 97.12 379 PRO A C 1
ATOM 3011 O O . PRO A 1 379 ? 3.788 7.175 -27.544 1.00 97.12 379 PRO A O 1
ATOM 3014 N N . VAL A 1 380 ? 1.843 6.229 -26.927 1.00 97.69 380 VAL A N 1
ATOM 3015 C CA . VAL A 1 380 ? 2.384 5.434 -25.817 1.00 97.69 380 VAL A CA 1
ATOM 3016 C C . VAL A 1 380 ? 2.157 3.967 -26.130 1.00 97.69 380 VAL A C 1
ATOM 3018 O O . VAL A 1 380 ? 1.028 3.566 -26.393 1.00 97.69 380 VAL A O 1
ATOM 3021 N N . GLN A 1 381 ? 3.204 3.147 -26.074 1.00 98.25 381 GLN A N 1
ATOM 3022 C CA . GLN A 1 381 ? 3.054 1.699 -26.153 1.00 98.25 381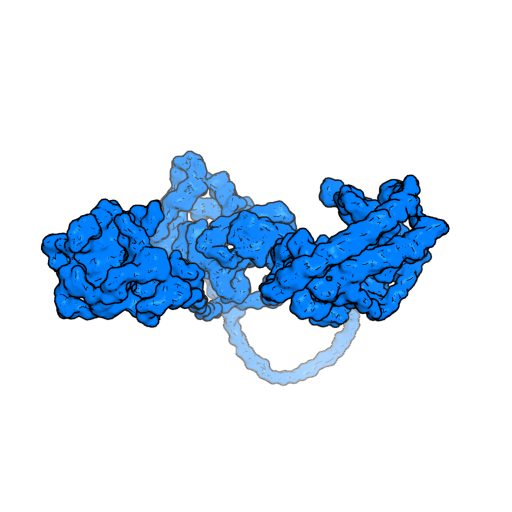 GLN A CA 1
ATOM 3023 C C . GLN A 1 381 ? 2.892 1.124 -24.738 1.00 98.25 381 GLN A C 1
ATOM 3025 O O . GLN A 1 381 ? 3.832 1.200 -23.938 1.00 98.25 381 GLN A O 1
ATOM 3030 N N . PRO A 1 382 ? 1.726 0.545 -24.403 1.00 98.31 382 PRO A N 1
ATOM 3031 C CA . PRO A 1 382 ? 1.538 -0.104 -23.118 1.00 98.31 382 PRO A CA 1
ATOM 3032 C C . PRO A 1 382 ? 2.271 -1.450 -23.089 1.00 98.31 382 PRO A C 1
ATOM 3034 O O . PRO A 1 382 ? 2.246 -2.215 -24.055 1.00 98.31 382 PRO A O 1
ATOM 3037 N N . VAL A 1 383 ? 2.907 -1.754 -21.964 1.00 98.44 383 VAL A N 1
ATOM 3038 C CA . VAL A 1 383 ? 3.606 -3.016 -21.722 1.00 98.44 383 VAL A CA 1
ATOM 3039 C C . VAL A 1 383 ? 3.078 -3.606 -20.429 1.00 98.44 383 VAL A C 1
ATOM 3041 O O . VAL A 1 383 ? 3.187 -2.981 -19.373 1.00 98.44 383 VAL A O 1
ATOM 3044 N N . ILE A 1 384 ? 2.506 -4.802 -20.507 1.00 98.00 384 ILE A N 1
ATOM 3045 C CA . ILE A 1 384 ? 1.951 -5.473 -19.335 1.00 98.00 384 ILE A CA 1
ATOM 3046 C C . ILE A 1 384 ? 2.853 -6.593 -18.835 1.00 98.00 384 ILE A C 1
ATOM 3048 O O . ILE A 1 384 ? 3.490 -7.292 -19.626 1.00 98.00 384 ILE A O 1
ATOM 3052 N N . MET A 1 385 ? 2.916 -6.753 -17.512 1.00 96.25 385 MET A N 1
ATOM 3053 C CA . MET A 1 385 ? 3.753 -7.756 -16.852 1.00 96.25 385 MET A CA 1
ATOM 3054 C C . MET A 1 385 ? 2.917 -8.735 -16.026 1.00 96.25 385 MET A C 1
ATOM 3056 O O . MET A 1 385 ? 1.993 -8.334 -15.320 1.00 96.25 385 MET A O 1
ATOM 3060 N N . ARG A 1 386 ? 3.253 -10.030 -16.090 1.00 95.94 386 ARG A N 1
ATOM 3061 C CA . ARG A 1 386 ? 2.634 -11.081 -15.265 1.00 95.94 386 ARG A CA 1
ATOM 3062 C C . ARG A 1 386 ? 3.690 -11.962 -14.610 1.00 95.94 386 ARG A C 1
ATOM 3064 O O . ARG A 1 386 ? 4.682 -12.329 -15.236 1.00 95.94 386 ARG A O 1
ATOM 3071 N N . TYR A 1 387 ? 3.417 -12.362 -13.373 1.00 94.88 387 TYR A N 1
ATOM 3072 C CA . TYR A 1 387 ? 4.211 -13.324 -12.610 1.00 94.88 387 TYR A CA 1
ATOM 3073 C C . TYR A 1 387 ? 3.334 -14.543 -12.285 1.00 94.88 387 TYR A C 1
ATOM 3075 O O . TYR A 1 387 ? 2.689 -14.562 -11.241 1.00 94.88 387 TYR A O 1
ATOM 3083 N N . PRO A 1 388 ? 3.248 -15.546 -13.181 1.00 93.50 388 PRO A N 1
ATOM 3084 C CA . PRO A 1 388 ? 2.283 -16.647 -13.071 1.00 93.50 388 PRO A CA 1
ATOM 3085 C C . PRO A 1 388 ? 2.685 -17.743 -12.068 1.00 93.50 388 PRO A C 1
ATOM 3087 O O . PRO A 1 388 ? 2.022 -18.775 -11.965 1.00 93.50 388 PRO A O 1
ATOM 3090 N N . ASN A 1 389 ? 3.802 -17.578 -11.356 1.00 90.88 389 ASN A N 1
ATOM 3091 C CA . ASN A 1 389 ? 4.264 -18.552 -10.375 1.00 90.88 389 ASN A CA 1
ATOM 3092 C C . ASN A 1 389 ? 3.230 -18.745 -9.255 1.00 90.88 389 ASN A C 1
ATOM 3094 O O . ASN A 1 389 ? 2.745 -17.777 -8.683 1.00 90.88 389 ASN A O 1
ATOM 3098 N N . LYS A 1 390 ? 2.946 -20.009 -8.898 1.00 86.00 390 LYS A N 1
ATOM 3099 C CA . LYS A 1 390 ? 2.016 -20.342 -7.801 1.00 86.00 390 LYS A CA 1
ATOM 3100 C C . LYS A 1 390 ? 2.450 -19.754 -6.458 1.00 86.00 390 LYS A C 1
ATOM 3102 O O . LYS A 1 390 ? 1.601 -19.344 -5.677 1.00 86.00 390 LYS A O 1
ATOM 3107 N N . LEU A 1 391 ? 3.756 -19.775 -6.176 1.00 87.81 391 LEU A N 1
ATOM 3108 C CA . LEU A 1 391 ? 4.315 -19.055 -5.041 1.00 87.81 391 LEU A CA 1
ATOM 3109 C C . LEU A 1 391 ? 4.792 -17.689 -5.520 1.00 87.81 391 LEU A C 1
ATOM 3111 O O . LEU A 1 391 ? 5.655 -17.594 -6.394 1.00 87.81 391 LEU A O 1
ATOM 3115 N N . ASP A 1 392 ? 4.252 -16.651 -4.901 1.00 88.75 392 ASP A N 1
ATOM 3116 C CA . ASP A 1 392 ? 4.676 -15.288 -5.147 1.00 88.75 392 ASP A CA 1
ATOM 3117 C C . ASP A 1 392 ? 5.808 -14.889 -4.198 1.00 88.75 392 ASP A C 1
ATOM 3119 O O . ASP A 1 392 ? 5.596 -14.595 -3.019 1.00 88.75 392 ASP A O 1
ATOM 3123 N N . THR A 1 393 ? 7.028 -14.892 -4.730 1.00 89.62 393 THR A N 1
ATOM 3124 C CA . THR A 1 393 ? 8.234 -14.453 -4.020 1.00 89.62 393 THR A CA 1
ATOM 3125 C C . THR A 1 393 ? 8.748 -13.101 -4.497 1.00 89.62 393 THR A C 1
ATOM 3127 O O . THR A 1 393 ? 9.814 -12.692 -4.046 1.00 89.62 393 THR A O 1
ATOM 3130 N N . VAL A 1 394 ? 8.063 -12.447 -5.441 1.00 91.12 394 VAL A N 1
ATOM 3131 C CA . VAL A 1 394 ? 8.570 -11.241 -6.113 1.00 91.12 394 VAL A CA 1
ATOM 3132 C C . VAL A 1 394 ? 7.816 -9.987 -5.730 1.00 91.12 394 VAL A C 1
ATOM 3134 O O . VAL A 1 394 ? 8.406 -8.919 -5.827 1.00 91.12 394 VAL A O 1
ATOM 3137 N N . THR A 1 395 ? 6.557 -10.089 -5.304 1.00 92.12 395 THR A N 1
ATOM 3138 C CA . THR A 1 395 ? 5.743 -8.926 -4.942 1.00 92.12 395 THR A CA 1
ATOM 3139 C C . THR A 1 395 ? 6.349 -8.156 -3.785 1.00 92.12 395 THR A C 1
ATOM 3141 O O . THR A 1 395 ? 6.473 -8.661 -2.671 1.00 92.12 395 THR A O 1
ATOM 3144 N N . TRP A 1 396 ? 6.706 -6.909 -4.068 1.00 90.19 396 TRP A N 1
ATOM 3145 C CA . TRP A 1 396 ? 7.185 -5.953 -3.095 1.00 90.19 396 TRP A CA 1
ATOM 3146 C C . TRP A 1 396 ? 6.113 -4.895 -2.879 1.00 90.19 396 TRP A C 1
ATOM 3148 O O . TRP A 1 396 ? 5.933 -3.997 -3.696 1.00 90.19 396 TRP A O 1
ATOM 3158 N N . THR A 1 397 ? 5.394 -5.013 -1.775 1.00 85.38 397 THR A N 1
ATOM 3159 C CA . THR A 1 397 ? 4.377 -4.054 -1.354 1.00 85.38 397 THR A CA 1
ATOM 3160 C C . THR A 1 397 ? 4.815 -3.327 -0.087 1.00 85.38 397 THR A C 1
ATOM 3162 O O . THR A 1 397 ? 5.835 -3.657 0.521 1.00 85.38 397 THR A O 1
ATOM 3165 N N . TRP A 1 398 ? 4.042 -2.319 0.311 1.00 73.44 398 TRP A N 1
ATOM 3166 C CA . TRP A 1 398 ? 4.261 -1.581 1.555 1.00 73.44 398 TRP A CA 1
ATOM 3167 C C . TRP A 1 398 ? 4.035 -2.456 2.792 1.00 73.44 398 TRP A C 1
ATOM 3169 O O . TRP A 1 398 ? 4.798 -2.353 3.749 1.00 73.44 398 TRP A O 1
ATOM 3179 N N . GLN A 1 399 ? 3.054 -3.361 2.735 1.00 70.94 399 GLN A N 1
ATOM 3180 C CA . GLN A 1 399 ? 2.807 -4.379 3.750 1.00 70.94 399 GLN A CA 1
ATOM 3181 C C . GLN A 1 399 ? 3.120 -5.761 3.167 1.00 70.94 399 GLN A C 1
ATOM 3183 O O . GLN A 1 399 ? 2.314 -6.375 2.465 1.00 70.94 399 GLN A O 1
ATOM 3188 N N . GLY A 1 400 ? 4.346 -6.218 3.409 1.00 76.38 400 GLY A N 1
ATOM 3189 C CA . GLY A 1 400 ? 4.891 -7.459 2.871 1.00 76.38 400 GLY A CA 1
ATOM 3190 C C . GLY A 1 400 ? 6.347 -7.655 3.291 1.00 76.38 400 GLY A C 1
ATOM 3191 O O . GLY A 1 400 ? 6.854 -6.990 4.197 1.00 76.38 400 GLY A O 1
ATOM 3192 N N . PHE A 1 401 ? 7.053 -8.573 2.633 1.00 82.06 401 PHE A N 1
ATOM 3193 C CA . PHE A 1 401 ? 8.471 -8.782 2.915 1.00 82.06 401 PHE A CA 1
ATOM 3194 C C . PHE A 1 401 ? 9.322 -7.585 2.473 1.00 82.06 401 PHE A C 1
ATOM 3196 O O . PHE A 1 401 ? 9.192 -7.078 1.358 1.00 82.06 401 PHE A O 1
ATOM 3203 N N . GLY A 1 402 ? 10.273 -7.185 3.322 1.00 83.44 402 GLY A N 1
ATOM 3204 C CA . GLY A 1 402 ? 11.299 -6.214 2.945 1.00 83.44 402 GLY A CA 1
ATOM 3205 C C . GLY A 1 402 ? 12.166 -6.707 1.778 1.00 83.44 402 GLY A C 1
ATOM 3206 O O . GLY A 1 402 ? 12.306 -7.910 1.546 1.00 83.44 402 GLY A O 1
ATOM 3207 N N . SER A 1 403 ? 12.812 -5.778 1.069 1.00 83.62 403 SER A N 1
ATOM 3208 C CA . SER A 1 403 ? 13.546 -6.053 -0.179 1.00 83.62 403 SER A CA 1
ATOM 3209 C C . SER A 1 403 ? 14.619 -7.146 -0.062 1.00 83.62 403 SER A C 1
ATOM 3211 O O . SER A 1 403 ? 14.759 -7.969 -0.965 1.00 83.62 403 SER A O 1
ATOM 3213 N N . LYS A 1 404 ? 15.350 -7.207 1.060 1.00 88.19 404 LYS A N 1
ATOM 3214 C CA . LYS A 1 404 ? 16.372 -8.242 1.317 1.00 88.19 404 LYS A CA 1
ATOM 3215 C C . LYS A 1 404 ? 15.759 -9.634 1.466 1.00 88.19 404 LYS A C 1
ATOM 3217 O O . LYS A 1 404 ? 16.255 -10.593 0.879 1.00 88.19 404 LYS A O 1
ATOM 3222 N N . THR A 1 405 ? 14.678 -9.735 2.235 1.00 88.06 405 THR A N 1
ATOM 3223 C CA . THR A 1 405 ? 13.954 -10.992 2.445 1.00 88.06 405 THR A CA 1
ATOM 3224 C C . THR A 1 405 ? 13.343 -11.463 1.135 1.00 88.06 405 THR A C 1
ATOM 3226 O O . THR A 1 405 ? 13.522 -12.613 0.756 1.00 88.06 405 THR A O 1
ATOM 3229 N N . LEU A 1 406 ? 12.713 -10.560 0.387 1.00 89.75 406 LEU A N 1
ATOM 3230 C CA . LEU A 1 406 ? 12.122 -10.862 -0.913 1.00 89.75 406 LEU A CA 1
ATOM 3231 C C . LEU A 1 406 ? 13.162 -11.330 -1.944 1.00 89.75 406 LEU A C 1
ATOM 3233 O O . LEU A 1 406 ? 12.926 -12.291 -2.678 1.00 89.75 406 LEU A O 1
ATOM 3237 N N . LEU A 1 407 ? 14.342 -10.697 -1.955 1.00 91.25 407 LEU A N 1
ATOM 3238 C CA . LEU A 1 407 ? 15.474 -11.138 -2.767 1.00 91.25 407 LEU A CA 1
ATOM 3239 C C . LEU A 1 407 ? 15.871 -12.572 -2.423 1.00 91.25 407 LEU A C 1
ATOM 3241 O O . LEU A 1 407 ? 15.969 -13.406 -3.321 1.00 91.25 407 LEU A O 1
ATOM 3245 N N . LEU A 1 408 ? 16.054 -12.869 -1.136 1.00 90.75 408 LEU A N 1
ATOM 3246 C CA . LEU A 1 408 ? 16.393 -14.214 -0.685 1.00 90.75 408 LEU A CA 1
ATOM 3247 C C . LEU A 1 408 ? 15.322 -15.228 -1.108 1.00 90.75 408 LEU A C 1
ATOM 3249 O O . LEU A 1 408 ? 15.654 -16.254 -1.692 1.00 90.75 408 LEU A O 1
ATOM 3253 N N . LEU A 1 409 ? 14.042 -14.915 -0.893 1.00 90.00 409 LEU A N 1
ATOM 3254 C CA . LEU A 1 409 ? 12.923 -15.785 -1.264 1.00 90.00 409 LEU A CA 1
ATOM 3255 C C . LEU A 1 409 ? 12.877 -16.072 -2.768 1.00 90.00 409 LEU A C 1
ATOM 3257 O O . LEU A 1 409 ? 12.704 -17.224 -3.165 1.00 90.00 409 LEU A O 1
ATOM 3261 N N . THR A 1 410 ? 13.098 -15.055 -3.601 1.00 92.06 410 THR A N 1
ATOM 3262 C CA . THR A 1 410 ? 13.180 -15.226 -5.058 1.00 92.06 410 THR A CA 1
ATOM 3263 C C . THR A 1 410 ? 14.368 -16.103 -5.455 1.00 92.06 410 THR A C 1
ATOM 3265 O O . THR A 1 410 ? 14.237 -16.971 -6.318 1.00 92.06 410 THR A O 1
ATOM 3268 N N . LEU A 1 411 ? 15.520 -15.944 -4.798 1.00 92.75 411 LEU A N 1
ATOM 3269 C CA . LEU A 1 411 ? 16.703 -16.770 -5.054 1.00 92.75 411 LEU A CA 1
ATOM 3270 C C . LEU A 1 411 ? 16.540 -18.225 -4.581 1.00 92.75 411 LEU A C 1
ATOM 3272 O O . LEU A 1 411 ? 17.176 -19.114 -5.144 1.00 92.75 411 LEU A O 1
ATOM 3276 N N . CYS A 1 412 ? 15.667 -18.488 -3.608 1.00 91.69 412 CYS A N 1
ATOM 3277 C CA . CYS A 1 412 ? 15.301 -19.843 -3.191 1.00 91.69 412 CYS A CA 1
ATOM 3278 C C . CYS A 1 412 ? 14.378 -20.552 -4.197 1.00 91.69 412 CYS A C 1
ATOM 3280 O O . CYS A 1 412 ? 14.244 -21.779 -4.159 1.00 91.69 412 CYS A O 1
ATOM 3282 N N . GLN A 1 413 ? 13.711 -19.806 -5.082 1.00 89.19 413 GLN A N 1
ATOM 3283 C CA . GLN A 1 413 ? 12.760 -20.369 -6.031 1.00 89.19 413 GLN A CA 1
ATOM 3284 C C . GLN A 1 413 ? 13.480 -21.012 -7.220 1.00 89.19 413 GLN A C 1
ATOM 3286 O O . GLN A 1 413 ? 14.349 -20.395 -7.830 1.00 89.19 413 GLN A O 1
ATOM 3291 N N . LEU A 1 414 ? 13.104 -22.241 -7.595 1.00 89.75 414 LEU A N 1
ATOM 3292 C CA . LEU A 1 414 ? 13.769 -22.978 -8.681 1.00 89.75 414 LEU A CA 1
ATOM 3293 C C . LEU A 1 414 ? 13.780 -22.191 -10.000 1.00 89.75 414 LEU A C 1
ATOM 3295 O O . LEU A 1 414 ? 14.809 -22.124 -10.666 1.00 89.75 414 LEU A O 1
ATOM 3299 N N . TYR A 1 415 ? 12.660 -21.558 -10.338 1.00 92.12 415 TYR A N 1
ATOM 3300 C CA . TYR A 1 415 ? 12.561 -20.595 -11.427 1.00 92.12 415 TYR A CA 1
ATOM 3301 C C . TYR A 1 415 ? 11.443 -19.592 -11.143 1.00 92.12 415 TYR A C 1
ATOM 3303 O O . TYR A 1 415 ? 10.420 -19.939 -10.554 1.00 92.12 415 TYR A O 1
ATOM 3311 N N . THR A 1 416 ? 11.607 -18.366 -11.619 1.00 95.19 416 THR A N 1
ATOM 3312 C CA . THR A 1 416 ? 10.613 -17.293 -11.544 1.00 95.19 416 THR A CA 1
ATOM 3313 C C . THR A 1 416 ? 10.254 -16.881 -12.960 1.00 95.19 416 THR A C 1
ATOM 3315 O O . THR A 1 416 ? 11.080 -16.337 -13.685 1.00 95.19 416 THR A O 1
ATOM 3318 N N . THR A 1 417 ? 9.040 -17.182 -13.397 1.00 96.75 417 THR A N 1
ATOM 3319 C CA . THR A 1 417 ? 8.578 -16.816 -14.733 1.00 96.75 417 THR A CA 1
ATOM 3320 C C . THR A 1 417 ? 8.073 -15.383 -14.706 1.00 96.75 417 THR A C 1
ATOM 3322 O O . THR A 1 417 ? 7.319 -15.006 -13.811 1.00 96.75 417 THR A O 1
ATOM 3325 N N . VAL A 1 418 ? 8.478 -14.595 -15.695 1.00 97.00 418 VAL A N 1
ATOM 3326 C CA . VAL A 1 418 ? 7.906 -13.278 -15.966 1.00 97.00 418 VAL A CA 1
ATOM 3327 C C . VAL A 1 418 ? 7.435 -13.245 -17.408 1.00 97.00 418 VAL A C 1
ATOM 3329 O O . VAL A 1 418 ? 8.198 -13.541 -18.330 1.00 97.00 418 VAL A O 1
ATOM 3332 N N . GLU A 1 419 ? 6.168 -12.911 -17.600 1.00 97.44 419 GLU A N 1
ATOM 3333 C CA . GLU A 1 419 ? 5.605 -12.659 -18.918 1.00 97.44 419 GLU A CA 1
ATOM 3334 C C . GLU A 1 419 ? 5.571 -11.156 -19.156 1.00 97.44 419 GLU A C 1
ATOM 3336 O O . GLU A 1 419 ? 5.010 -10.419 -18.348 1.00 97.44 419 GLU A O 1
ATOM 3341 N N . ILE A 1 420 ? 6.172 -10.711 -20.254 1.00 98.00 420 ILE A N 1
ATOM 3342 C CA . ILE A 1 420 ? 6.180 -9.315 -20.685 1.00 98.00 420 ILE A CA 1
ATOM 3343 C C . ILE A 1 420 ? 5.472 -9.256 -22.026 1.00 98.00 420 ILE A C 1
ATOM 3345 O O . ILE A 1 420 ? 5.909 -9.884 -22.990 1.00 98.00 420 ILE A O 1
ATOM 3349 N N . GLU A 1 421 ? 4.380 -8.512 -22.091 1.00 98.19 421 GLU A N 1
ATOM 3350 C CA . GLU A 1 421 ? 3.550 -8.409 -23.282 1.00 98.19 421 GLU A CA 1
ATOM 3351 C C . GLU A 1 421 ? 3.491 -6.964 -23.774 1.00 98.19 421 GLU A C 1
ATOM 3353 O O . GLU A 1 421 ? 3.056 -6.064 -23.057 1.00 98.19 421 GLU A O 1
ATOM 3358 N N . PHE A 1 422 ? 3.946 -6.751 -25.007 1.00 98.44 422 PHE A N 1
ATOM 3359 C CA . PHE A 1 422 ? 3.866 -5.466 -25.692 1.00 98.44 422 PHE A CA 1
ATOM 3360 C C . PHE A 1 422 ? 2.506 -5.342 -26.378 1.00 98.44 422 PHE A C 1
ATOM 3362 O O . PHE A 1 422 ? 2.243 -6.039 -27.362 1.00 98.44 422 PHE A O 1
ATOM 3369 N N . LEU A 1 423 ? 1.654 -4.454 -25.866 1.00 98.19 423 LEU A N 1
ATOM 3370 C CA . LEU A 1 423 ? 0.348 -4.166 -26.454 1.00 98.19 423 LEU A CA 1
ATOM 3371 C C . LEU A 1 423 ? 0.484 -3.221 -27.664 1.00 98.19 423 LEU A C 1
ATOM 3373 O O . LEU A 1 423 ? 1.533 -2.585 -27.844 1.00 98.19 423 LEU A O 1
ATOM 3377 N N . PRO A 1 424 ? -0.555 -3.110 -28.512 1.00 97.69 424 PRO A N 1
ATOM 3378 C CA . PRO A 1 424 ? -0.574 -2.134 -29.595 1.00 97.69 424 PRO A CA 1
ATOM 3379 C C . PRO A 1 424 ? -0.414 -0.692 -29.075 1.00 97.69 424 PRO A C 1
ATOM 3381 O O . PRO A 1 424 ? -1.021 -0.350 -28.049 1.00 97.69 424 PRO A O 1
ATOM 3384 N N . PRO A 1 425 ? 0.369 0.162 -29.765 1.00 97.06 425 PRO A N 1
ATOM 3385 C CA . PRO A 1 425 ? 0.505 1.572 -29.415 1.00 97.06 425 PRO A CA 1
ATOM 3386 C C . PRO A 1 425 ? -0.841 2.285 -29.319 1.00 97.06 425 PRO A C 1
ATOM 3388 O O . PRO A 1 425 ? -1.696 2.144 -30.189 1.00 97.06 425 PRO A O 1
ATOM 3391 N N . GLN A 1 426 ? -1.009 3.073 -28.263 1.00 97.06 426 GLN A N 1
ATOM 3392 C CA . GLN A 1 426 ? -2.181 3.908 -28.048 1.00 97.06 426 GLN A CA 1
ATOM 3393 C C . GLN A 1 426 ? -1.902 5.313 -28.573 1.00 97.06 426 GLN A C 1
ATOM 3395 O O . GLN A 1 426 ? -0.953 5.976 -28.141 1.00 97.06 426 GLN A O 1
ATOM 3400 N N . MET A 1 427 ? -2.733 5.745 -29.519 1.00 95.50 427 MET A N 1
ATOM 3401 C CA . MET A 1 427 ? -2.681 7.073 -30.122 1.00 95.50 427 MET A CA 1
ATOM 3402 C C . MET A 1 427 ? -3.617 8.003 -29.341 1.00 95.50 427 MET A C 1
ATOM 3404 O O . MET A 1 427 ? -4.809 7.703 -29.275 1.00 95.50 427 MET A O 1
ATOM 3408 N N . PRO A 1 428 ? -3.125 9.110 -28.755 1.00 95.38 428 PRO A N 1
ATOM 3409 C CA . PRO A 1 428 ? -3.992 10.030 -28.032 1.00 95.38 428 PRO A CA 1
ATOM 3410 C C . PRO A 1 428 ? -4.907 10.786 -29.001 1.00 95.38 428 PRO A C 1
ATOM 3412 O O . PRO A 1 428 ? -4.450 11.335 -30.009 1.00 95.38 428 PRO A O 1
ATOM 3415 N N . THR A 1 429 ? -6.190 10.857 -28.662 1.00 95.31 429 THR A N 1
ATOM 3416 C CA . THR A 1 429 ? -7.173 11.736 -29.314 1.00 95.31 429 THR A CA 1
ATOM 3417 C C . THR A 1 429 ? -6.854 13.218 -29.072 1.00 95.31 429 THR A C 1
ATOM 3419 O O . THR A 1 429 ? -6.067 13.569 -28.192 1.00 95.31 429 THR A O 1
ATOM 3422 N N . GLU A 1 430 ? -7.471 14.130 -29.829 1.00 93.81 430 GLU A N 1
ATOM 3423 C CA . GLU A 1 430 ? -7.260 15.577 -29.642 1.00 93.81 430 GLU A CA 1
ATOM 3424 C C . GLU A 1 430 ? -7.667 16.072 -28.242 1.00 93.81 430 GLU A C 1
ATOM 3426 O O . GLU A 1 430 ? -7.046 16.986 -27.697 1.00 93.81 430 GLU A O 1
ATOM 3431 N N . GLU A 1 431 ? -8.671 15.446 -27.626 1.00 91.81 431 GLU A N 1
ATOM 3432 C CA . GLU A 1 431 ? -9.073 15.730 -26.244 1.00 91.81 431 GLU A CA 1
ATOM 3433 C C . GLU A 1 431 ? -8.035 15.220 -25.237 1.00 91.81 431 GLU A C 1
ATOM 3435 O O . GLU A 1 431 ? -7.653 15.930 -24.306 1.00 91.81 431 GLU A O 1
ATOM 3440 N N . GLU A 1 432 ? -7.510 14.016 -25.452 1.00 92.06 432 GLU A N 1
ATOM 3441 C CA . GLU A 1 432 ? -6.471 13.402 -24.620 1.00 92.06 432 GLU A CA 1
ATOM 3442 C C . GLU A 1 432 ? -5.127 14.127 -24.703 1.00 92.06 432 GLU A C 1
ATOM 3444 O O . GLU A 1 432 ? -4.422 14.232 -23.700 1.00 92.06 432 GLU A O 1
ATOM 3449 N N . LYS A 1 433 ? -4.789 14.703 -25.863 1.00 91.81 433 LYS A N 1
ATOM 3450 C CA . LYS A 1 433 ? -3.618 15.582 -26.010 1.00 91.81 433 LYS A CA 1
ATOM 3451 C C . LYS A 1 433 ? -3.731 16.835 -25.142 1.00 91.81 433 LYS A C 1
ATOM 3453 O O . LYS A 1 433 ? -2.724 17.302 -24.616 1.00 91.81 433 LYS A O 1
ATOM 3458 N N . LYS A 1 434 ? -4.945 17.374 -24.980 1.00 90.94 434 LYS A N 1
ATOM 3459 C CA . LYS A 1 434 ? -5.224 18.525 -24.103 1.00 90.94 434 LYS A CA 1
ATOM 3460 C C . LYS A 1 434 ? -5.336 18.116 -22.632 1.00 90.94 434 LYS A C 1
ATOM 3462 O O . LYS A 1 434 ? -5.038 18.923 -21.755 1.00 90.94 434 LYS A O 1
ATOM 3467 N N . SER A 1 435 ? -5.744 16.875 -22.362 1.00 91.50 435 SER A N 1
ATOM 3468 C CA . SER A 1 435 ? -5.964 16.338 -21.018 1.00 91.50 435 SER A CA 1
ATOM 3469 C C . SER A 1 435 ? -5.118 15.079 -20.755 1.00 91.50 435 SER A C 1
ATOM 3471 O O . SER A 1 435 ? -5.605 13.952 -20.890 1.00 91.50 435 SER A O 1
ATOM 3473 N N . PRO A 1 436 ? -3.869 15.237 -20.270 1.00 92.75 436 PRO A N 1
ATOM 3474 C CA . PRO A 1 436 ? -3.026 14.115 -19.851 1.00 92.75 436 PRO A CA 1
ATOM 3475 C C . PRO A 1 436 ? -3.672 13.135 -18.848 1.00 92.75 436 PRO A C 1
ATOM 3477 O O . PRO A 1 436 ? -3.420 11.933 -18.965 1.00 92.75 436 PRO A O 1
ATOM 3480 N N . PRO A 1 437 ? -4.503 13.571 -17.870 1.00 90.69 437 PRO A N 1
ATOM 3481 C CA . PRO A 1 437 ? -5.211 12.642 -16.988 1.00 90.69 437 PRO A CA 1
ATOM 3482 C C . PRO A 1 437 ? -6.184 11.723 -17.735 1.00 90.69 437 PRO A C 1
ATOM 3484 O O . PRO A 1 437 ? -6.330 10.560 -17.355 1.00 90.69 437 PRO A O 1
ATOM 3487 N N . LEU A 1 438 ? -6.847 12.233 -18.779 1.00 91.56 438 LEU A N 1
ATOM 3488 C CA . LEU A 1 438 ? -7.775 11.446 -19.588 1.00 91.56 438 LEU A CA 1
ATOM 3489 C C . LEU A 1 438 ? -7.014 10.343 -20.324 1.00 91.56 438 LEU A C 1
ATOM 3491 O O . LEU A 1 438 ? -7.369 9.174 -20.190 1.00 91.56 438 LEU A O 1
ATOM 3495 N N . PHE A 1 439 ? -5.900 10.696 -20.973 1.00 96.12 439 PHE A N 1
ATOM 3496 C CA . PHE A 1 439 ? -5.077 9.726 -21.693 1.00 96.12 439 PHE A CA 1
ATOM 3497 C C . PHE A 1 439 ? -4.506 8.644 -20.765 1.00 96.12 439 PHE A C 1
ATOM 3499 O O . PHE A 1 439 ? -4.554 7.453 -21.074 1.00 96.12 439 PHE A O 1
ATOM 3506 N N . ALA A 1 440 ? -4.033 9.043 -19.579 1.00 95.25 440 ALA A N 1
ATOM 3507 C CA . ALA A 1 440 ? -3.563 8.113 -18.555 1.00 95.25 440 ALA A CA 1
ATOM 3508 C C . ALA A 1 440 ? -4.657 7.111 -18.139 1.00 95.25 440 ALA A C 1
ATOM 3510 O O . ALA A 1 440 ? -4.380 5.922 -17.974 1.00 95.25 440 ALA A O 1
ATOM 3511 N N . SER A 1 441 ? -5.902 7.580 -17.994 1.00 92.44 441 SER A N 1
ATOM 3512 C CA . SER A 1 441 ? -7.061 6.748 -17.651 1.00 92.44 441 SER A CA 1
ATOM 3513 C C . SER A 1 441 ? -7.421 5.773 -18.774 1.00 92.44 441 SER A C 1
ATOM 3515 O O . SER A 1 441 ? -7.655 4.595 -18.499 1.00 92.44 441 SER A O 1
ATOM 3517 N N . THR A 1 442 ? -7.407 6.224 -20.031 1.00 95.25 442 THR A N 1
ATOM 3518 C CA . THR A 1 442 ? -7.649 5.371 -21.204 1.00 95.25 442 THR A CA 1
ATOM 3519 C C . THR A 1 442 ? -6.608 4.259 -21.299 1.00 95.25 442 THR A C 1
ATOM 3521 O O . THR A 1 442 ? -6.968 3.082 -21.337 1.00 95.25 442 THR A O 1
ATOM 3524 N N . VAL A 1 443 ? -5.315 4.598 -21.233 1.00 97.12 443 VAL A N 1
ATOM 3525 C CA . VAL A 1 443 ? -4.228 3.606 -21.280 1.00 97.12 443 VAL A CA 1
ATOM 3526 C C . VAL A 1 443 ? -4.315 2.634 -20.101 1.00 97.12 443 VAL A C 1
ATOM 3528 O O . VAL A 1 443 ? -4.184 1.425 -20.297 1.00 97.12 443 VAL A O 1
ATOM 3531 N N . ARG A 1 444 ? -4.624 3.122 -18.890 1.00 96.56 444 ARG A N 1
ATOM 3532 C CA . ARG A 1 444 ? -4.867 2.270 -17.715 1.00 96.56 444 ARG A CA 1
ATOM 3533 C C . ARG A 1 444 ? -5.989 1.261 -17.957 1.00 96.56 444 ARG A C 1
ATOM 3535 O O . ARG A 1 444 ? -5.814 0.090 -17.638 1.00 96.56 444 ARG A O 1
ATOM 3542 N N . LYS A 1 445 ? -7.122 1.686 -18.528 1.00 94.69 445 LYS A N 1
ATOM 3543 C CA . LYS A 1 445 ? -8.260 0.799 -18.830 1.00 94.69 445 LYS A CA 1
ATOM 3544 C C . LYS A 1 445 ? -7.887 -0.286 -19.839 1.00 94.69 445 LYS A C 1
ATOM 3546 O O . LYS A 1 445 ? -8.208 -1.447 -19.610 1.00 94.69 445 LYS A O 1
ATOM 3551 N N . VAL A 1 446 ? -7.165 0.073 -20.903 1.00 97.25 446 VAL A N 1
ATOM 3552 C CA . VAL A 1 446 ? -6.674 -0.890 -21.906 1.00 97.25 446 VAL A CA 1
ATOM 3553 C C . VAL A 1 446 ? -5.764 -1.937 -21.257 1.00 97.25 446 VAL A C 1
ATOM 3555 O O . VAL A 1 446 ? -5.930 -3.135 -21.484 1.00 97.25 446 VAL A O 1
ATOM 3558 N N . MET A 1 447 ? -4.833 -1.506 -20.400 1.00 97.88 447 MET A N 1
ATOM 3559 C CA . MET A 1 447 ? -3.939 -2.418 -19.678 1.00 97.88 447 MET A CA 1
ATOM 3560 C C . MET A 1 447 ? -4.700 -3.308 -18.689 1.00 97.88 447 MET A C 1
ATOM 3562 O O . MET A 1 447 ? -4.440 -4.508 -18.635 1.00 97.88 447 MET A O 1
ATOM 3566 N N . ALA A 1 448 ? -5.659 -2.750 -17.945 1.00 95.00 448 ALA A N 1
ATOM 3567 C CA . ALA A 1 448 ? -6.498 -3.486 -16.999 1.00 95.00 448 ALA A CA 1
ATOM 3568 C C . ALA A 1 448 ? -7.317 -4.580 -17.698 1.00 95.00 448 ALA A C 1
ATOM 3570 O O . ALA A 1 448 ? -7.331 -5.726 -17.249 1.00 95.00 448 ALA A O 1
ATOM 3571 N N . GLN A 1 449 ? -7.925 -4.251 -18.842 1.00 96.38 449 GLN A N 1
ATOM 3572 C CA . GLN A 1 449 ? -8.684 -5.198 -19.656 1.00 96.38 449 GLN A CA 1
ATOM 3573 C C . GLN A 1 449 ? -7.797 -6.334 -20.180 1.00 96.38 449 GLN A C 1
ATOM 3575 O O . GLN A 1 449 ? -8.187 -7.496 -20.103 1.00 96.38 449 GLN A O 1
ATOM 3580 N N . ALA A 1 450 ? -6.591 -6.022 -20.664 1.00 96.50 450 ALA A N 1
ATOM 3581 C CA . ALA A 1 450 ? -5.645 -7.033 -21.138 1.00 96.50 450 ALA A CA 1
ATOM 3582 C C . ALA A 1 450 ? -5.092 -7.920 -20.003 1.00 96.50 450 ALA A C 1
ATOM 3584 O O . ALA A 1 450 ? -4.781 -9.095 -20.211 1.00 96.50 450 ALA A O 1
ATOM 3585 N N . LEU A 1 451 ? -4.964 -7.378 -18.790 1.00 94.94 451 LEU A N 1
ATOM 3586 C CA . LEU A 1 451 ? -4.556 -8.121 -17.595 1.00 94.94 451 LEU A CA 1
ATOM 3587 C C . LEU A 1 451 ? -5.698 -8.940 -16.974 1.00 94.94 451 LEU A C 1
ATOM 3589 O O . LEU A 1 451 ? -5.411 -9.913 -16.281 1.00 94.94 451 LEU A O 1
ATOM 3593 N N . GLY A 1 452 ? -6.957 -8.571 -17.226 1.00 92.69 452 GLY A N 1
ATOM 3594 C CA . GLY A 1 452 ? -8.128 -9.171 -16.586 1.00 92.69 452 GLY A CA 1
ATOM 3595 C C . GLY A 1 452 ? -8.290 -8.763 -15.118 1.00 92.69 452 GLY A C 1
ATOM 3596 O O . GLY A 1 452 ? -8.780 -9.557 -14.321 1.00 92.69 452 GLY A O 1
ATOM 3597 N N . VAL A 1 453 ? -7.849 -7.555 -14.749 1.00 90.19 453 VAL A N 1
ATOM 3598 C CA . VAL A 1 453 ? -7.889 -7.042 -13.366 1.00 90.19 453 VAL A CA 1
ATOM 3599 C C . VAL A 1 453 ? -8.708 -5.749 -13.279 1.00 90.19 453 VAL A C 1
ATOM 3601 O O . VAL A 1 453 ? -8.755 -4.996 -14.255 1.00 90.19 453 VAL A O 1
ATOM 3604 N N . PRO A 1 454 ? -9.351 -5.450 -12.135 1.00 87.81 454 PRO A N 1
ATOM 3605 C CA . PRO A 1 454 ? -10.056 -4.186 -11.945 1.00 87.81 454 PRO A CA 1
ATOM 3606 C C . PRO A 1 454 ? -9.098 -2.986 -11.850 1.00 87.81 454 PRO A C 1
ATOM 3608 O O . PRO A 1 454 ? -7.883 -3.125 -11.687 1.00 87.81 454 PRO A O 1
ATOM 3611 N N . VAL A 1 455 ? -9.663 -1.781 -11.931 1.00 85.31 455 VAL A N 1
ATOM 3612 C CA . VAL A 1 455 ? -8.961 -0.517 -11.663 1.00 85.31 455 VAL A CA 1
ATOM 3613 C C . VAL A 1 455 ? -9.437 0.075 -10.343 1.00 85.31 455 VAL A C 1
ATOM 3615 O O . VAL A 1 455 ? -10.588 -0.117 -9.956 1.00 85.31 455 VAL A O 1
ATOM 3618 N N . THR A 1 456 ? -8.569 0.827 -9.676 1.00 79.88 456 THR A N 1
ATOM 3619 C CA . THR A 1 456 ? -8.905 1.564 -8.453 1.00 79.88 456 THR A CA 1
ATOM 3620 C C . THR A 1 456 ? -8.324 2.974 -8.489 1.00 79.88 456 THR A C 1
ATOM 3622 O O . THR A 1 456 ? -7.306 3.205 -9.146 1.00 79.88 456 THR A O 1
ATOM 3625 N N . ASP A 1 457 ? -8.951 3.932 -7.805 1.00 76.19 457 ASP A N 1
ATOM 3626 C CA . ASP A 1 457 ? -8.512 5.329 -7.839 1.00 76.19 457 ASP A CA 1
ATOM 3627 C C . ASP A 1 457 ? -7.438 5.670 -6.791 1.00 76.19 457 ASP A C 1
ATOM 3629 O O . ASP A 1 457 ? -6.989 6.818 -6.742 1.00 76.19 457 ASP A O 1
ATOM 3633 N N . HIS A 1 458 ? -6.943 4.675 -6.044 1.00 78.38 458 HIS A N 1
ATOM 3634 C CA . HIS A 1 458 ? -5.801 4.818 -5.137 1.00 78.38 458 HIS A CA 1
ATOM 3635 C C . HIS A 1 458 ? -4.580 5.461 -5.812 1.00 78.38 458 HIS A C 1
ATOM 3637 O O . HIS A 1 458 ? -4.273 5.208 -6.984 1.00 78.38 458 HIS A O 1
ATOM 3643 N N . THR A 1 459 ? -3.849 6.273 -5.053 1.00 76.94 459 THR A N 1
ATOM 3644 C CA . THR A 1 459 ? -2.592 6.904 -5.459 1.00 76.94 459 THR A CA 1
ATOM 3645 C C . THR A 1 459 ? -1.475 6.654 -4.441 1.00 76.94 459 THR A C 1
ATOM 3647 O O . THR A 1 459 ? -1.652 6.015 -3.409 1.00 76.94 459 THR A O 1
ATOM 3650 N N . TYR A 1 460 ? -0.274 7.163 -4.729 1.00 72.69 460 TYR A N 1
ATOM 3651 C CA . TYR A 1 460 ? 0.860 7.118 -3.797 1.00 72.69 460 TYR A CA 1
ATOM 3652 C C . TYR A 1 460 ? 0.572 7.857 -2.477 1.00 72.69 460 TYR A C 1
ATOM 3654 O O . TYR A 1 460 ? 1.132 7.525 -1.435 1.00 72.69 460 TYR A O 1
ATOM 3662 N N . GLU A 1 461 ? -0.274 8.880 -2.531 1.00 71.75 461 GLU A N 1
ATOM 3663 C CA . GLU A 1 461 ? -0.758 9.632 -1.380 1.00 71.75 461 GLU A CA 1
ATOM 3664 C C . GLU A 1 461 ? -1.562 8.730 -0.431 1.00 71.75 461 GLU A C 1
ATOM 3666 O O . GLU A 1 461 ? -1.329 8.784 0.772 1.00 71.75 461 GLU A O 1
ATOM 3671 N N . ASP A 1 462 ? -2.391 7.819 -0.949 1.00 72.94 462 ASP A N 1
ATOM 3672 C CA . ASP A 1 462 ? -3.086 6.816 -0.127 1.00 72.94 462 ASP A CA 1
ATOM 3673 C C . ASP A 1 462 ? -2.103 5.874 0.580 1.00 72.94 462 ASP A C 1
ATOM 3675 O O . ASP A 1 462 ? -2.260 5.588 1.762 1.00 72.94 462 ASP A O 1
ATOM 3679 N N . CYS A 1 463 ? -1.013 5.466 -0.085 1.00 69.50 463 CYS A N 1
ATOM 3680 C CA . CYS A 1 463 ? 0.037 4.678 0.574 1.00 69.50 463 CYS A CA 1
ATOM 3681 C C . CYS A 1 463 ? 0.676 5.433 1.748 1.00 69.50 463 CYS A C 1
ATOM 3683 O O . CYS A 1 463 ? 1.075 4.820 2.732 1.00 69.50 463 CYS A O 1
ATOM 3685 N N . ARG A 1 464 ? 0.817 6.761 1.645 1.00 71.25 464 ARG A N 1
ATOM 3686 C CA . ARG A 1 464 ? 1.369 7.573 2.736 1.00 71.25 464 ARG A CA 1
ATOM 3687 C C . ARG A 1 464 ? 0.400 7.662 3.911 1.00 71.25 464 ARG A C 1
ATOM 3689 O O . ARG A 1 464 ? 0.858 7.501 5.034 1.00 71.25 464 ARG A O 1
ATOM 3696 N N . LEU A 1 465 ? -0.894 7.873 3.656 1.00 72.62 465 LEU A N 1
ATOM 3697 C CA . LEU A 1 465 ? -1.917 7.868 4.711 1.00 72.62 465 LEU A CA 1
ATOM 3698 C C . LEU A 1 465 ? -2.000 6.504 5.395 1.00 72.62 465 LEU A C 1
ATOM 3700 O O . LEU A 1 465 ? -2.075 6.441 6.612 1.00 72.62 465 LEU A O 1
ATOM 3704 N N . MET A 1 466 ? -1.912 5.420 4.625 1.00 71.88 466 MET A N 1
ATOM 3705 C CA . MET A 1 466 ? -1.863 4.048 5.130 1.00 71.88 466 MET A CA 1
ATOM 3706 C C . MET A 1 466 ? -0.697 3.824 6.109 1.00 71.88 466 MET A C 1
ATOM 3708 O O . MET A 1 466 ? -0.886 3.217 7.161 1.00 71.88 466 MET A O 1
ATOM 3712 N N . ILE A 1 467 ? 0.501 4.337 5.801 1.00 68.50 467 ILE A N 1
ATOM 3713 C CA . ILE A 1 467 ? 1.650 4.260 6.720 1.00 68.50 467 ILE A CA 1
ATOM 3714 C C . ILE A 1 467 ? 1.424 5.122 7.965 1.00 68.50 467 ILE A C 1
ATOM 3716 O O . ILE A 1 467 ? 1.626 4.623 9.068 1.00 68.50 467 ILE A O 1
ATOM 3720 N N . SER A 1 468 ? 0.949 6.362 7.805 1.00 71.62 468 SER A N 1
ATOM 3721 C CA . SER A 1 468 ? 0.606 7.236 8.935 1.00 71.62 468 SER A CA 1
ATOM 3722 C C . SER A 1 468 ? -0.449 6.601 9.854 1.00 71.62 468 SER A C 1
ATOM 3724 O O . SER A 1 468 ? -0.316 6.660 11.070 1.00 71.62 468 SER A O 1
ATOM 3726 N N . ALA A 1 469 ? -1.455 5.919 9.298 1.00 67.19 469 ALA A N 1
ATOM 3727 C CA . ALA A 1 469 ? -2.458 5.185 10.069 1.00 67.19 469 ALA A CA 1
ATOM 3728 C C . ALA A 1 469 ? -1.822 4.044 10.884 1.00 67.19 469 ALA A C 1
ATOM 3730 O O . ALA A 1 469 ? -2.115 3.893 12.069 1.00 67.19 469 ALA A O 1
ATOM 3731 N N . GLY A 1 470 ? -0.897 3.289 10.280 1.00 62.91 470 GLY A N 1
ATOM 3732 C CA . GLY A 1 470 ? -0.141 2.243 10.973 1.00 62.91 470 GLY A CA 1
ATOM 3733 C C . GLY A 1 470 ? 0.763 2.775 12.094 1.00 62.91 470 GLY A C 1
ATOM 3734 O O . GLY A 1 470 ? 0.847 2.153 13.153 1.00 62.91 470 GLY A O 1
ATOM 3735 N N . GLU A 1 471 ? 1.406 3.932 11.900 1.00 73.56 471 GLU A N 1
ATOM 3736 C CA . GLU A 1 471 ? 2.180 4.632 12.944 1.00 73.56 471 GLU A CA 1
ATOM 3737 C C . GLU A 1 471 ? 1.291 5.063 14.121 1.00 73.56 471 GLU A C 1
ATOM 3739 O O . GLU A 1 471 ? 1.722 5.015 15.272 1.00 73.56 471 GLU A O 1
ATOM 3744 N N . LEU A 1 472 ? 0.029 5.395 13.839 1.00 69.00 472 LEU A N 1
ATOM 3745 C CA . LEU A 1 472 ? -1.011 5.702 14.823 1.00 69.00 472 LEU A CA 1
ATOM 3746 C C . LEU A 1 472 ? -1.716 4.451 15.380 1.00 69.00 472 LEU A C 1
ATOM 3748 O O . LEU A 1 472 ? -2.738 4.565 16.051 1.00 69.00 472 LEU A O 1
ATOM 3752 N N . THR A 1 473 ? -1.177 3.248 15.144 1.00 67.44 473 THR A N 1
ATOM 3753 C CA . THR A 1 473 ? -1.705 1.950 15.615 1.00 67.44 473 THR A CA 1
ATOM 3754 C C . THR A 1 473 ? -3.093 1.561 15.090 1.00 67.44 473 THR A C 1
ATOM 3756 O O . THR A 1 473 ? -3.707 0.620 15.597 1.00 67.44 473 THR A O 1
ATOM 3759 N N . LEU A 1 474 ? -3.566 2.222 14.032 1.00 66.06 474 LEU A N 1
ATOM 3760 C CA . LEU A 1 474 ? -4.765 1.827 13.300 1.00 66.06 474 LEU A CA 1
ATOM 3761 C C . LEU A 1 474 ? -4.433 0.737 12.262 1.00 66.06 474 LEU A C 1
ATOM 3763 O O . LEU A 1 474 ? -3.296 0.662 11.781 1.00 66.06 474 LEU A O 1
ATOM 3767 N N . PRO A 1 475 ? -5.413 -0.092 11.857 1.00 63.16 475 PRO A N 1
ATOM 3768 C CA . PRO A 1 475 ? -5.315 -0.878 10.634 1.00 63.16 475 PRO A CA 1
ATOM 3769 C C . PRO A 1 475 ? -4.919 0.013 9.462 1.00 63.16 475 PRO A C 1
ATOM 3771 O O . PRO A 1 475 ? -5.500 1.075 9.238 1.00 63.16 475 PRO A O 1
ATOM 3774 N N . MET A 1 476 ? -3.922 -0.428 8.705 1.00 62.28 476 MET A N 1
ATOM 3775 C CA . MET A 1 476 ? -3.380 0.321 7.574 1.00 62.28 476 MET A CA 1
ATOM 3776 C C . MET A 1 476 ? -4.462 0.600 6.517 1.00 62.28 476 MET A C 1
ATOM 3778 O O . MET A 1 476 ? -4.469 1.662 5.893 1.00 62.28 476 MET A O 1
ATOM 3782 N N . GLU A 1 477 ? -5.433 -0.304 6.379 1.00 61.97 477 GLU A N 1
ATOM 3783 C CA . GLU A 1 477 ? -6.606 -0.163 5.516 1.00 61.97 477 GLU A CA 1
ATOM 3784 C C . GLU A 1 477 ? -7.406 1.116 5.801 1.00 61.97 477 GLU A C 1
ATOM 3786 O O . GLU A 1 477 ? -7.985 1.674 4.873 1.00 61.97 477 GLU A O 1
ATOM 3791 N N . ALA A 1 478 ? -7.386 1.630 7.038 1.00 58.47 478 ALA A N 1
ATOM 3792 C CA . ALA A 1 478 ? -8.062 2.876 7.397 1.00 58.47 478 ALA A CA 1
ATOM 3793 C C . ALA A 1 478 ? -7.504 4.090 6.630 1.00 58.47 478 ALA A C 1
ATOM 3795 O O . ALA A 1 478 ? -8.222 5.053 6.390 1.00 58.47 478 ALA A O 1
ATOM 3796 N N . GLY A 1 479 ? -6.241 4.049 6.189 1.00 54.50 479 GLY A N 1
ATOM 3797 C CA . GLY A 1 479 ? -5.636 5.113 5.383 1.00 54.50 479 GLY A CA 1
ATOM 3798 C C . GLY A 1 479 ? -5.932 5.031 3.879 1.00 54.50 479 GLY A C 1
ATOM 3799 O O . GLY A 1 479 ? -5.535 5.929 3.134 1.00 54.50 479 GLY A O 1
ATOM 3800 N N . LEU A 1 480 ? -6.609 3.978 3.407 1.00 63.69 480 LEU A N 1
ATOM 3801 C CA . LEU A 1 480 ? -6.911 3.745 1.989 1.00 63.69 480 LEU A CA 1
ATOM 3802 C C . LEU A 1 480 ? -8.264 4.350 1.596 1.00 63.69 480 LEU A C 1
ATOM 3804 O O . LEU A 1 480 ? -9.259 3.654 1.414 1.00 63.69 480 LEU A O 1
ATOM 3808 N N . VAL A 1 481 ? -8.292 5.675 1.458 1.00 65.44 481 VAL A N 1
ATOM 3809 C CA . VAL A 1 481 ? -9.541 6.449 1.317 1.00 65.44 481 VAL A CA 1
ATOM 3810 C C . VAL A 1 481 ? -9.769 7.050 -0.073 1.00 65.44 481 VAL A C 1
ATOM 3812 O O . VAL A 1 481 ? -10.671 7.865 -0.257 1.00 65.44 481 VAL A O 1
ATOM 3815 N N . GLU A 1 482 ? -8.961 6.685 -1.071 1.00 65.81 482 GLU A N 1
ATOM 3816 C CA . GLU A 1 482 ? -8.912 7.367 -2.376 1.00 65.81 482 GLU A CA 1
ATOM 3817 C C . GLU A 1 482 ? -8.730 8.893 -2.208 1.00 65.81 482 GLU A C 1
ATOM 3819 O O . GLU A 1 482 ? -9.452 9.706 -2.798 1.00 65.81 482 GLU A O 1
ATOM 3824 N N . PHE A 1 483 ? -7.761 9.304 -1.385 1.00 64.81 483 PHE A N 1
ATOM 3825 C CA . PHE A 1 483 ? -7.505 10.676 -0.939 1.00 64.81 483 PHE A CA 1
ATOM 3826 C C . PHE A 1 483 ? -7.620 11.709 -2.060 1.00 64.81 483 PHE A C 1
ATOM 3828 O O . PHE A 1 483 ? -8.263 12.745 -1.907 1.00 64.81 483 PHE A O 1
ATOM 3835 N N . THR A 1 484 ? -7.039 11.429 -3.226 1.00 63.38 484 THR A N 1
ATOM 3836 C CA . THR A 1 484 ? -7.015 12.366 -4.359 1.00 63.38 484 THR A CA 1
ATOM 3837 C C . THR A 1 484 ? -8.418 12.689 -4.902 1.00 63.38 484 THR A C 1
ATOM 3839 O O . THR A 1 484 ? -8.631 13.748 -5.502 1.00 63.38 484 THR A O 1
ATOM 3842 N N . LYS A 1 485 ? -9.391 11.792 -4.717 1.00 61.81 485 LYS A N 1
ATOM 3843 C CA . LYS A 1 485 ? -10.798 11.983 -5.097 1.00 61.81 485 LYS A CA 1
ATOM 3844 C C . LYS A 1 485 ? -11.532 12.839 -4.070 1.00 61.81 485 LYS A C 1
ATOM 3846 O O . LYS A 1 485 ? -12.235 13.770 -4.462 1.00 61.81 485 LYS A O 1
ATOM 3851 N N . ILE A 1 486 ? -11.312 12.571 -2.782 1.00 62.31 486 ILE A N 1
ATOM 3852 C CA . ILE A 1 486 ? -11.861 13.362 -1.672 1.00 62.31 486 ILE A CA 1
ATOM 3853 C C . ILE A 1 486 ? -11.294 14.786 -1.717 1.00 62.31 486 ILE A C 1
ATOM 3855 O O . ILE A 1 486 ? -12.051 15.751 -1.762 1.00 62.31 486 ILE A O 1
ATOM 3859 N N . SER A 1 487 ? -9.971 14.920 -1.819 1.00 62.84 487 SER A N 1
ATOM 3860 C CA . SER A 1 487 ? -9.254 16.195 -1.897 1.00 62.84 487 SER A CA 1
ATOM 3861 C C . SER A 1 487 ? -9.744 17.074 -3.048 1.00 62.84 487 SER A C 1
ATOM 3863 O O . SER A 1 487 ? -10.006 18.253 -2.828 1.00 62.84 487 SER A O 1
ATOM 3865 N N . ARG A 1 488 ? -9.959 16.518 -4.250 1.00 61.59 488 ARG A N 1
ATOM 3866 C CA . ARG A 1 488 ? -10.491 17.283 -5.393 1.00 61.59 488 ARG A CA 1
ATOM 3867 C C . ARG A 1 488 ? -11.945 17.707 -5.213 1.00 61.59 488 ARG A C 1
ATOM 3869 O O . ARG A 1 488 ? -12.285 18.827 -5.573 1.00 61.59 488 ARG A O 1
ATOM 3876 N N . LYS A 1 489 ? -12.801 16.822 -4.693 1.00 59.31 489 LYS A N 1
ATOM 3877 C CA . LYS A 1 489 ? -14.230 17.121 -4.509 1.00 59.31 489 LYS A CA 1
ATOM 3878 C C . LYS A 1 489 ? -14.484 18.105 -3.365 1.00 59.31 489 LYS A C 1
ATOM 3880 O O . LYS A 1 489 ? -15.422 18.884 -3.454 1.00 59.31 489 LYS A O 1
ATOM 3885 N N . LEU A 1 490 ? -13.664 18.058 -2.317 1.00 59.81 490 LEU A N 1
ATOM 3886 C CA . LEU A 1 490 ? -13.841 18.836 -1.086 1.00 59.81 490 LEU A CA 1
ATOM 3887 C C . LEU A 1 490 ? -12.791 19.946 -0.900 1.00 59.81 490 LEU A C 1
ATOM 3889 O O . LEU A 1 490 ? -12.759 20.598 0.140 1.00 59.81 490 LEU A O 1
ATOM 3893 N N . ASN A 1 491 ? -11.920 20.152 -1.894 1.00 63.38 491 ASN A N 1
ATOM 3894 C CA . ASN A 1 491 ? -10.814 21.113 -1.869 1.00 63.38 491 ASN A CA 1
ATOM 3895 C C . ASN A 1 491 ? -9.919 20.994 -0.611 1.00 63.38 491 ASN A C 1
ATOM 3897 O O . ASN A 1 491 ? -9.537 21.990 0.006 1.00 63.38 491 ASN A O 1
ATOM 3901 N N . LEU A 1 492 ? -9.605 19.759 -0.202 1.00 66.75 492 LEU A N 1
ATOM 3902 C CA . LEU A 1 492 ? -8.814 19.477 1.002 1.00 66.75 492 LEU A CA 1
ATOM 3903 C C . LEU A 1 492 ? -7.318 19.401 0.695 1.00 66.75 492 LEU A C 1
ATOM 3905 O O . LEU A 1 492 ? -6.899 18.733 -0.251 1.00 66.75 492 LEU A O 1
ATOM 3909 N N . LYS A 1 493 ? -6.502 20.042 1.536 1.00 71.06 493 LYS A N 1
ATOM 3910 C CA . LYS A 1 493 ? -5.036 19.934 1.499 1.00 71.06 493 LYS A CA 1
ATOM 3911 C C . LYS A 1 493 ? -4.553 18.722 2.302 1.00 71.06 493 LYS A C 1
ATOM 3913 O O . LYS A 1 493 ? -5.223 18.285 3.233 1.00 71.06 493 LYS A O 1
ATOM 3918 N N . TRP A 1 494 ? -3.364 18.225 1.958 1.00 67.56 494 TRP A N 1
ATOM 3919 C CA . TRP A 1 494 ? -2.727 17.076 2.613 1.00 67.56 494 TRP A CA 1
ATOM 3920 C C . TRP A 1 494 ? -2.574 17.257 4.128 1.00 67.56 494 TRP A C 1
ATOM 3922 O O . TRP A 1 494 ? -3.008 16.396 4.885 1.00 67.56 494 TRP A O 1
ATOM 3932 N N . ASP A 1 495 ? -2.023 18.392 4.563 1.00 72.31 495 ASP A N 1
ATOM 3933 C CA . ASP A 1 495 ? -1.743 18.648 5.985 1.00 72.31 495 ASP A CA 1
ATOM 3934 C C . ASP A 1 495 ? -3.017 18.636 6.833 1.00 72.31 495 ASP A C 1
ATOM 3936 O O . ASP A 1 495 ? -3.012 18.182 7.972 1.00 72.31 495 ASP A O 1
ATOM 3940 N N . HIS A 1 496 ? -4.131 19.085 6.250 1.00 72.38 496 HIS A N 1
ATOM 3941 C CA . HIS A 1 496 ? -5.415 19.051 6.928 1.00 72.38 496 HIS A CA 1
ATOM 3942 C C . HIS A 1 496 ? -5.898 17.611 7.136 1.00 72.38 496 HIS A C 1
ATOM 3944 O O . HIS A 1 496 ? -6.233 17.245 8.249 1.00 72.38 496 HIS A O 1
ATOM 3950 N N . VAL A 1 497 ? -5.876 16.768 6.100 1.00 70.12 497 VAL A N 1
ATOM 3951 C CA . VAL A 1 497 ? -6.344 15.375 6.227 1.00 70.12 497 VAL A CA 1
ATOM 3952 C C . VAL A 1 497 ? -5.440 14.537 7.129 1.00 70.12 497 VAL A C 1
ATOM 3954 O O . VAL A 1 497 ? -5.932 13.646 7.809 1.00 70.12 497 VAL A O 1
ATOM 3957 N N . HIS A 1 498 ? -4.142 14.840 7.192 1.00 70.81 498 HIS A N 1
ATOM 3958 C CA . HIS A 1 498 ? -3.260 14.215 8.178 1.00 70.81 498 HIS A CA 1
ATOM 3959 C C . HIS A 1 498 ? -3.682 14.552 9.614 1.00 70.81 498 HIS A C 1
ATOM 3961 O O . HIS A 1 498 ? -3.728 13.668 10.461 1.00 70.81 498 HIS A O 1
ATOM 3967 N N . LYS A 1 499 ? -4.043 15.814 9.880 1.00 75.94 499 LYS A N 1
ATOM 3968 C CA . LYS A 1 499 ? -4.557 16.233 11.190 1.00 75.94 499 LYS A CA 1
ATOM 3969 C C . LYS A 1 499 ? -5.882 15.538 11.533 1.00 75.94 499 LYS A C 1
ATOM 3971 O O . LYS A 1 499 ? -6.057 15.083 12.656 1.00 75.94 499 LYS A O 1
ATOM 3976 N N . GLU A 1 500 ? -6.782 15.396 10.560 1.00 75.81 500 GLU A N 1
ATOM 3977 C CA . GLU A 1 500 ? -8.030 14.640 10.752 1.00 75.81 500 GLU A CA 1
ATOM 3978 C C . GLU A 1 500 ? -7.769 13.145 11.016 1.00 75.81 500 GLU A C 1
ATOM 3980 O O . GLU A 1 500 ? -8.505 12.525 11.776 1.00 75.81 500 GLU A O 1
ATOM 3985 N N . LEU A 1 501 ? -6.713 12.555 10.437 1.00 76.06 501 LEU A N 1
ATOM 3986 C CA . LEU A 1 501 ? -6.313 11.167 10.715 1.00 76.06 501 LEU A CA 1
ATOM 3987 C C . LEU A 1 501 ? -5.851 10.976 12.162 1.00 76.06 501 LEU A C 1
ATOM 3989 O O . LEU A 1 501 ? -6.175 9.963 12.777 1.00 76.06 501 LEU A O 1
ATOM 3993 N N . GLU A 1 502 ? -5.125 11.947 12.716 1.00 75.69 502 GLU A N 1
ATOM 3994 C CA . GLU A 1 502 ? -4.748 11.946 14.133 1.00 75.69 502 GLU A CA 1
ATOM 3995 C C . GLU A 1 502 ? -5.990 12.034 15.033 1.00 75.69 502 GLU A C 1
ATOM 3997 O O . GLU A 1 502 ? -6.126 11.235 15.959 1.00 75.69 502 GLU A O 1
ATOM 4002 N N . GLY A 1 503 ? -6.929 12.938 14.724 1.00 72.38 503 GLY A N 1
ATOM 4003 C CA . GLY A 1 503 ? -8.208 13.050 15.441 1.00 72.38 503 GLY A CA 1
ATOM 4004 C C . GLY A 1 503 ? -9.033 11.759 15.386 1.00 72.38 503 GLY A C 1
ATOM 4005 O O . GLY A 1 503 ? -9.503 11.268 16.414 1.00 72.38 503 GLY A O 1
ATOM 4006 N N . PHE A 1 504 ? -9.118 11.145 14.205 1.00 78.62 504 PHE A N 1
ATOM 4007 C CA . PHE A 1 504 ? -9.756 9.845 14.007 1.00 78.62 504 PHE A CA 1
ATOM 4008 C C . PHE A 1 504 ? -9.094 8.738 14.838 1.00 78.62 504 PHE A C 1
ATOM 4010 O O . PHE A 1 504 ? -9.789 7.944 15.470 1.00 78.62 504 PHE A O 1
ATOM 4017 N N . ALA A 1 505 ? -7.759 8.693 14.883 1.00 75.12 505 ALA A N 1
ATOM 4018 C CA . ALA A 1 505 ? -7.026 7.682 15.642 1.00 75.12 505 ALA A CA 1
ATOM 4019 C C . ALA A 1 505 ? -7.280 7.770 17.151 1.00 75.12 505 ALA A C 1
ATOM 4021 O O . ALA A 1 505 ? -7.414 6.740 17.811 1.00 75.12 505 ALA A O 1
ATOM 4022 N N . VAL A 1 506 ? -7.392 8.988 17.689 1.00 74.31 506 VAL A N 1
ATOM 4023 C CA . VAL A 1 506 ? -7.757 9.209 19.096 1.00 74.31 506 VAL A CA 1
ATOM 4024 C C . VAL A 1 506 ? -9.159 8.666 19.381 1.00 74.31 506 VAL A C 1
ATOM 4026 O O . VAL A 1 506 ? -9.365 8.002 20.397 1.00 74.31 506 VAL A O 1
ATOM 4029 N N . MET A 1 507 ? -10.112 8.898 18.474 1.00 72.06 507 MET A N 1
ATOM 4030 C CA . MET A 1 507 ? -11.497 8.446 18.628 1.00 72.06 507 MET A CA 1
ATOM 4031 C C . MET A 1 507 ? -11.644 6.925 18.508 1.00 72.06 507 MET A C 1
ATOM 4033 O O . MET A 1 507 ? -12.328 6.299 19.315 1.00 72.06 507 MET A O 1
ATOM 4037 N N . ALA A 1 508 ? -10.951 6.317 17.546 1.00 69.56 508 ALA A N 1
ATOM 4038 C CA . ALA A 1 508 ? -10.963 4.876 17.299 1.00 69.56 508 ALA A CA 1
ATOM 4039 C C . ALA A 1 508 ? -10.085 4.070 18.287 1.00 69.56 508 ALA A C 1
ATOM 4041 O O . ALA A 1 508 ? -9.920 2.862 18.131 1.00 69.56 508 ALA A O 1
ATOM 4042 N N . GLY A 1 509 ? -9.501 4.714 19.306 1.00 60.22 509 GLY A N 1
ATOM 4043 C CA . GLY A 1 509 ? -8.458 4.136 20.162 1.00 60.22 509 GLY A CA 1
ATOM 4044 C C . GLY A 1 509 ? -8.884 2.978 21.077 1.00 60.22 509 GLY A C 1
ATOM 4045 O O . GLY A 1 509 ? -8.018 2.337 21.674 1.00 60.22 509 GLY A O 1
ATOM 4046 N N . SER A 1 510 ? -10.183 2.680 21.203 1.00 56.28 510 SER A N 1
ATOM 4047 C CA . SER A 1 510 ? -10.675 1.596 22.073 1.00 56.28 510 SER A CA 1
ATOM 4048 C C . SER A 1 510 ? -10.782 0.246 21.349 1.00 56.28 510 SER A C 1
ATOM 4050 O O . SER A 1 510 ? -10.625 -0.801 21.985 1.00 56.28 510 SER A O 1
ATOM 4052 N N . CYS A 1 511 ? -10.966 0.246 20.025 1.00 51.66 511 CYS A N 1
ATOM 4053 C CA . CYS A 1 511 ? -11.017 -0.950 19.190 1.00 51.66 511 CYS A CA 1
ATOM 4054 C C . CYS A 1 511 ? -9.854 -0.971 18.188 1.00 51.66 511 CYS A C 1
ATOM 4056 O O . CYS A 1 511 ? -9.700 -0.084 17.357 1.00 51.66 511 CYS A O 1
ATOM 4058 N N . LYS A 1 512 ? -9.076 -2.062 18.162 1.00 53.00 512 LYS A N 1
ATOM 4059 C CA . LYS A 1 512 ? -7.985 -2.300 17.185 1.00 53.00 512 LYS A CA 1
ATOM 4060 C C . LYS A 1 512 ? -8.467 -2.486 15.724 1.00 53.00 512 LYS A C 1
ATOM 4062 O O . LYS A 1 512 ? -7.779 -3.115 14.925 1.00 53.00 512 LYS A O 1
ATOM 4067 N N . GLY A 1 513 ? -9.666 -2.003 15.389 1.00 58.03 513 GLY A N 1
ATOM 4068 C CA . GLY A 1 513 ? -10.384 -2.237 14.136 1.00 58.03 513 GLY A CA 1
ATOM 4069 C C . GLY A 1 513 ? -10.411 -1.055 13.166 1.00 58.03 513 GLY A C 1
ATOM 4070 O O . GLY A 1 513 ? -10.893 -1.231 12.051 1.00 58.03 513 GLY A O 1
ATOM 4071 N N . GLY A 1 514 ? -9.877 0.118 13.534 1.00 66.31 514 GLY A N 1
ATOM 4072 C CA . GLY A 1 514 ? -9.750 1.248 12.599 1.00 66.31 514 GLY A CA 1
ATOM 4073 C C . GLY A 1 514 ? -11.072 1.839 12.127 1.00 66.31 514 GLY A C 1
ATOM 4074 O O . GLY A 1 514 ? -11.128 2.393 11.034 1.00 66.31 514 GLY A O 1
ATOM 4075 N N . ARG A 1 515 ? -12.125 1.667 12.925 1.00 76.25 515 ARG A N 1
ATOM 4076 C CA . ARG A 1 515 ? -13.494 2.124 12.689 1.00 76.25 515 ARG A CA 1
ATOM 4077 C C . ARG A 1 515 ? -14.039 2.654 14.006 1.00 76.25 515 ARG A C 1
ATOM 4079 O O . ARG A 1 515 ? -13.705 2.094 15.048 1.00 76.25 515 ARG A O 1
ATOM 4086 N N . ILE A 1 516 ? -14.850 3.703 13.952 1.00 78.38 516 ILE A N 1
ATOM 4087 C CA . ILE A 1 516 ? -15.462 4.316 15.132 1.00 78.38 516 ILE A CA 1
ATOM 4088 C C . ILE A 1 516 ? -16.861 3.730 15.311 1.00 78.38 516 ILE A C 1
ATOM 4090 O O . ILE A 1 516 ? -17.718 3.845 14.437 1.00 78.38 516 ILE A O 1
ATOM 4094 N N . THR A 1 517 ? -17.102 3.104 16.454 1.00 82.94 517 THR A N 1
ATOM 4095 C CA . THR A 1 517 ? -18.437 2.648 16.865 1.00 82.94 517 THR A CA 1
ATOM 4096 C C . THR A 1 517 ? -19.247 3.783 17.487 1.00 82.94 517 THR A C 1
ATOM 4098 O O . THR A 1 517 ? -18.683 4.764 17.974 1.00 82.94 517 THR A O 1
ATOM 4101 N N . ILE A 1 518 ? -20.574 3.640 17.563 1.00 77.06 518 ILE A N 1
ATOM 4102 C CA . ILE A 1 518 ? -21.417 4.643 18.232 1.00 77.06 518 ILE A CA 1
ATOM 4103 C C . ILE A 1 518 ? -21.026 4.856 19.700 1.00 77.06 518 ILE A C 1
ATOM 4105 O O . ILE A 1 518 ? -21.087 5.977 20.198 1.00 77.06 518 ILE A O 1
ATOM 4109 N N . GLN A 1 519 ? -20.561 3.815 20.398 1.00 77.25 519 GLN A N 1
ATOM 4110 C CA . GLN A 1 519 ? -20.106 3.941 21.784 1.00 77.25 519 GLN A CA 1
ATOM 4111 C C . GLN A 1 519 ? -18.802 4.740 21.891 1.00 77.25 519 GLN A C 1
ATOM 4113 O O . GLN A 1 519 ? -18.636 5.513 22.835 1.00 77.25 519 GLN A O 1
ATOM 4118 N N . GLU A 1 520 ? -17.879 4.565 20.945 1.00 76.81 520 GLU A N 1
ATOM 4119 C CA . GLU A 1 520 ? -16.637 5.343 20.871 1.00 76.81 520 GLU A CA 1
ATOM 4120 C C . GLU A 1 520 ? -16.917 6.791 20.476 1.00 76.81 520 GLU A C 1
ATOM 4122 O O . GLU A 1 520 ? -16.402 7.698 21.125 1.00 76.81 520 GLU A O 1
ATOM 4127 N N . PHE A 1 521 ? -17.803 7.011 19.502 1.00 75.94 521 PHE A N 1
ATOM 4128 C CA . PHE A 1 521 ? -18.270 8.337 19.102 1.00 75.94 521 PHE A CA 1
ATOM 4129 C C . PHE A 1 521 ? -18.909 9.084 20.284 1.00 75.94 521 PHE A C 1
ATOM 4131 O O . PHE A 1 521 ? -18.549 10.222 20.579 1.00 75.94 521 PHE A O 1
ATOM 4138 N N . ALA A 1 522 ? -19.781 8.408 21.040 1.00 68.25 522 ALA A N 1
ATOM 4139 C CA . ALA A 1 522 ? -20.403 8.932 22.255 1.00 68.25 522 ALA A CA 1
ATOM 4140 C C . ALA A 1 522 ? -19.374 9.253 23.349 1.00 68.25 522 ALA A C 1
ATOM 4142 O O . ALA A 1 522 ? -19.378 10.341 23.924 1.00 68.25 522 ALA A O 1
ATOM 4143 N N . SER A 1 523 ? -18.448 8.324 23.604 1.00 70.69 523 SER A N 1
ATOM 4144 C CA . SER A 1 523 ? -17.403 8.489 24.620 1.00 70.69 523 SER A CA 1
ATOM 4145 C C . SER A 1 523 ? -16.461 9.643 24.288 1.00 70.69 523 SER A C 1
ATOM 4147 O O . SER A 1 523 ? -16.085 10.401 25.182 1.00 70.69 523 SER A O 1
ATOM 4149 N N . PHE A 1 524 ? -16.110 9.793 23.011 1.00 71.62 524 PHE A N 1
ATOM 4150 C CA . PHE A 1 524 ? -15.280 10.881 22.514 1.00 71.62 524 PHE A CA 1
ATOM 4151 C C . PHE A 1 524 ? -15.980 12.232 22.652 1.00 71.62 524 PHE A C 1
ATOM 4153 O O . PHE A 1 524 ? -15.392 13.174 23.180 1.00 71.62 524 PHE A O 1
ATOM 4160 N N . LEU A 1 525 ? -17.264 12.299 22.287 1.00 65.38 525 LEU A N 1
ATOM 4161 C CA . LEU A 1 525 ? -18.095 13.488 22.492 1.00 65.38 525 LEU A CA 1
ATOM 4162 C C . LEU A 1 525 ? -18.451 13.732 23.972 1.00 65.38 525 LEU A C 1
ATOM 4164 O O . LEU A 1 525 ? -19.067 14.740 24.313 1.00 65.38 525 LEU A O 1
ATOM 4168 N N . LYS A 1 526 ? -18.085 12.802 24.867 1.00 63.91 526 LYS A N 1
ATOM 4169 C CA . LYS A 1 526 ? -18.457 12.780 26.292 1.00 63.91 526 LYS A CA 1
ATOM 4170 C C . LYS A 1 526 ? -19.976 12.867 26.504 1.00 63.91 526 LYS A C 1
ATOM 4172 O O . LYS A 1 526 ? -20.436 13.382 27.525 1.00 63.91 526 LYS A O 1
ATOM 4177 N N . LEU A 1 527 ? -20.743 12.330 25.557 1.00 60.81 527 LEU A N 1
ATOM 4178 C CA . LEU A 1 527 ? -22.200 12.254 25.576 1.00 60.81 527 LEU A CA 1
ATOM 4179 C C . LEU A 1 527 ? -22.654 10.796 25.782 1.00 60.81 527 LEU A C 1
ATOM 4181 O O . LEU A 1 527 ? -21.971 9.867 25.358 1.00 60.81 527 LEU A O 1
ATOM 4185 N N . PRO A 1 528 ? -23.791 10.550 26.451 1.00 51.91 528 PRO A N 1
ATOM 4186 C CA . PRO A 1 528 ? -24.421 9.239 26.492 1.00 51.91 528 PRO A CA 1
ATOM 4187 C C . PRO A 1 528 ? -25.039 8.907 25.129 1.00 51.91 528 PRO A C 1
ATOM 4189 O O . PRO A 1 528 ? -25.472 9.800 24.401 1.00 51.91 528 PRO A O 1
ATOM 4192 N N . VAL A 1 529 ? -25.133 7.615 24.811 1.00 63.38 529 VAL A N 1
ATOM 4193 C CA . VAL A 1 529 ? -25.858 7.155 23.618 1.00 63.38 529 VAL A CA 1
ATOM 4194 C C . VAL A 1 529 ? -27.347 7.453 23.800 1.00 63.38 529 VAL A C 1
ATOM 4196 O O . VAL A 1 529 ? -27.956 7.004 24.772 1.00 63.38 529 VAL A O 1
ATOM 4199 N N . ASN A 1 530 ? -27.912 8.245 22.891 1.00 58.25 530 ASN A N 1
ATOM 4200 C CA . ASN A 1 530 ? -29.321 8.629 22.861 1.00 58.25 530 ASN A CA 1
ATOM 4201 C C . ASN A 1 530 ? -29.799 8.754 21.395 1.00 58.25 530 ASN A C 1
ATOM 4203 O O . ASN A 1 530 ? -28.957 8.785 20.495 1.00 58.25 530 ASN A O 1
ATOM 4207 N N . PRO A 1 531 ? -31.117 8.857 21.133 1.00 54.34 531 PRO A N 1
ATOM 4208 C CA . PRO A 1 531 ? -31.641 8.912 19.764 1.00 54.34 531 PRO A CA 1
ATOM 4209 C C . PRO A 1 531 ? -31.087 10.070 18.917 1.00 54.34 531 PRO A C 1
ATOM 4211 O O . PRO A 1 531 ? -30.815 9.890 17.738 1.00 54.34 531 PRO A O 1
ATOM 4214 N N . ALA A 1 532 ? -30.841 11.242 19.512 1.00 50.47 532 ALA A N 1
ATOM 4215 C CA . ALA A 1 532 ? -30.265 12.383 18.794 1.00 50.47 532 ALA A CA 1
ATOM 4216 C C . ALA A 1 532 ? -28.800 12.137 18.379 1.00 50.47 532 ALA A C 1
ATOM 4218 O O . ALA A 1 532 ? -28.361 12.556 17.308 1.00 50.47 532 ALA A O 1
ATOM 4219 N N . LEU A 1 533 ? -28.037 11.434 19.220 1.00 59.69 533 LEU A N 1
ATOM 4220 C CA . LEU A 1 533 ? -26.676 11.012 18.918 1.00 59.69 533 LEU A CA 1
ATOM 4221 C C . LEU A 1 533 ? -26.656 9.890 17.875 1.00 59.69 533 LEU A C 1
ATOM 4223 O O . LEU A 1 533 ? -25.756 9.871 17.044 1.00 59.69 533 LEU A O 1
ATOM 4227 N N . GLU A 1 534 ? -27.637 8.985 17.894 1.00 62.62 534 GLU A N 1
ATOM 4228 C CA . GLU A 1 534 ? -27.838 7.973 16.847 1.00 62.62 534 GLU A CA 1
ATOM 4229 C C . GLU A 1 534 ? -28.121 8.629 15.489 1.00 62.62 534 GLU A C 1
ATOM 4231 O O . GLU A 1 534 ? -27.509 8.248 14.492 1.00 62.62 534 GLU A O 1
ATOM 4236 N N . ASP A 1 535 ? -28.962 9.666 15.455 1.00 58.53 535 ASP A N 1
ATOM 4237 C CA . ASP A 1 535 ? -29.244 10.431 14.237 1.00 58.53 535 ASP A CA 1
ATOM 4238 C C . ASP A 1 535 ? -27.998 11.182 13.737 1.00 58.53 535 ASP A C 1
ATOM 4240 O O . ASP A 1 535 ? -27.704 11.169 12.541 1.00 58.53 535 ASP A O 1
ATOM 4244 N N . LEU A 1 536 ? -27.212 11.792 14.636 1.00 63.81 536 LEU A N 1
ATOM 4245 C CA . LEU A 1 536 ? -25.933 12.421 14.280 1.00 63.81 536 LEU A CA 1
ATOM 4246 C C . LEU A 1 536 ? -24.918 11.392 13.766 1.00 63.81 536 LEU A C 1
ATOM 4248 O O . LEU A 1 536 ? -24.240 11.646 12.771 1.00 63.81 536 LEU A O 1
ATOM 4252 N N . PHE A 1 537 ? -24.827 10.234 14.416 1.00 66.31 537 PHE A N 1
ATOM 4253 C CA . PHE A 1 537 ? -23.969 9.131 13.996 1.00 66.31 537 PHE A CA 1
ATOM 4254 C C . PHE A 1 537 ? -24.357 8.641 12.595 1.00 66.31 537 PHE A C 1
ATOM 4256 O O . PHE A 1 537 ? -23.481 8.483 11.753 1.00 66.31 537 PHE A O 1
ATOM 4263 N N . ALA A 1 538 ? -25.654 8.530 12.294 1.00 65.50 538 ALA A N 1
ATOM 4264 C CA . ALA A 1 538 ? -26.167 8.161 10.972 1.00 65.50 538 ALA A CA 1
ATOM 4265 C C . ALA A 1 538 ? -25.878 9.199 9.867 1.00 65.50 538 ALA A C 1
ATOM 4267 O O . ALA A 1 538 ? -25.947 8.882 8.680 1.00 65.50 538 ALA A O 1
ATOM 4268 N N . LEU A 1 539 ? -25.548 10.451 10.213 1.00 63.50 539 LEU A N 1
ATOM 4269 C CA . LEU A 1 539 ? -25.062 11.426 9.227 1.00 63.50 539 LEU A CA 1
ATOM 4270 C C . LEU A 1 539 ? -23.603 11.163 8.824 1.00 63.50 539 LEU A C 1
ATOM 4272 O O . LEU A 1 539 ? -23.201 11.528 7.712 1.00 63.50 539 LEU A O 1
ATOM 4276 N N . PHE A 1 540 ? -22.820 10.565 9.725 1.00 69.81 540 PHE A N 1
ATOM 4277 C CA . PHE A 1 540 ? -21.436 10.165 9.485 1.00 69.81 540 PHE A CA 1
ATOM 4278 C C . PHE A 1 540 ? -21.342 8.758 8.878 1.00 69.81 540 PHE A C 1
ATOM 4280 O O . PHE A 1 540 ? -20.619 8.608 7.901 1.00 69.81 540 PHE A O 1
ATOM 4287 N N . ASP A 1 541 ? -22.082 7.778 9.402 1.00 72.00 541 ASP A N 1
ATOM 4288 C CA . ASP A 1 541 ? -22.210 6.405 8.882 1.00 72.00 541 ASP A CA 1
ATOM 4289 C C . ASP A 1 541 ? -23.072 6.410 7.609 1.00 72.00 541 ASP A C 1
ATOM 4291 O O . ASP A 1 541 ? -24.305 6.430 7.650 1.00 72.00 541 ASP A O 1
ATOM 4295 N N . ARG A 1 542 ? -22.420 6.486 6.445 1.00 62.25 542 ARG A N 1
ATOM 4296 C CA . ARG A 1 542 ? -23.104 6.717 5.164 1.00 62.25 542 ARG A CA 1
ATOM 4297 C C . ARG A 1 542 ? -23.491 5.429 4.467 1.00 62.25 542 ARG A C 1
ATOM 4299 O O . ARG A 1 542 ? -24.394 5.466 3.624 1.00 62.25 542 ARG A O 1
ATOM 4306 N N . ASP A 1 543 ? -22.773 4.344 4.726 1.00 61.44 543 ASP A N 1
ATOM 4307 C CA . ASP A 1 543 ? -23.098 3.028 4.186 1.00 61.44 543 ASP A CA 1
ATOM 4308 C C . ASP A 1 543 ? -24.043 2.221 5.096 1.00 61.44 543 ASP A C 1
ATOM 4310 O O . ASP A 1 543 ? -24.626 1.229 4.641 1.00 61.44 543 ASP A O 1
ATOM 4314 N N . GLY A 1 544 ? -24.305 2.723 6.307 1.00 67.88 544 GLY A N 1
ATOM 4315 C CA . GLY A 1 544 ? -25.233 2.146 7.270 1.00 67.88 544 GLY A CA 1
ATOM 4316 C C . GLY A 1 544 ? -24.698 0.851 7.871 1.00 67.88 544 GLY A C 1
ATOM 4317 O O . GLY A 1 544 ? -25.497 -0.017 8.245 1.00 67.88 544 GLY A O 1
ATOM 4318 N N . ASP A 1 545 ? -23.374 0.668 7.889 1.00 69.31 545 ASP A N 1
ATOM 4319 C CA . ASP A 1 545 ? -22.733 -0.520 8.446 1.00 69.31 545 ASP A CA 1
ATOM 4320 C C . ASP A 1 545 ? -22.638 -0.492 9.984 1.00 69.31 545 ASP A C 1
ATOM 4322 O O . ASP A 1 545 ? -22.277 -1.501 10.601 1.00 69.31 545 ASP A O 1
ATOM 4326 N N . GLY A 1 546 ? -23.070 0.610 10.612 1.00 72.38 546 GLY A N 1
ATOM 4327 C CA . GLY A 1 546 ? -23.079 0.814 12.057 1.00 72.38 546 GLY A CA 1
ATOM 4328 C C . GLY A 1 546 ? -21.734 1.284 12.609 1.00 72.38 546 GLY A C 1
ATOM 4329 O O . GLY A 1 546 ? -21.551 1.319 13.831 1.00 72.38 546 GLY A O 1
ATOM 4330 N N . THR A 1 547 ? -20.781 1.614 11.737 1.00 78.94 547 THR A N 1
ATOM 4331 C CA . THR A 1 547 ? -19.461 2.138 12.077 1.00 78.94 547 THR A CA 1
ATOM 4332 C C . THR A 1 547 ? -19.119 3.348 11.210 1.00 78.94 547 THR A C 1
ATOM 4334 O O . THR A 1 547 ? -19.701 3.544 10.158 1.00 78.94 547 THR A O 1
ATOM 4337 N N . ILE A 1 548 ? -18.184 4.185 11.661 1.00 75.00 548 ILE A N 1
ATOM 4338 C CA . ILE A 1 548 ? -17.656 5.301 10.867 1.00 75.00 548 ILE A CA 1
ATOM 4339 C C . ILE A 1 548 ? -16.213 4.967 10.500 1.00 75.00 548 ILE A C 1
ATOM 4341 O O . ILE A 1 548 ? -15.344 4.858 11.376 1.00 75.00 548 ILE A O 1
ATOM 4345 N N . ASP A 1 549 ? -15.940 4.796 9.210 1.00 74.62 549 ASP A N 1
ATOM 4346 C CA . ASP A 1 549 ? -14.576 4.663 8.706 1.00 74.62 549 ASP A CA 1
ATOM 4347 C C . ASP A 1 549 ? -13.865 6.029 8.588 1.00 74.62 549 ASP A C 1
ATOM 4349 O O . ASP A 1 549 ? -14.456 7.103 8.738 1.00 74.62 549 ASP A O 1
ATOM 4353 N N . PHE A 1 550 ? -12.552 6.024 8.337 1.00 76.50 550 PHE A N 1
ATOM 4354 C CA . PHE A 1 550 ? -11.792 7.276 8.257 1.00 76.50 550 PHE A CA 1
ATOM 4355 C C . PHE A 1 550 ? -12.278 8.203 7.127 1.00 76.50 550 PHE A C 1
ATOM 4357 O O . PHE A 1 550 ? -12.251 9.430 7.252 1.00 76.50 550 PHE A O 1
ATOM 4364 N N . ARG A 1 551 ? -12.746 7.641 6.010 1.00 71.12 551 ARG A N 1
ATOM 4365 C CA . ARG A 1 551 ? -13.261 8.417 4.880 1.00 71.12 551 ARG A CA 1
ATOM 4366 C C . ARG A 1 551 ? -14.582 9.083 5.242 1.00 71.12 551 ARG A C 1
ATOM 4368 O O . ARG A 1 551 ? -14.772 10.257 4.920 1.00 71.12 551 ARG A O 1
ATOM 4375 N N . GLU A 1 552 ? -15.475 8.349 5.880 1.00 71.50 552 GLU A N 1
ATOM 4376 C CA . GLU A 1 552 ? -16.749 8.831 6.396 1.00 71.50 552 GLU A CA 1
ATOM 4377 C C . GLU A 1 552 ? -16.552 9.927 7.433 1.00 71.50 552 GLU A C 1
ATOM 4379 O O . GLU A 1 552 ? -17.168 10.985 7.314 1.00 71.50 552 GLU A O 1
ATOM 4384 N N . TYR A 1 553 ? -15.597 9.746 8.346 1.00 76.69 553 TYR A N 1
ATOM 4385 C CA . TYR A 1 553 ? -15.194 10.768 9.304 1.00 76.69 553 TYR A CA 1
ATOM 4386 C C . TYR A 1 553 ? -14.752 12.067 8.611 1.00 76.69 553 TYR A C 1
ATOM 4388 O O . TYR A 1 553 ? -15.330 13.127 8.852 1.00 76.69 553 TYR A O 1
ATOM 4396 N N . VAL A 1 554 ? -13.798 12.001 7.672 1.00 70.50 554 VAL A N 1
ATOM 4397 C CA . VAL A 1 554 ? -13.293 13.193 6.956 1.00 70.50 554 VAL A CA 1
ATOM 4398 C C . VAL A 1 554 ? -14.397 13.887 6.156 1.00 70.50 554 VAL A C 1
ATOM 4400 O O . VAL A 1 554 ? -14.462 15.121 6.109 1.00 70.50 554 VAL A O 1
ATOM 4403 N N . ILE A 1 555 ? -15.266 13.113 5.501 1.00 65.62 555 ILE A N 1
ATOM 4404 C CA . ILE A 1 555 ? -16.399 13.645 4.741 1.00 65.62 555 ILE A CA 1
ATOM 4405 C C . ILE A 1 555 ? -17.413 14.304 5.683 1.00 65.62 555 ILE A C 1
ATOM 4407 O O . ILE A 1 555 ? -17.861 15.413 5.387 1.00 65.62 555 ILE A O 1
ATOM 4411 N N . GLY A 1 556 ? -17.748 13.654 6.797 1.00 64.56 556 GLY A N 1
ATOM 4412 C CA . GLY A 1 556 ? -18.668 14.153 7.812 1.00 64.56 556 GLY A CA 1
ATOM 4413 C C . GLY A 1 556 ? -18.179 15.467 8.411 1.00 64.56 556 GLY A C 1
ATOM 4414 O O . GLY A 1 556 ? -18.873 16.476 8.307 1.00 64.56 556 GLY A O 1
ATOM 4415 N N . VAL A 1 557 ? -16.933 15.520 8.888 1.00 67.94 557 VAL A N 1
ATOM 4416 C CA . VAL A 1 557 ? -16.327 16.755 9.415 1.00 67.94 557 VAL A CA 1
ATOM 4417 C C . VAL A 1 557 ? -16.301 17.859 8.349 1.00 67.94 557 VAL A C 1
ATOM 4419 O O . VAL A 1 557 ? -16.656 19.011 8.605 1.00 67.94 557 VAL A O 1
ATOM 4422 N N . THR A 1 558 ? -15.929 17.535 7.110 1.00 62.38 558 THR A N 1
ATOM 4423 C CA . THR A 1 558 ? -15.783 18.554 6.059 1.00 62.38 558 THR A CA 1
ATOM 4424 C C . THR A 1 558 ? -17.117 19.118 5.567 1.00 62.38 558 THR A C 1
ATOM 4426 O O . THR A 1 558 ? -17.187 20.307 5.257 1.00 62.38 558 THR A O 1
ATOM 4429 N N . ILE A 1 559 ? -18.157 18.289 5.450 1.00 61.34 559 ILE A N 1
ATOM 4430 C CA . ILE A 1 559 ? -19.448 18.685 4.867 1.00 61.34 559 ILE A CA 1
ATOM 4431 C C . ILE A 1 559 ? -20.441 19.133 5.939 1.00 61.34 559 ILE A C 1
ATOM 4433 O O . ILE A 1 559 ? -21.154 20.105 5.715 1.00 61.34 559 ILE A O 1
ATOM 4437 N N . LEU A 1 560 ? -20.514 18.437 7.073 1.00 59.88 560 LEU A N 1
ATOM 4438 C CA . LEU A 1 560 ? -21.528 18.688 8.100 1.00 59.88 560 LEU A CA 1
ATOM 4439 C C . LEU A 1 560 ? -21.070 19.758 9.089 1.00 59.88 560 LEU A C 1
ATOM 4441 O O . LEU A 1 560 ? -21.859 20.614 9.478 1.00 59.88 560 LEU A O 1
ATOM 4445 N N . CYS A 1 561 ? -19.793 19.736 9.469 1.00 60.91 561 CYS A N 1
ATOM 4446 C CA . CYS A 1 561 ? -19.295 20.570 10.559 1.00 60.91 561 CYS A CA 1
ATOM 4447 C C . CYS A 1 561 ? -18.718 21.912 10.096 1.00 60.91 561 CYS A C 1
ATOM 4449 O O . CYS A 1 561 ? -18.879 22.927 10.768 1.00 60.91 561 CYS A O 1
ATOM 4451 N N . ARG A 1 562 ? -18.062 21.971 8.931 1.00 61.19 562 ARG A N 1
ATOM 4452 C CA . ARG A 1 562 ? -17.439 23.225 8.469 1.00 61.19 562 ARG A CA 1
ATOM 4453 C C . ARG A 1 562 ? -18.410 24.345 8.087 1.00 61.19 562 ARG A C 1
ATOM 4455 O O . ARG A 1 562 ? -18.102 25.483 8.429 1.00 61.19 562 ARG A O 1
ATOM 4462 N N . PRO A 1 563 ? -19.550 24.097 7.412 1.00 53.88 563 PRO A N 1
ATOM 4463 C CA . PRO A 1 563 ? -20.523 25.160 7.152 1.00 53.88 563 PRO A CA 1
ATOM 4464 C C . PRO A 1 563 ? -21.163 25.706 8.438 1.00 53.88 563 PRO A C 1
ATOM 4466 O O . PRO A 1 563 ? -21.632 26.837 8.444 1.00 53.88 563 PRO A O 1
ATOM 4469 N N . ALA A 1 564 ? -21.160 24.913 9.516 1.00 53.06 564 ALA A N 1
ATOM 4470 C CA . ALA A 1 564 ? -21.701 25.259 10.829 1.00 53.06 564 ALA A CA 1
ATOM 4471 C C . ALA A 1 564 ? -20.728 26.070 11.714 1.00 53.06 564 ALA A C 1
ATOM 4473 O O . ALA A 1 564 ? -21.153 26.657 12.702 1.00 53.06 564 ALA A O 1
ATOM 4474 N N . ASN A 1 565 ? -19.445 26.143 11.343 1.00 60.09 565 ASN A N 1
ATOM 4475 C CA . ASN A 1 565 ? -18.391 26.854 12.079 1.00 60.09 565 ASN A CA 1
ATOM 4476 C C . ASN A 1 565 ? -18.047 28.231 11.481 1.00 60.09 565 ASN A C 1
ATOM 4478 O O . ASN A 1 565 ? -16.951 28.753 11.694 1.00 60.09 565 ASN A O 1
ATOM 4482 N N . THR A 1 566 ? -18.948 28.827 10.698 1.00 65.38 566 THR A N 1
ATOM 4483 C CA . THR A 1 566 ? -18.791 30.228 10.291 1.00 65.38 566 THR A CA 1
ATOM 4484 C C . THR A 1 566 ? -18.957 31.138 11.506 1.00 65.38 566 THR A C 1
ATOM 4486 O O . THR A 1 566 ? -19.734 30.853 12.415 1.00 65.38 566 THR A O 1
ATOM 4489 N N . GLU A 1 567 ? -18.214 32.244 11.533 1.00 68.25 567 GLU A N 1
ATOM 4490 C CA . GLU A 1 567 ? -18.227 33.198 12.648 1.00 68.25 567 GLU A CA 1
ATOM 4491 C C . GLU A 1 567 ? -19.646 33.690 12.977 1.00 68.25 567 GLU A C 1
ATOM 4493 O O . GLU A 1 567 ? -20.008 33.777 14.149 1.00 68.25 567 GLU A O 1
ATOM 4498 N N . ASP A 1 568 ? -20.473 33.907 11.951 1.00 61.81 568 ASP A N 1
ATOM 4499 C CA . ASP A 1 568 ? -21.869 34.324 12.094 1.00 61.81 568 ASP A CA 1
ATOM 4500 C C . ASP A 1 568 ? -22.744 33.253 12.767 1.00 61.81 568 ASP A C 1
ATOM 4502 O O . ASP A 1 568 ? -23.543 33.570 13.648 1.00 61.81 568 ASP A O 1
ATOM 4506 N N . VAL A 1 569 ? -22.570 31.975 12.407 1.00 60.56 569 VAL A N 1
ATOM 4507 C CA . VAL A 1 569 ? -23.333 30.857 12.990 1.00 60.56 569 VAL A CA 1
ATOM 4508 C C . VAL A 1 569 ? -22.876 30.572 14.420 1.00 60.56 569 VAL A C 1
ATOM 4510 O O . VAL A 1 569 ? -23.714 30.343 15.288 1.00 60.56 569 VAL A O 1
ATOM 4513 N N . LEU A 1 570 ? -21.572 30.665 14.701 1.00 67.31 570 LEU A N 1
ATOM 4514 C CA . LEU A 1 570 ? -21.035 30.519 16.058 1.00 67.31 570 LEU A CA 1
ATOM 4515 C C . LEU A 1 570 ? -21.491 31.650 16.978 1.00 67.31 570 LEU A C 1
ATOM 4517 O O . LEU A 1 570 ? -21.795 31.404 18.141 1.00 67.31 570 LEU A O 1
ATOM 4521 N N . ARG A 1 571 ? -21.579 32.880 16.467 1.00 70.25 571 ARG A N 1
ATOM 4522 C CA . ARG A 1 571 ? -22.098 34.028 17.220 1.00 70.25 571 ARG A CA 1
ATOM 4523 C C . ARG A 1 571 ? -23.588 33.902 17.495 1.00 70.25 571 ARG A C 1
ATOM 4525 O O . ARG A 1 571 ? -24.031 34.236 18.587 1.00 70.25 571 ARG A O 1
ATOM 4532 N N . MET A 1 572 ? -24.345 33.398 16.525 1.00 57.25 572 MET A N 1
ATOM 4533 C CA . MET A 1 572 ? -25.764 33.105 16.702 1.00 57.25 572 MET A CA 1
ATOM 4534 C C . MET A 1 572 ? -25.980 31.973 17.715 1.00 57.25 572 MET A C 1
ATOM 4536 O O . MET A 1 572 ? -26.838 32.100 18.577 1.00 57.25 572 MET A O 1
ATOM 4540 N N . ALA A 1 573 ? -25.173 30.909 17.664 1.00 62.88 573 ALA A N 1
ATOM 4541 C CA . ALA A 1 573 ? -25.201 29.841 18.658 1.00 62.88 573 ALA A CA 1
ATOM 4542 C C . ALA A 1 573 ? -24.827 30.364 20.053 1.00 62.88 573 ALA A C 1
ATOM 4544 O O . ALA A 1 573 ? -25.559 30.111 20.995 1.00 62.88 573 ALA A O 1
ATOM 4545 N N . PHE A 1 574 ? -23.758 31.153 20.190 1.00 68.50 574 PHE A N 1
ATOM 4546 C CA . PHE A 1 574 ? -23.347 31.723 21.477 1.00 68.50 574 PHE A CA 1
ATOM 4547 C C . PHE A 1 574 ? -24.464 32.543 22.135 1.00 68.50 574 PHE A C 1
ATOM 4549 O O . PHE A 1 574 ? -24.804 32.291 23.284 1.00 68.50 574 PHE A O 1
ATOM 4556 N N . LYS A 1 575 ? -25.109 33.433 21.369 1.00 66.56 575 LYS A N 1
ATOM 4557 C CA . LYS A 1 575 ? -26.265 34.221 21.828 1.00 66.56 575 LYS A CA 1
ATOM 4558 C C . LYS A 1 575 ? -27.489 33.394 22.217 1.00 66.56 575 LYS A C 1
ATOM 4560 O O . LYS A 1 575 ? -28.366 33.903 22.887 1.00 66.56 575 LYS A O 1
ATOM 4565 N N . LEU A 1 576 ? -27.600 32.158 21.737 1.00 59.28 576 LEU A N 1
ATOM 4566 C CA . LEU A 1 576 ? -28.690 31.269 22.139 1.00 59.28 576 LEU A CA 1
ATOM 4567 C C . LEU A 1 576 ? -28.388 30.544 23.445 1.00 59.28 576 LEU A C 1
ATOM 4569 O O . LEU A 1 576 ? -29.321 30.182 24.152 1.00 59.28 576 LEU A O 1
ATOM 4573 N N . PHE A 1 577 ? -27.110 30.292 23.730 1.00 64.62 577 PHE A N 1
ATOM 4574 C CA . PHE A 1 577 ? -26.665 29.703 24.992 1.00 64.62 577 PHE A CA 1
ATOM 4575 C C . PHE A 1 577 ? -26.660 30.717 26.133 1.00 64.62 577 PHE A C 1
ATOM 4577 O O . PHE A 1 577 ? -26.962 30.339 27.257 1.00 64.62 577 PHE A O 1
ATOM 4584 N N . ASP A 1 578 ? -26.325 31.964 25.834 1.00 71.38 578 ASP A N 1
ATOM 4585 C CA . ASP A 1 578 ? -26.398 33.111 26.734 1.00 71.38 578 ASP A CA 1
ATOM 4586 C C . ASP A 1 578 ? -27.862 33.575 26.843 1.00 71.38 578 ASP A C 1
ATOM 4588 O O . ASP A 1 578 ? -28.379 34.255 25.958 1.00 71.38 578 ASP A O 1
ATOM 4592 N N . THR A 1 579 ? -28.579 33.092 27.863 1.00 67.81 579 THR A N 1
ATOM 4593 C CA . THR A 1 579 ? -30.035 33.313 27.975 1.00 67.81 579 THR A CA 1
ATOM 4594 C C . THR A 1 579 ? -30.339 34.667 28.616 1.00 67.81 579 THR A C 1
ATOM 4596 O O . THR A 1 579 ? -31.422 35.218 28.405 1.00 67.81 579 THR A O 1
ATOM 4599 N N . ASP A 1 580 ? -29.413 35.194 29.417 1.00 74.38 580 ASP A N 1
ATOM 4600 C CA . ASP A 1 580 ? -29.529 36.496 30.072 1.00 74.38 580 ASP A CA 1
ATOM 4601 C C . ASP A 1 580 ? -28.800 37.639 29.336 1.00 74.38 580 ASP A C 1
ATOM 4603 O O . ASP A 1 580 ? -28.883 38.789 29.775 1.00 74.38 580 ASP A O 1
ATOM 4607 N N . GLU A 1 581 ? -28.212 37.345 28.171 1.00 77.88 581 GLU A N 1
ATOM 4608 C CA . GLU A 1 581 ? -27.497 38.269 27.281 1.00 77.88 581 GLU A CA 1
ATOM 4609 C C . GLU A 1 581 ? -26.317 38.984 27.969 1.00 77.88 581 GLU A C 1
ATOM 4611 O O . GLU A 1 581 ? -25.993 40.133 27.642 1.00 77.88 581 GLU A O 1
ATOM 4616 N N . ASP A 1 582 ? -25.669 38.327 28.936 1.00 80.75 582 ASP A N 1
ATOM 4617 C CA . ASP A 1 582 ? -24.566 38.896 29.719 1.00 80.75 582 ASP A CA 1
ATOM 4618 C C . ASP A 1 582 ? -23.176 38.735 29.057 1.00 80.75 582 ASP A C 1
ATOM 4620 O O . ASP A 1 582 ? -22.143 39.127 29.620 1.00 80.75 582 ASP A O 1
ATOM 4624 N N . GLU A 1 583 ? -23.165 38.224 27.821 1.00 80.19 583 GLU A N 1
ATOM 4625 C CA . GLU A 1 583 ? -22.007 37.854 27.005 1.00 80.19 583 GLU A CA 1
ATOM 4626 C C . GLU A 1 583 ? -21.160 36.716 27.602 1.00 80.19 583 GLU A C 1
ATOM 4628 O O . GLU A 1 583 ? -19.989 36.532 27.232 1.00 80.19 583 GLU A O 1
ATOM 4633 N N . ARG A 1 584 ? -21.733 35.925 28.514 1.00 84.62 584 ARG A N 1
ATOM 4634 C CA . ARG A 1 584 ? -21.091 34.785 29.170 1.00 84.62 584 ARG A CA 1
ATOM 4635 C C . ARG A 1 584 ? -22.069 33.616 29.216 1.00 84.62 584 ARG A C 1
ATOM 4637 O O . ARG A 1 584 ? -23.264 33.771 29.365 1.00 84.62 584 ARG A O 1
ATOM 4644 N N . ILE A 1 585 ? -21.553 32.395 29.103 1.00 81.00 585 ILE A N 1
ATOM 4645 C CA . ILE A 1 585 ? -22.391 31.199 29.254 1.00 81.00 585 ILE A CA 1
ATOM 4646 C C . ILE A 1 585 ? -22.043 30.531 30.576 1.00 81.00 585 ILE A C 1
ATOM 4648 O O . ILE A 1 585 ? -20.951 29.976 30.755 1.00 81.00 585 ILE A O 1
ATOM 4652 N N . THR A 1 586 ? -22.982 30.545 31.515 1.00 83.44 586 THR A N 1
ATOM 4653 C CA . THR A 1 586 ? -22.823 29.857 32.795 1.00 83.44 586 THR A CA 1
ATOM 4654 C C . THR A 1 586 ? -23.024 28.348 32.649 1.00 83.44 586 THR A C 1
ATOM 4656 O O . THR A 1 586 ? -23.625 27.833 31.702 1.00 83.44 586 THR A O 1
ATOM 4659 N N . ARG A 1 587 ? -22.559 27.573 33.639 1.00 79.69 587 ARG A N 1
ATOM 4660 C CA . ARG A 1 587 ? -22.753 26.111 33.640 1.00 79.69 587 ARG A CA 1
ATOM 4661 C C . ARG A 1 587 ? -24.228 25.714 33.597 1.00 79.69 587 ARG A C 1
ATOM 4663 O O . ARG A 1 587 ? -24.549 24.658 33.050 1.00 79.69 587 ARG A O 1
ATOM 4670 N N . ALA A 1 588 ? -25.097 26.513 34.211 1.00 75.12 588 ALA A N 1
ATOM 4671 C CA . ALA A 1 588 ? -26.526 26.247 34.259 1.00 75.12 588 ALA A CA 1
ATOM 4672 C C . ALA A 1 588 ? -27.158 26.405 32.873 1.00 75.12 588 ALA A C 1
ATOM 4674 O O . ALA A 1 588 ? -27.846 25.489 32.429 1.00 75.12 588 ALA A O 1
ATOM 4675 N N . GLU A 1 589 ? -26.848 27.492 32.170 1.00 73.62 589 GLU A N 1
ATOM 4676 C CA . GLU A 1 589 ? -27.356 27.772 30.823 1.00 73.62 589 GLU A CA 1
ATOM 4677 C C . GLU A 1 589 ? -26.815 26.783 29.794 1.00 73.62 589 GLU A C 1
ATOM 4679 O O . GLU A 1 589 ? -27.583 26.149 29.069 1.00 73.62 589 GLU A O 1
ATOM 4684 N N . PHE A 1 590 ? -25.503 26.525 29.837 1.00 75.12 590 PHE A N 1
ATOM 4685 C CA . PHE A 1 590 ? -24.866 25.503 29.009 1.00 75.12 590 PHE A CA 1
ATOM 4686 C C . PHE A 1 590 ? -25.526 24.134 29.186 1.00 75.12 590 PHE A C 1
ATOM 4688 O O . PHE A 1 590 ? -25.777 23.413 28.219 1.00 75.12 590 PHE A O 1
ATOM 4695 N N . SER A 1 591 ? -25.848 23.783 30.434 1.00 70.19 591 SER A N 1
ATOM 4696 C CA . SER A 1 591 ? -26.502 22.518 30.751 1.00 70.19 591 SER A CA 1
ATOM 4697 C C . SER A 1 591 ? -27.966 22.488 30.316 1.00 70.19 591 SER A C 1
ATOM 4699 O O . SER A 1 591 ? -28.434 21.467 29.820 1.00 70.19 591 SER A O 1
ATOM 4701 N N . ALA A 1 592 ? -28.708 23.573 30.519 1.00 67.62 592 ALA A N 1
ATOM 4702 C CA . ALA A 1 592 ? -30.123 23.649 30.178 1.00 67.62 592 ALA A CA 1
ATOM 4703 C C . ALA A 1 592 ? -30.339 23.489 28.669 1.00 67.62 592 ALA A C 1
ATOM 4705 O O . ALA A 1 592 ? -31.170 22.684 28.243 1.00 67.62 592 ALA A O 1
ATOM 4706 N N . LEU A 1 593 ? -29.529 24.180 27.866 1.00 64.19 593 LEU A N 1
ATOM 4707 C CA . LEU A 1 593 ? -29.672 24.166 26.419 1.00 64.19 593 LEU A CA 1
ATOM 4708 C C . LEU A 1 593 ? -29.240 22.828 25.812 1.00 64.19 593 LEU A C 1
ATOM 4710 O O . LEU A 1 593 ? -29.974 22.260 25.010 1.00 64.19 593 LEU A O 1
ATOM 4714 N N . LEU A 1 594 ? -28.121 22.244 26.255 1.00 63.34 594 LEU A N 1
ATOM 4715 C CA . LEU A 1 594 ? -27.704 20.914 25.789 1.00 63.34 594 LEU A CA 1
ATOM 4716 C C . LEU A 1 594 ? -28.686 19.806 26.186 1.00 63.34 594 LEU A C 1
ATOM 4718 O O . LEU A 1 594 ? -28.913 18.892 25.396 1.00 63.34 594 LEU A O 1
ATOM 4722 N N . ARG A 1 595 ? -29.304 19.882 27.373 1.00 66.06 595 ARG A N 1
ATOM 4723 C CA . ARG A 1 595 ? -30.377 18.950 27.768 1.00 66.06 595 ARG A CA 1
ATOM 4724 C C . ARG A 1 595 ? -31.586 19.057 26.847 1.00 66.06 595 ARG A C 1
ATOM 4726 O O . ARG A 1 595 ? -32.157 18.028 26.497 1.00 66.06 595 ARG A O 1
ATOM 4733 N N . SER A 1 596 ? -31.937 20.279 26.448 1.00 60.59 596 SER A N 1
ATOM 4734 C CA . SER A 1 596 ? -33.022 20.554 25.505 1.00 60.59 596 SER A CA 1
ATOM 4735 C C . SER A 1 596 ? -32.687 20.050 24.094 1.00 60.59 596 SER A C 1
ATOM 4737 O O . SER A 1 596 ? -33.453 19.286 23.514 1.00 60.59 596 SER A O 1
ATOM 4739 N N . ALA A 1 597 ? -31.495 20.371 23.581 1.00 57.28 597 ALA A N 1
ATOM 4740 C CA . ALA A 1 597 ? -31.033 19.974 22.249 1.00 57.28 597 ALA A CA 1
ATOM 4741 C C . ALA A 1 597 ? -30.854 18.453 22.085 1.00 57.28 597 ALA A C 1
ATOM 4743 O O . ALA A 1 597 ? -31.069 17.921 21.000 1.00 57.28 597 ALA A O 1
ATOM 4744 N N . LEU A 1 598 ? -30.452 17.753 23.151 1.00 55.19 598 LEU A N 1
ATOM 4745 C CA . LEU A 1 598 ? -30.211 16.304 23.146 1.00 55.19 598 LEU A CA 1
ATOM 4746 C C . LEU A 1 598 ? -31.389 15.481 23.692 1.00 55.19 598 LEU A C 1
ATOM 4748 O O . LEU A 1 598 ? -31.344 14.253 23.631 1.00 55.19 598 LEU A O 1
ATOM 4752 N N . GLY A 1 599 ? -32.413 16.127 24.259 1.00 55.97 599 GLY A N 1
ATOM 4753 C CA . GLY A 1 599 ? -33.591 15.469 24.830 1.00 55.97 599 GLY A CA 1
ATOM 4754 C C . GLY A 1 599 ? -33.317 14.610 26.073 1.00 55.97 599 GLY A C 1
ATOM 4755 O O . GLY A 1 599 ? -33.974 13.587 26.259 1.00 55.97 599 GLY A O 1
ATOM 4756 N N . VAL A 1 600 ? -32.346 14.973 26.924 1.00 52.78 600 VAL A N 1
ATOM 4757 C CA . VAL A 1 600 ? -31.957 14.173 28.108 1.00 52.78 600 VAL A CA 1
ATOM 4758 C C . VAL A 1 600 ? -31.994 15.011 29.385 1.00 52.78 600 VAL A C 1
ATOM 4760 O O . VAL A 1 600 ? -31.380 16.070 29.445 1.00 52.78 600 VAL A O 1
ATOM 4763 N N . CYS A 1 601 ? -32.647 14.519 30.444 1.00 43.81 601 CYS A N 1
ATOM 4764 C CA . CYS A 1 601 ? -32.810 15.257 31.705 1.00 43.81 601 CYS A CA 1
ATOM 4765 C C . CYS A 1 601 ? -31.590 15.173 32.655 1.00 43.81 601 CYS A C 1
ATOM 4767 O O . CYS A 1 601 ? -31.307 16.145 33.354 1.00 43.81 601 CYS A O 1
ATOM 4769 N N . ASP A 1 602 ? -30.816 14.077 32.620 1.00 52.34 602 ASP A N 1
ATOM 4770 C CA . ASP A 1 602 ? -29.727 13.778 33.578 1.00 52.34 602 ASP A CA 1
ATOM 4771 C C . ASP A 1 602 ? -28.332 13.655 32.924 1.00 52.34 602 ASP A C 1
ATOM 4773 O O . ASP A 1 602 ? -27.599 12.680 33.091 1.00 52.34 602 ASP A O 1
ATOM 4777 N N . LEU A 1 603 ? -27.932 14.671 32.159 1.00 54.34 603 LEU A N 1
ATOM 4778 C CA . LEU A 1 603 ? -26.577 14.790 31.598 1.00 54.34 603 LEU A CA 1
ATOM 4779 C C . LEU A 1 603 ? -25.600 15.446 32.599 1.00 54.34 603 LEU A C 1
ATOM 4781 O O . LEU A 1 603 ? -25.828 16.577 33.041 1.00 54.34 603 LEU A O 1
ATOM 4785 N N . ASN A 1 604 ? -24.477 14.783 32.921 1.00 60.88 604 ASN A N 1
ATOM 4786 C CA . ASN A 1 604 ? -23.379 15.367 33.711 1.00 60.88 604 ASN A CA 1
ATOM 4787 C C . ASN A 1 604 ? -22.357 16.076 32.802 1.00 60.88 604 ASN A C 1
ATOM 4789 O O . ASN A 1 604 ? -21.358 15.492 32.387 1.00 60.88 604 ASN A O 1
ATOM 4793 N N . MET A 1 605 ? -22.592 17.361 32.533 1.00 66.31 605 MET A N 1
ATOM 4794 C CA . MET A 1 605 ? -21.786 18.187 31.615 1.00 66.31 605 MET A CA 1
ATOM 4795 C C . MET A 1 605 ? -20.602 18.899 32.286 1.00 66.31 605 MET A C 1
ATOM 4797 O O . MET A 1 605 ? -19.903 19.690 31.658 1.00 66.31 605 MET A O 1
ATOM 4801 N N . THR A 1 606 ? -20.320 18.588 33.555 1.00 68.62 606 THR A N 1
ATOM 4802 C CA . THR A 1 606 ? -19.275 19.253 34.353 1.00 68.62 606 THR A CA 1
ATOM 4803 C C . THR A 1 606 ? -17.877 19.111 33.744 1.00 68.62 606 THR A C 1
ATOM 4805 O O . THR A 1 606 ? -17.038 19.991 33.916 1.00 68.62 606 THR A O 1
ATOM 4808 N N . LYS A 1 607 ? -17.608 17.99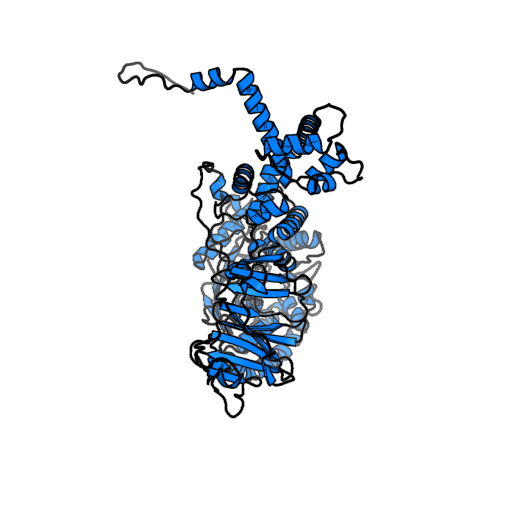6 33.051 1.00 67.81 607 LYS A N 1
ATOM 4809 C CA . LYS A 1 607 ? -16.317 17.748 32.392 1.00 67.81 607 LYS A CA 1
ATOM 4810 C C . LYS A 1 607 ? -16.168 18.515 31.080 1.00 67.81 607 LYS A C 1
ATOM 4812 O O . LYS A 1 607 ? -15.087 19.030 30.842 1.00 67.81 607 LYS A O 1
ATOM 4817 N N . LEU A 1 608 ? -17.230 18.583 30.275 1.00 69.62 608 LEU A N 1
ATOM 4818 C CA . LEU A 1 608 ? -17.229 19.294 28.994 1.00 69.62 608 LEU A CA 1
ATOM 4819 C C . LEU A 1 608 ? -17.159 20.808 29.219 1.00 69.62 608 LEU A C 1
ATOM 4821 O O . LEU A 1 608 ? -16.333 21.478 28.621 1.00 69.62 608 LEU A O 1
ATOM 4825 N N . PHE A 1 609 ? -17.930 21.333 30.176 1.00 75.56 609 PHE A N 1
ATOM 4826 C CA . PHE A 1 609 ? -17.890 22.754 30.532 1.00 75.56 609 PHE A CA 1
ATOM 4827 C C . PHE A 1 609 ? -16.482 23.216 30.942 1.00 75.56 609 PHE A C 1
ATOM 4829 O O . PHE A 1 609 ? -16.010 24.235 30.465 1.00 75.56 609 PHE A O 1
ATOM 4836 N N . LYS A 1 610 ? -15.782 22.427 31.771 1.00 78.12 610 LYS A N 1
ATOM 4837 C CA . LYS A 1 610 ? -14.396 22.707 32.197 1.00 78.12 610 LYS A CA 1
ATOM 4838 C C . LYS A 1 610 ? -13.357 22.638 31.077 1.00 78.12 610 LYS A C 1
ATOM 4840 O O . LYS A 1 610 ? -12.226 23.046 31.286 1.00 78.12 610 LYS A O 1
ATOM 4845 N N . GLU A 1 611 ? -13.690 22.011 29.959 1.00 72.81 611 GLU A N 1
ATOM 4846 C CA . GLU A 1 611 ? -12.788 21.882 28.815 1.00 72.81 611 GLU A CA 1
ATOM 4847 C C . GLU A 1 611 ? -12.940 23.059 27.847 1.00 72.81 611 GLU A C 1
ATOM 4849 O O . GLU A 1 611 ? -11.988 23.404 27.156 1.00 72.81 611 GLU A O 1
ATOM 4854 N N . ILE A 1 612 ? -14.121 23.684 27.836 1.00 77.31 612 ILE A N 1
ATOM 4855 C CA . ILE A 1 612 ? -14.403 24.912 27.086 1.00 77.31 612 ILE A CA 1
ATOM 4856 C C . ILE A 1 612 ? -13.939 26.144 27.882 1.00 77.31 612 ILE A C 1
ATOM 4858 O O . ILE A 1 612 ? -13.344 27.047 27.305 1.00 77.31 612 ILE A O 1
ATOM 4862 N N . ASP A 1 613 ? -14.173 26.150 29.198 1.00 84.31 613 ASP A N 1
ATOM 4863 C CA . ASP A 1 613 ? -13.698 27.148 30.173 1.00 84.31 613 ASP A CA 1
ATOM 4864 C C . ASP A 1 613 ? -12.185 26.979 30.413 1.00 84.31 613 ASP A C 1
ATOM 4866 O O . ASP A 1 613 ? -11.742 26.356 31.383 1.00 84.31 613 ASP A O 1
ATOM 4870 N N . ALA A 1 614 ? -11.387 27.445 29.449 1.00 76.00 614 ALA A N 1
ATOM 4871 C CA . ALA A 1 614 ? -9.944 27.233 29.408 1.00 76.00 614 ALA A CA 1
ATOM 4872 C C . ALA A 1 614 ? -9.198 28.073 30.455 1.00 76.00 614 ALA A C 1
ATOM 4874 O O . ALA A 1 614 ? -8.125 27.666 30.916 1.00 76.00 614 ALA A O 1
ATOM 4875 N N . ASP A 1 615 ? -9.748 29.231 30.828 1.00 81.00 615 ASP A N 1
ATOM 4876 C CA . ASP A 1 615 ? -9.186 30.108 31.854 1.00 81.00 615 ASP A CA 1
ATOM 4877 C C . ASP A 1 615 ? -9.661 29.771 33.283 1.00 81.00 615 ASP A C 1
ATOM 4879 O O . ASP A 1 615 ? -9.065 30.236 34.262 1.00 81.00 615 ASP A O 1
ATOM 4883 N N . GLY A 1 616 ? -10.664 28.895 33.419 1.00 80.69 616 GLY A N 1
ATOM 4884 C CA . GLY A 1 616 ? -11.211 28.452 34.698 1.00 80.69 616 GLY A CA 1
ATOM 4885 C C . GLY A 1 616 ? -12.016 29.536 35.414 1.00 80.69 616 GLY A C 1
ATOM 4886 O O . GLY A 1 616 ? -12.168 29.472 36.641 1.00 80.69 616 GLY A O 1
ATOM 4887 N N . SER A 1 617 ? -12.498 30.534 34.676 1.00 83.44 617 SER A N 1
ATOM 4888 C CA . SER A 1 617 ? -13.295 31.653 35.176 1.00 83.44 617 SER A CA 1
ATOM 4889 C C . SER A 1 617 ? -14.676 31.225 35.679 1.00 83.44 617 SER A C 1
ATOM 4891 O O . SER A 1 617 ? -15.297 31.939 36.473 1.00 83.44 617 SER A O 1
ATOM 4893 N N . GLY A 1 618 ? -15.138 30.029 35.296 1.00 81.62 618 GLY A N 1
ATOM 4894 C CA . GLY A 1 618 ? -16.434 29.477 35.681 1.00 81.62 618 GLY A CA 1
ATOM 4895 C C . GLY A 1 618 ? -17.577 29.861 34.740 1.00 81.62 618 GLY A C 1
ATOM 4896 O O . GLY A 1 618 ? -18.722 29.483 35.014 1.00 81.62 618 GLY A O 1
ATOM 4897 N N . PHE A 1 619 ? -17.277 30.562 33.647 1.00 84.50 619 PHE A N 1
ATOM 4898 C CA . PHE A 1 619 ? -18.191 30.946 32.575 1.00 84.50 619 PHE A CA 1
ATOM 4899 C C . PHE A 1 619 ? -17.467 30.868 31.225 1.00 84.50 619 PHE A C 1
ATOM 4901 O O . PHE A 1 619 ? -16.258 31.025 31.167 1.00 84.50 619 PHE A O 1
ATOM 4908 N N . ILE A 1 620 ? -18.191 30.599 30.140 1.00 84.19 620 ILE A N 1
ATOM 4909 C CA . ILE A 1 620 ? -17.597 30.472 28.803 1.00 84.19 620 ILE A CA 1
ATOM 4910 C C . ILE A 1 620 ? -17.784 31.787 28.046 1.00 84.19 620 ILE A C 1
ATOM 4912 O O . ILE A 1 620 ? -18.914 32.229 27.840 1.00 84.19 620 ILE A O 1
ATOM 4916 N N . THR A 1 621 ? -16.687 32.392 27.595 1.00 88.06 621 THR A N 1
ATOM 4917 C CA . THR A 1 621 ? -16.712 33.588 26.737 1.00 88.06 621 THR A CA 1
ATOM 4918 C C . THR A 1 621 ? -16.869 33.235 25.255 1.00 88.06 621 THR A C 1
ATOM 4920 O O . THR A 1 621 ? -16.583 32.112 24.833 1.00 88.06 621 THR A O 1
ATOM 4923 N N . PHE A 1 622 ? -17.263 34.200 24.412 1.00 82.81 622 PHE A N 1
ATOM 4924 C CA . PHE A 1 622 ? -17.370 33.963 22.963 1.00 82.81 622 PHE A CA 1
ATOM 4925 C C . PHE A 1 622 ? -16.040 33.517 22.341 1.00 82.81 622 PHE A C 1
ATOM 4927 O O . PHE A 1 622 ? -16.026 32.653 21.467 1.00 82.81 622 PHE A O 1
ATOM 4934 N N . ALA A 1 623 ? -14.917 34.073 22.805 1.00 83.06 623 ALA A N 1
ATOM 4935 C CA . ALA A 1 623 ? -13.594 33.705 22.312 1.00 83.06 623 ALA A CA 1
ATOM 4936 C C . ALA A 1 623 ? -13.249 32.243 22.642 1.00 83.06 623 ALA A C 1
ATOM 4938 O O . ALA A 1 623 ? -12.728 31.529 21.785 1.00 83.06 623 ALA A O 1
ATOM 4939 N N . GLU A 1 624 ? -13.583 31.783 23.848 1.00 83.88 624 GLU A N 1
ATOM 4940 C CA . GLU A 1 624 ? -13.399 30.389 24.269 1.00 83.88 624 GLU A CA 1
ATOM 4941 C C . GLU A 1 624 ? -14.346 29.446 23.532 1.00 83.88 624 GLU A C 1
ATOM 4943 O O . GLU A 1 624 ? -13.914 28.417 23.015 1.00 83.88 624 GLU A O 1
ATOM 4948 N N . PHE A 1 625 ? -15.614 29.832 23.386 1.00 77.94 625 PHE A N 1
ATOM 4949 C CA . PHE A 1 625 ? -16.606 29.085 22.619 1.00 77.94 625 PHE A CA 1
ATOM 4950 C C . PHE A 1 625 ? -16.190 28.928 21.149 1.00 77.94 625 PHE A C 1
ATOM 4952 O O . PHE A 1 625 ? -16.229 27.828 20.596 1.00 77.94 625 PHE A O 1
ATOM 4959 N N . GLN A 1 626 ? -15.726 30.011 20.519 1.00 79.12 626 GLN A N 1
ATOM 4960 C CA . GLN A 1 626 ? -15.237 30.006 19.142 1.00 79.12 626 GLN A CA 1
ATOM 4961 C C . GLN A 1 626 ? -13.958 29.171 19.006 1.00 79.12 626 GLN A C 1
ATOM 4963 O O . GLN A 1 626 ? -13.849 28.364 18.082 1.00 79.12 626 GLN A O 1
ATOM 4968 N N . ALA A 1 627 ? -12.997 29.328 19.920 1.00 78.56 627 ALA A N 1
ATOM 4969 C CA . ALA A 1 627 ? -11.767 28.541 19.919 1.00 78.56 627 ALA A CA 1
ATOM 4970 C C . ALA A 1 627 ? -12.060 27.043 20.085 1.00 78.56 627 ALA A C 1
ATOM 4972 O O . ALA A 1 627 ? -11.473 26.215 19.381 1.00 78.56 627 ALA A O 1
ATOM 4973 N N . PHE A 1 628 ? -13.008 26.694 20.954 1.00 75.19 628 PHE A N 1
ATOM 4974 C CA . PHE A 1 628 ? -13.444 25.322 21.168 1.00 75.19 628 PHE A CA 1
ATOM 4975 C C . PHE A 1 628 ? -14.143 24.744 19.930 1.00 75.19 628 PHE A C 1
ATOM 4977 O O . PHE A 1 628 ? -13.755 23.682 19.452 1.00 75.19 628 PHE A O 1
ATOM 4984 N N . ALA A 1 629 ? -15.095 25.466 19.333 1.00 71.06 629 ALA A N 1
ATOM 4985 C CA . ALA A 1 629 ? -15.816 25.010 18.141 1.00 71.06 629 ALA A CA 1
ATOM 4986 C C . ALA A 1 629 ? -14.911 24.857 16.902 1.00 71.06 629 ALA A C 1
ATOM 4988 O O . ALA A 1 629 ? -15.103 23.951 16.089 1.00 71.06 629 ALA A O 1
ATOM 4989 N N . LEU A 1 630 ? -13.890 25.713 16.759 1.00 69.94 630 LEU A N 1
ATOM 4990 C CA . LEU A 1 630 ? -12.896 25.618 15.683 1.00 69.94 630 LEU A CA 1
ATOM 4991 C C . LEU A 1 630 ? -11.896 24.470 15.880 1.00 69.94 630 LEU A C 1
ATOM 4993 O O . LEU A 1 630 ? -11.325 23.984 14.901 1.00 69.94 630 LEU A O 1
ATOM 4997 N N . THR A 1 631 ? -11.660 24.053 17.125 1.00 68.31 631 THR A N 1
ATOM 4998 C CA . THR A 1 631 ? -10.769 22.932 17.459 1.00 68.31 631 THR A CA 1
ATOM 4999 C C . THR A 1 631 ? -11.494 21.589 17.524 1.00 68.31 631 THR A C 1
ATOM 5001 O O . THR A 1 631 ? -10.845 20.575 17.281 1.00 68.31 631 THR A O 1
ATOM 5004 N N . HIS A 1 632 ? -12.811 21.597 17.749 1.00 66.75 632 HIS A N 1
ATOM 5005 C CA . HIS A 1 632 ? -13.676 20.418 17.855 1.00 66.75 632 HIS A CA 1
ATOM 5006 C C . HIS A 1 632 ? -14.892 20.534 16.911 1.00 66.75 632 HIS A C 1
ATOM 5008 O O . HIS A 1 632 ? -16.031 20.730 17.357 1.00 66.75 632 HIS A O 1
ATOM 5014 N N . PRO A 1 633 ? -14.676 20.473 15.582 1.00 64.88 633 PRO A N 1
ATOM 5015 C CA . PRO A 1 633 ? -15.724 20.694 14.586 1.00 64.88 633 PRO A CA 1
ATOM 5016 C C . PRO A 1 633 ? -16.904 19.717 14.708 1.00 64.88 633 PRO A C 1
ATOM 5018 O O . PRO A 1 633 ? -18.034 20.074 14.388 1.00 64.88 633 PRO A O 1
ATOM 5021 N N . GLU A 1 634 ? -16.696 18.508 15.215 1.00 60.78 634 GLU A N 1
ATOM 5022 C CA . GLU A 1 634 ? -17.733 17.501 15.461 1.00 60.78 634 GLU A CA 1
ATOM 5023 C C . GLU A 1 634 ? -18.904 17.995 16.338 1.00 60.78 634 GLU A C 1
ATOM 5025 O O . GLU A 1 634 ? -20.038 17.566 16.125 1.00 60.78 634 GLU A O 1
ATOM 5030 N N . TYR A 1 635 ? -18.689 18.966 17.236 1.00 63.72 635 TYR A N 1
ATOM 5031 C CA . TYR A 1 635 ? -19.759 19.550 18.060 1.00 63.72 635 TYR A CA 1
ATOM 5032 C C . TYR A 1 635 ? -20.599 20.602 17.314 1.00 63.72 635 TYR A C 1
ATOM 5034 O O . TYR A 1 635 ? -21.709 20.921 17.735 1.00 63.72 635 TYR A O 1
ATOM 5042 N N . ALA A 1 636 ? -20.134 21.109 16.167 1.00 61.19 636 ALA A N 1
ATOM 5043 C CA . ALA A 1 636 ? -20.811 22.154 15.392 1.00 61.19 636 ALA A CA 1
ATOM 5044 C C . ALA A 1 636 ? -22.218 21.749 14.916 1.00 61.19 636 ALA A C 1
ATOM 5046 O O . ALA A 1 636 ? -23.138 22.574 14.847 1.00 61.19 636 ALA A O 1
ATOM 5047 N N . LYS A 1 637 ? -22.418 20.459 14.607 1.00 55.50 637 LYS A N 1
ATOM 5048 C CA . LYS A 1 637 ? -23.730 19.960 14.181 1.00 55.50 637 LYS A CA 1
ATOM 5049 C C . LYS A 1 637 ? -24.732 19.911 15.339 1.00 55.50 637 LYS A C 1
ATOM 5051 O O . LYS A 1 637 ? -25.913 20.138 15.102 1.00 55.50 637 LYS A O 1
ATOM 5056 N N . LEU A 1 638 ? -24.284 19.718 16.583 1.00 61.22 638 LEU A N 1
ATOM 5057 C CA . LEU A 1 638 ? -25.158 19.789 17.765 1.00 61.22 638 LEU A CA 1
ATOM 5058 C C . LEU A 1 638 ? -25.749 21.196 17.924 1.00 61.22 638 LEU A C 1
ATOM 5060 O O . LEU A 1 638 ? -26.954 21.349 18.110 1.00 61.22 638 LEU A O 1
ATOM 5064 N N . PHE A 1 639 ? -24.916 22.225 17.755 1.00 58.91 639 PHE A N 1
ATOM 5065 C CA . PHE A 1 639 ? -25.338 23.622 17.875 1.00 58.91 639 PHE A CA 1
ATOM 5066 C C . PHE A 1 639 ? -26.278 24.059 16.742 1.00 58.91 639 PHE A C 1
ATOM 5068 O O . PHE A 1 639 ? -27.265 24.754 16.978 1.00 58.91 639 PHE A O 1
ATOM 5075 N N . THR A 1 640 ? -26.030 23.603 15.512 1.00 54.75 640 THR A N 1
ATOM 5076 C CA . THR A 1 640 ? -26.918 23.903 14.374 1.00 54.75 640 THR A CA 1
ATOM 5077 C C . THR A 1 640 ? -28.220 23.103 14.383 1.00 54.75 640 THR A C 1
ATOM 5079 O O . THR A 1 640 ? -29.238 23.616 13.933 1.00 54.75 640 THR A O 1
ATOM 5082 N N . THR A 1 641 ? -28.232 21.895 14.952 1.00 57.25 641 THR A N 1
ATOM 5083 C CA . THR A 1 641 ? -29.469 21.109 15.127 1.00 57.25 641 THR A CA 1
ATOM 5084 C C . THR A 1 641 ? -30.426 21.802 16.103 1.00 57.25 641 THR A C 1
ATOM 5086 O O . THR A 1 641 ? -31.628 21.844 15.860 1.00 57.25 641 THR A O 1
ATOM 5089 N N . TYR A 1 642 ? -29.905 22.440 17.157 1.00 56.03 642 TYR A N 1
ATOM 5090 C CA . TYR A 1 642 ? -30.722 23.274 18.046 1.00 56.03 642 TYR A CA 1
ATOM 5091 C C . TYR A 1 642 ? -31.288 24.516 17.338 1.00 56.03 642 TYR A C 1
ATOM 5093 O O . TYR A 1 642 ? -32.469 24.821 17.482 1.00 56.03 642 TYR A O 1
ATOM 5101 N N . LEU A 1 643 ? -30.476 25.199 16.521 1.00 51.22 643 LEU A N 1
ATOM 5102 C CA . LEU A 1 643 ? -30.925 26.323 15.685 1.00 51.22 643 LEU A CA 1
ATOM 5103 C C . LEU A 1 643 ? -32.066 25.925 14.729 1.00 51.22 643 LEU A C 1
ATOM 5105 O O . LEU A 1 643 ? -32.997 26.702 14.517 1.00 51.22 643 LEU A O 1
ATOM 5109 N N . GLU A 1 644 ? -32.003 24.722 14.154 1.00 54.62 644 GLU A N 1
ATOM 5110 C CA . GLU A 1 644 ? -33.051 24.164 13.290 1.00 54.62 644 GLU A CA 1
ATOM 5111 C C . GLU A 1 644 ? -34.323 23.814 14.086 1.00 54.62 644 GLU A C 1
ATOM 5113 O O . GLU A 1 644 ? -35.420 24.151 13.643 1.00 54.62 644 GLU A O 1
ATOM 5118 N N . LEU A 1 645 ? -34.190 23.229 15.284 1.00 54.88 645 LEU A N 1
ATOM 5119 C CA . LEU A 1 645 ? -35.312 22.938 16.190 1.00 54.88 645 LEU A CA 1
ATOM 5120 C C . LEU A 1 645 ? -36.029 24.207 16.669 1.00 54.88 645 LEU A C 1
ATOM 5122 O O . LEU A 1 645 ? -37.255 24.254 16.652 1.00 54.88 645 LEU A O 1
ATOM 5126 N N . GLN A 1 646 ? -35.285 25.249 17.045 1.00 52.25 646 GLN A N 1
ATOM 5127 C CA . GLN A 1 646 ? -35.850 26.543 17.440 1.00 52.25 646 GLN A CA 1
ATOM 5128 C C . GLN A 1 646 ? -36.560 27.229 16.274 1.00 52.25 646 GLN A C 1
ATOM 5130 O O . GLN A 1 646 ? -37.652 27.759 16.444 1.00 52.25 646 GLN A O 1
ATOM 5135 N N . ARG A 1 647 ? -35.989 27.172 15.064 1.00 54.25 647 ARG A N 1
ATOM 5136 C CA . ARG A 1 647 ? -36.679 27.646 13.855 1.00 54.25 647 ARG A CA 1
ATOM 5137 C C . ARG A 1 647 ? -37.982 26.895 13.615 1.00 54.25 647 ARG A C 1
ATOM 5139 O O . ARG A 1 647 ? -38.975 27.521 13.276 1.00 54.25 647 ARG A O 1
ATOM 5146 N N . TYR A 1 648 ? -37.982 25.579 13.799 1.00 50.16 648 TYR A N 1
ATOM 5147 C CA . TYR A 1 648 ? -39.177 24.757 13.642 1.00 50.16 648 TYR A CA 1
ATOM 5148 C C . TYR A 1 648 ? -40.250 25.081 14.695 1.00 50.16 648 TYR A C 1
ATOM 5150 O O . TYR A 1 648 ? -41.420 25.209 14.353 1.00 50.16 648 TYR A O 1
ATOM 5158 N N . GLN A 1 649 ? -39.855 25.287 15.954 1.00 52.44 649 GLN A N 1
ATOM 5159 C CA . GLN A 1 649 ? -40.759 25.717 17.028 1.00 52.44 649 GLN A CA 1
ATOM 5160 C C . GLN A 1 649 ? -41.310 27.126 16.784 1.00 52.44 649 GLN A C 1
ATOM 5162 O O . GLN A 1 649 ? -42.511 27.336 16.908 1.00 52.44 649 GLN A O 1
ATOM 5167 N N . ALA A 1 650 ? -40.472 28.064 16.340 1.00 51.75 650 ALA A N 1
ATOM 5168 C CA . ALA A 1 650 ? -40.903 29.413 15.983 1.00 51.75 650 ALA A CA 1
ATOM 5169 C C . ALA A 1 650 ? -41.890 29.419 14.801 1.00 51.75 650 ALA A C 1
ATOM 5171 O O . ALA A 1 650 ? -42.826 30.210 14.799 1.00 51.75 650 ALA A O 1
ATOM 5172 N N . LEU A 1 651 ? -41.711 28.517 13.826 1.00 50.06 651 LEU A N 1
ATOM 5173 C CA . LEU A 1 651 ? -42.642 28.318 12.707 1.00 50.06 651 LEU A CA 1
ATOM 5174 C C . LEU A 1 651 ? -43.967 27.663 13.145 1.00 50.06 651 LEU A C 1
ATOM 5176 O O . LEU A 1 651 ? -45.014 27.939 12.563 1.00 50.06 651 LEU A O 1
ATOM 5180 N N . GLN A 1 652 ? -43.945 26.807 14.174 1.00 48.12 652 GLN A N 1
ATOM 5181 C CA . GLN A 1 652 ? -45.166 26.266 14.786 1.00 48.12 652 GLN A CA 1
ATOM 5182 C C . GLN A 1 652 ? -45.924 27.326 15.595 1.00 48.12 652 GLN A C 1
ATOM 5184 O O . GLN A 1 652 ? -47.151 27.352 15.564 1.00 48.12 652 GLN A O 1
ATOM 5189 N N . GLU A 1 653 ? -45.215 28.205 16.303 1.00 49.12 653 GLU A N 1
ATOM 5190 C CA . GLU A 1 653 ? -45.811 29.284 17.099 1.00 49.12 653 GLU A CA 1
ATOM 5191 C C . GLU A 1 653 ? -46.315 30.458 16.243 1.00 49.12 653 GLU A C 1
ATOM 5193 O O . GLU A 1 653 ? -47.265 31.133 16.642 1.00 49.12 653 GLU A O 1
ATOM 5198 N N . SER A 1 654 ? -45.731 30.692 15.059 1.00 48.41 654 SER A N 1
ATOM 5199 C CA . SER A 1 654 ? -46.180 31.728 14.115 1.00 48.41 654 SER A CA 1
ATOM 5200 C C . SER A 1 654 ? -47.425 31.343 13.305 1.00 48.41 654 SER A C 1
ATOM 5202 O O . SER A 1 654 ? -47.994 32.207 12.641 1.00 48.41 654 SER A O 1
ATOM 5204 N N . GLY A 1 655 ? -47.864 30.079 13.359 1.00 44.47 655 GLY A N 1
ATOM 5205 C CA . GLY A 1 655 ? -49.023 29.572 12.612 1.00 44.47 655 GLY A CA 1
ATOM 5206 C C . GLY A 1 655 ? -48.774 29.326 11.116 1.00 44.47 655 GLY A C 1
ATOM 5207 O O . GLY A 1 655 ? -49.668 28.856 10.423 1.00 44.47 655 GLY A O 1
ATOM 5208 N N . GLU A 1 656 ? -47.562 29.569 10.606 1.00 49.62 656 GLU A N 1
ATOM 5209 C CA . GLU A 1 656 ? -47.233 29.436 9.173 1.00 49.62 656 GLU A CA 1
ATOM 5210 C C . GLU A 1 656 ? -47.158 27.971 8.683 1.00 49.62 656 GLU A C 1
ATOM 5212 O O . GLU A 1 656 ? -47.043 27.723 7.482 1.00 49.62 656 GLU A O 1
ATOM 5217 N N . LEU A 1 657 ? -47.226 26.979 9.585 1.00 45.09 657 LEU A N 1
ATOM 5218 C CA . LEU A 1 657 ? -47.263 25.560 9.205 1.00 45.09 657 LEU A CA 1
ATOM 5219 C C . LEU A 1 657 ? -48.612 25.113 8.614 1.00 45.09 657 LEU A C 1
ATOM 5221 O O . LEU A 1 657 ? -48.615 24.192 7.797 1.00 45.09 657 LEU A O 1
ATOM 5225 N N . GLU A 1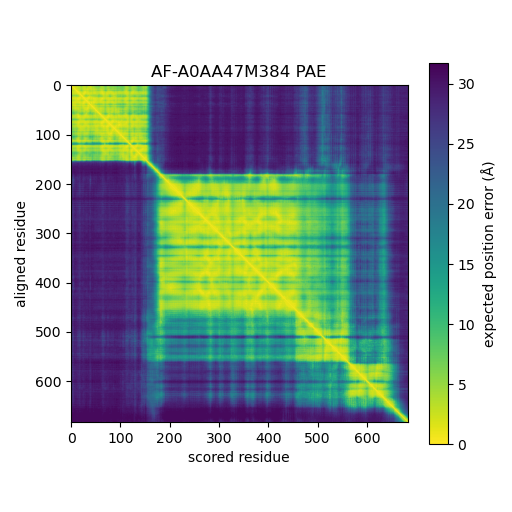 658 ? -49.731 25.752 8.978 1.00 41.78 658 GLU A N 1
ATOM 5226 C CA . GLU A 1 658 ? -51.056 25.404 8.429 1.00 41.78 658 GLU A CA 1
ATOM 5227 C C . GLU A 1 658 ? -51.167 25.790 6.938 1.00 41.78 658 GLU A C 1
ATOM 5229 O O . GLU A 1 658 ? -51.708 25.020 6.143 1.00 41.78 658 GLU A O 1
ATOM 5234 N N . ASP A 1 659 ? -50.523 26.887 6.519 1.00 43.06 659 ASP A N 1
ATOM 5235 C CA . ASP A 1 659 ? -50.471 27.328 5.113 1.00 43.06 659 ASP A CA 1
ATOM 5236 C C . ASP A 1 659 ? -49.606 26.409 4.220 1.00 43.06 659 ASP A C 1
ATOM 5238 O O . ASP A 1 659 ? -49.823 26.297 3.009 1.00 43.06 659 ASP A O 1
ATOM 5242 N N . LEU A 1 660 ? -48.615 25.722 4.802 1.00 44.00 660 LEU A N 1
ATOM 5243 C CA . LEU A 1 660 ? -47.754 24.768 4.090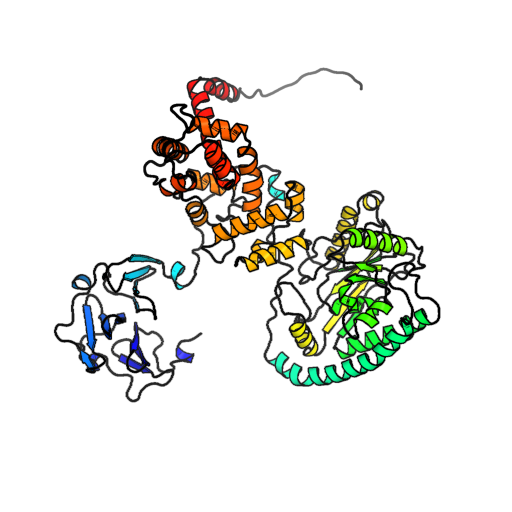 1.00 44.00 660 LEU A CA 1
ATOM 5244 C C . LEU A 1 660 ? -48.410 23.384 3.944 1.00 44.00 660 LEU A C 1
ATOM 5246 O O . LEU A 1 660 ? -48.182 22.705 2.940 1.00 44.00 660 LEU A O 1
ATOM 5250 N N . GLU A 1 661 ? -49.249 22.966 4.896 1.00 39.78 661 GLU A N 1
ATOM 5251 C CA . GLU A 1 661 ? -50.006 21.711 4.800 1.00 39.78 661 GLU A CA 1
ATOM 5252 C C . GLU A 1 661 ? -51.240 21.831 3.884 1.00 39.78 661 GLU A C 1
ATOM 5254 O O . GLU A 1 661 ? -51.523 20.885 3.139 1.00 39.78 661 GLU A O 1
ATOM 5259 N N . GLU A 1 662 ? -51.908 22.993 3.813 1.00 36.59 662 GLU A N 1
ATOM 5260 C CA . GLU A 1 662 ? -52.987 23.239 2.833 1.00 36.59 662 GLU A CA 1
ATOM 5261 C C . GLU A 1 662 ? -52.494 23.223 1.376 1.00 36.59 662 GLU A C 1
ATOM 5263 O O . GLU A 1 662 ? -53.219 22.783 0.480 1.00 36.59 662 GLU A O 1
ATOM 5268 N N . ALA A 1 663 ? -51.230 23.579 1.123 1.00 39.84 663 ALA A N 1
ATOM 5269 C CA . ALA A 1 663 ? -50.618 23.465 -0.204 1.00 39.84 663 ALA A CA 1
ATOM 5270 C C . ALA A 1 663 ? -50.342 22.009 -0.644 1.00 39.84 663 ALA A C 1
ATOM 5272 O O . ALA A 1 663 ? -49.960 21.779 -1.796 1.00 39.84 663 ALA A O 1
ATOM 5273 N N . THR A 1 664 ? -50.530 21.020 0.243 1.00 37.91 664 THR A N 1
ATOM 5274 C CA . THR A 1 664 ? -50.148 19.618 0.001 1.00 37.91 664 THR A CA 1
ATOM 5275 C C . THR A 1 664 ? -51.325 18.631 -0.014 1.00 37.91 664 THR A C 1
ATOM 5277 O O . THR A 1 664 ? -51.102 17.418 -0.076 1.00 37.91 664 THR A O 1
ATOM 5280 N N . GLN A 1 665 ? -52.582 19.097 -0.026 1.00 29.94 665 GLN A N 1
ATOM 5281 C CA . GLN A 1 665 ? -53.716 18.209 -0.317 1.00 29.94 665 GLN A CA 1
ATOM 5282 C C . GLN A 1 665 ? -53.889 17.978 -1.833 1.00 29.94 665 GLN A C 1
ATOM 5284 O O . GLN A 1 665 ? -53.884 18.932 -2.613 1.00 29.94 665 GLN A O 1
ATOM 5289 N N . PRO A 1 666 ? -54.062 16.722 -2.291 1.00 40.12 666 PRO A N 1
ATOM 5290 C CA . PRO A 1 666 ? -54.234 16.421 -3.706 1.00 40.12 666 PRO A CA 1
ATOM 5291 C C . PRO A 1 666 ? -55.657 16.776 -4.166 1.00 40.12 666 PRO A C 1
ATOM 5293 O O . PRO A 1 666 ? -56.631 16.156 -3.737 1.00 40.12 666 PRO A O 1
ATOM 5296 N N . GLY A 1 667 ? -55.774 17.756 -5.067 1.00 29.17 667 GLY A N 1
ATOM 5297 C CA . GLY A 1 667 ? -57.011 18.035 -5.805 1.00 29.17 667 GLY A CA 1
ATOM 5298 C C . GLY A 1 667 ? -57.445 16.845 -6.682 1.00 29.17 667 GLY A C 1
ATOM 5299 O O . GLY A 1 667 ? -56.600 16.032 -7.071 1.00 29.17 667 GLY A O 1
ATOM 5300 N N . PRO A 1 668 ? -58.752 16.699 -6.972 1.00 32.62 668 PRO A N 1
ATOM 5301 C CA . PRO A 1 668 ? -59.307 15.491 -7.570 1.00 32.62 668 PRO A CA 1
ATOM 5302 C C . PRO A 1 668 ? -58.843 15.308 -9.018 1.00 32.62 668 PRO A C 1
ATOM 5304 O O . PRO A 1 668 ? -58.656 16.263 -9.767 1.00 32.62 668 PRO A O 1
ATOM 5307 N N . ALA A 1 669 ? -58.652 14.045 -9.387 1.00 40.19 669 ALA A N 1
ATOM 5308 C CA . ALA A 1 669 ? -58.251 13.621 -10.716 1.00 40.19 669 ALA A CA 1
ATOM 5309 C C . ALA A 1 669 ? -59.350 13.911 -11.749 1.00 40.19 669 ALA A C 1
ATOM 5311 O O . ALA A 1 669 ? -60.416 13.299 -11.687 1.00 40.19 669 ALA A O 1
ATOM 5312 N N . ASP A 1 670 ? -59.048 14.760 -12.732 1.00 30.06 670 ASP A N 1
ATOM 5313 C CA . ASP A 1 670 ? -59.847 14.875 -13.950 1.00 30.06 670 ASP A CA 1
ATOM 5314 C C . ASP A 1 670 ? -59.355 13.869 -14.996 1.00 30.06 670 ASP A C 1
ATOM 5316 O O . ASP A 1 670 ? -58.254 13.950 -15.550 1.00 30.06 670 ASP A O 1
ATOM 5320 N N . GLN A 1 671 ? -60.215 12.878 -15.221 1.00 29.81 671 GLN A N 1
ATOM 5321 C CA . GLN A 1 671 ? -60.248 12.041 -16.405 1.00 29.81 671 GLN A CA 1
ATOM 5322 C C . GLN A 1 671 ? -60.870 12.811 -17.580 1.00 29.81 671 GLN A C 1
ATOM 5324 O O . GLN A 1 671 ? -61.877 13.490 -17.428 1.00 29.81 671 GLN A O 1
ATOM 5329 N N . GLU A 1 672 ? -60.307 12.535 -18.755 1.00 28.59 672 GLU A N 1
ATOM 5330 C CA . GLU A 1 672 ? -60.955 12.505 -20.072 1.00 28.59 672 GLU A CA 1
ATOM 5331 C C . GLU A 1 672 ? -61.211 13.787 -20.897 1.00 28.59 672 GLU A C 1
ATOM 5333 O O . GLU A 1 672 ? -61.921 14.714 -20.529 1.00 28.59 672 GLU A O 1
ATOM 5338 N N . MET A 1 673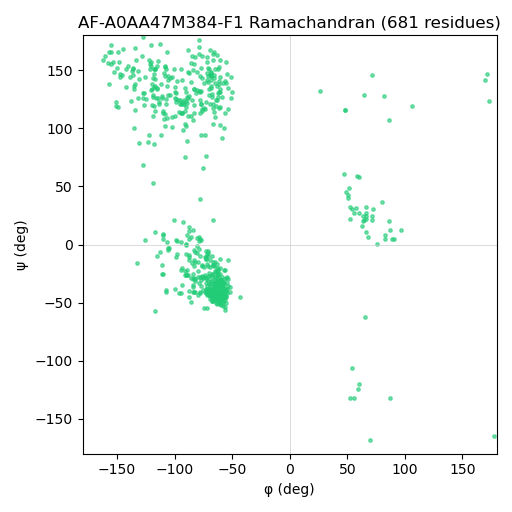 ? -60.722 13.641 -22.139 1.00 26.92 673 MET A N 1
ATOM 5339 C CA . MET A 1 673 ? -61.287 14.034 -23.435 1.00 26.92 673 MET A CA 1
ATOM 5340 C C . MET A 1 673 ? -61.060 15.445 -23.997 1.00 26.92 673 MET A C 1
ATOM 5342 O O . MET A 1 673 ? -61.706 16.422 -23.644 1.00 26.92 673 MET A O 1
ATOM 5346 N N . ASP A 1 674 ? -60.199 15.443 -25.023 1.00 28.33 674 ASP A N 1
ATOM 5347 C CA . ASP A 1 674 ? -60.454 15.937 -26.382 1.00 28.33 674 ASP A CA 1
ATOM 5348 C C . ASP A 1 674 ? -61.099 17.320 -26.552 1.00 28.33 674 ASP A C 1
ATOM 5350 O O . ASP A 1 674 ? -62.303 17.511 -26.410 1.00 28.33 674 ASP A O 1
ATOM 5354 N N . SER A 1 675 ? -60.350 18.244 -27.157 1.00 27.50 675 SER A N 1
ATOM 5355 C CA . SER A 1 675 ? -60.422 18.439 -28.617 1.00 27.50 675 SER A CA 1
ATOM 5356 C C . SER A 1 675 ? -59.683 19.705 -29.071 1.00 27.50 675 SER A C 1
ATOM 5358 O O . SER A 1 675 ? -59.739 20.747 -28.433 1.00 27.50 675 SER A O 1
ATOM 5360 N N . ASN A 1 676 ? -59.025 19.579 -30.228 1.00 27.34 676 ASN A N 1
ATOM 5361 C CA . ASN A 1 676 ? -58.802 20.607 -31.252 1.00 27.34 676 ASN A CA 1
ATOM 5362 C C . ASN A 1 676 ? -58.299 22.001 -30.827 1.00 27.34 676 ASN A C 1
ATOM 5364 O O . ASN A 1 676 ? -59.066 22.842 -30.379 1.00 27.34 676 ASN A O 1
ATOM 5368 N N . ALA A 1 677 ? -57.090 22.357 -31.266 1.00 28.39 677 ALA A N 1
ATOM 5369 C CA . ALA A 1 677 ? -56.933 23.086 -32.532 1.00 28.39 677 ALA A CA 1
ATOM 5370 C C . ALA A 1 677 ? -55.479 23.533 -32.752 1.00 28.39 677 ALA A C 1
ATOM 5372 O O . ALA A 1 677 ? -54.879 24.228 -31.945 1.00 28.39 677 ALA A O 1
ATOM 5373 N N . SER A 1 678 ? -54.963 23.083 -33.893 1.00 28.34 678 SER A N 1
ATOM 5374 C CA . SER A 1 678 ? -54.096 23.773 -34.848 1.00 28.34 678 SER A CA 1
ATOM 5375 C C . SER A 1 678 ? -53.169 24.917 -34.404 1.00 28.34 678 SER A C 1
ATOM 5377 O O . SER A 1 678 ? -53.602 25.984 -33.981 1.00 28.34 678 SER A 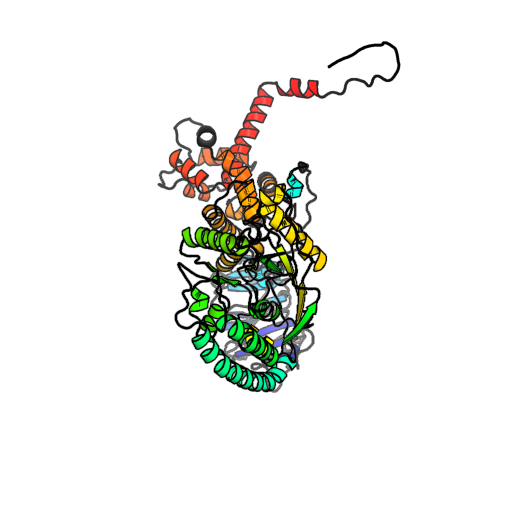O 1
ATOM 5379 N N . ASP A 1 679 ? -51.945 24.735 -34.894 1.00 29.88 679 ASP A N 1
ATOM 5380 C CA . ASP A 1 679 ? -51.216 25.637 -35.793 1.00 29.88 679 ASP A CA 1
ATOM 5381 C C . ASP A 1 679 ? -50.063 26.454 -35.198 1.00 29.88 679 ASP A C 1
ATOM 5383 O O . ASP A 1 679 ? -50.270 27.390 -34.437 1.00 29.88 679 ASP A O 1
ATOM 5387 N N . LYS A 1 680 ? -48.884 26.171 -35.790 1.00 29.12 680 LYS A N 1
ATOM 5388 C CA . LYS A 1 680 ? -47.806 27.111 -36.156 1.00 29.12 680 LYS A CA 1
ATOM 5389 C C . LYS A 1 680 ? -46.994 27.723 -35.006 1.00 29.12 680 LYS A C 1
ATOM 5391 O O . LYS A 1 680 ? -47.529 28.093 -33.981 1.00 29.12 680 LYS A O 1
ATOM 5396 N N . LYS A 1 681 ? -45.700 28.000 -35.133 1.00 30.75 681 LYS A N 1
ATOM 5397 C CA . LYS A 1 681 ? -44.579 27.717 -36.055 1.00 30.75 681 LYS A CA 1
ATOM 5398 C C . LYS A 1 681 ? -43.465 28.637 -35.520 1.00 30.75 681 LYS A C 1
ATOM 5400 O O . LYS A 1 681 ? -43.817 29.748 -35.140 1.00 30.75 681 LYS A O 1
ATOM 5405 N N . ASP A 1 682 ? -42.210 28.199 -35.627 1.00 37.00 682 ASP A N 1
ATOM 5406 C CA . ASP A 1 682 ? -40.982 29.027 -35.677 1.00 37.00 682 ASP A CA 1
ATOM 5407 C C . ASP A 1 682 ? -40.681 29.859 -34.386 1.00 37.00 682 ASP A C 1
ATOM 5409 O O . ASP A 1 682 ? -41.555 30.518 -33.838 1.00 37.00 682 ASP A O 1
ATOM 5413 N N . ASP A 1 683 ? -39.508 29.857 -33.749 1.00 39.19 683 ASP A N 1
ATOM 5414 C CA . ASP A 1 683 ? -38.109 29.643 -34.149 1.00 39.19 683 ASP A CA 1
ATOM 5415 C C . ASP A 1 683 ? -37.293 28.967 -33.025 1.00 39.19 683 ASP A C 1
ATOM 5417 O O . ASP A 1 683 ? -37.595 29.218 -31.831 1.00 39.19 683 ASP A O 1
#

Mean predicted aligned error: 18.72 Å